Protein AF-A0A257KBX2-F1 (afdb_monomer_lite)

pLDDT: mean 89.03, std 11.94, range [41.59, 98.81]

Structure (mmCIF, N/CA/C/O backbone):
data_AF-A0A257KBX2-F1
#
_entry.id   AF-A0A257KBX2-F1
#
loop_
_atom_site.group_PDB
_atom_site.id
_atom_site.type_symbol
_atom_site.label_atom_id
_atom_site.label_alt_id
_atom_site.label_comp_id
_atom_site.label_asym_id
_atom_site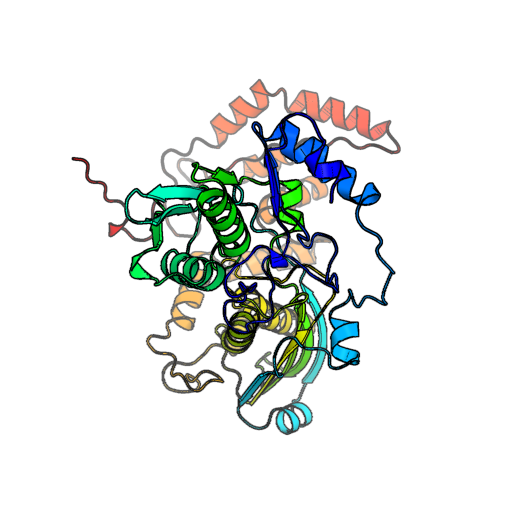.label_entity_id
_atom_site.label_seq_id
_atom_site.pdbx_PDB_ins_code
_atom_site.Cartn_x
_atom_site.Cartn_y
_atom_site.Cartn_z
_atom_site.occupancy
_atom_site.B_iso_or_equiv
_atom_site.auth_seq_id
_atom_site.auth_comp_id
_atom_site.auth_asym_id
_atom_site.auth_atom_id
_atom_site.pdbx_PDB_model_num
ATOM 1 N N . MET A 1 1 ? -17.019 -12.223 28.952 1.00 84.75 1 MET A N 1
ATOM 2 C CA . MET A 1 1 ? -17.032 -10.753 29.194 1.00 84.75 1 MET A CA 1
ATOM 3 C C . MET A 1 1 ? -17.093 -10.318 30.666 1.00 84.75 1 MET A C 1
ATOM 5 O O . MET A 1 1 ? -16.491 -9.298 30.986 1.00 84.75 1 MET A O 1
ATOM 9 N N . VAL A 1 2 ? -17.762 -11.041 31.580 1.00 89.44 2 VAL A N 1
ATOM 10 C CA . VAL A 1 2 ? -17.855 -10.669 33.018 1.00 89.44 2 VAL A CA 1
ATOM 11 C C . VAL A 1 2 ? -16.481 -10.442 33.668 1.00 89.44 2 VAL A C 1
ATOM 13 O O . VAL A 1 2 ? -16.282 -9.428 34.331 1.00 89.44 2 VAL A O 1
ATOM 16 N N . THR A 1 3 ? -15.507 -11.315 33.392 1.00 92.88 3 THR A N 1
ATOM 17 C CA . THR A 1 3 ? -14.124 -11.210 33.895 1.00 92.88 3 THR A CA 1
ATOM 18 C C . THR A 1 3 ? -13.451 -9.880 33.554 1.00 92.88 3 THR A C 1
ATOM 20 O O . THR A 1 3 ? -12.729 -9.329 34.382 1.00 92.88 3 THR A O 1
ATOM 23 N N . LEU A 1 4 ? -13.703 -9.343 32.353 1.00 95.50 4 LEU A N 1
ATOM 24 C CA . LEU A 1 4 ? -13.153 -8.056 31.922 1.00 95.50 4 LEU A CA 1
ATOM 25 C C . LEU A 1 4 ? -13.815 -6.893 32.664 1.00 95.50 4 LEU A C 1
ATOM 27 O O . LEU A 1 4 ? -13.131 -5.984 33.122 1.00 95.50 4 LEU A O 1
ATOM 31 N N . ARG A 1 5 ? -15.145 -6.940 32.814 1.00 95.25 5 ARG A N 1
ATOM 32 C CA . ARG A 1 5 ? -15.928 -5.908 33.515 1.00 95.25 5 ARG A CA 1
ATOM 33 C C . ARG A 1 5 ? -15.583 -5.819 35.002 1.00 95.25 5 ARG A C 1
ATOM 35 O O . ARG A 1 5 ? -15.706 -4.750 35.582 1.00 95.25 5 ARG A O 1
ATOM 42 N N . ALA A 1 6 ? -15.133 -6.919 35.601 1.00 95.69 6 ALA A N 1
ATOM 43 C CA . ALA A 1 6 ? -14.708 -6.963 36.997 1.00 95.69 6 ALA A CA 1
ATOM 44 C C . ALA A 1 6 ? -13.309 -6.360 37.246 1.00 95.69 6 ALA A C 1
ATOM 46 O O . ALA A 1 6 ? -12.911 -6.218 38.402 1.00 95.69 6 ALA A O 1
ATOM 47 N N . GLN A 1 7 ? -12.540 -6.021 36.201 1.00 97.81 7 GLN A N 1
ATOM 48 C CA . GLN A 1 7 ? -11.187 -5.491 36.378 1.00 97.81 7 GLN A CA 1
ATOM 49 C C . GLN A 1 7 ? -11.195 -4.071 36.975 1.00 97.81 7 GLN A C 1
ATOM 51 O O . GLN A 1 7 ? -12.009 -3.234 36.573 1.00 97.81 7 GLN A O 1
ATOM 56 N N . PRO A 1 8 ? -10.255 -3.741 37.882 1.00 96.69 8 PRO A N 1
ATOM 57 C CA . PRO A 1 8 ? -10.176 -2.413 38.481 1.00 96.69 8 PRO A CA 1
ATOM 58 C C . PRO A 1 8 ? -10.064 -1.291 37.442 1.00 96.69 8 PRO A C 1
ATOM 60 O O . PRO A 1 8 ? -9.179 -1.290 36.585 1.00 96.69 8 PRO A O 1
ATOM 63 N N . GLY A 1 9 ? -10.950 -0.300 37.552 1.00 97.12 9 GLY A N 1
ATOM 64 C CA . GLY A 1 9 ? -10.978 0.872 36.677 1.00 97.12 9 GLY A CA 1
ATOM 65 C C . GLY A 1 9 ? -11.692 0.663 35.340 1.00 97.12 9 GLY A C 1
ATOM 66 O O . GLY A 1 9 ? -11.859 1.645 34.616 1.00 97.12 9 GLY A O 1
ATOM 67 N N . VAL A 1 10 ? -12.140 -0.554 35.010 1.00 98.25 10 VAL A N 1
ATOM 68 C CA . VAL A 1 10 ? -13.002 -0.787 33.843 1.00 98.25 10 VAL A CA 1
ATOM 69 C C . VAL A 1 10 ? -14.391 -0.216 34.114 1.00 98.25 10 VAL A C 1
ATOM 71 O O . VAL A 1 10 ? -14.987 -0.445 35.161 1.00 98.25 10 VAL A O 1
ATOM 74 N N . VAL A 1 11 ? -14.887 0.566 33.159 1.00 98.19 11 VAL A N 1
ATOM 75 C CA . VAL A 1 11 ? -16.202 1.219 33.195 1.00 98.19 11 VAL A CA 1
ATOM 76 C C . VAL A 1 11 ? -17.199 0.436 32.348 1.00 98.19 11 VAL A C 1
ATOM 78 O O . VAL A 1 11 ? -18.330 0.220 32.769 1.00 98.19 11 VAL A O 1
ATOM 81 N N . ALA A 1 12 ? -16.785 0.005 31.156 1.00 97.88 12 ALA A N 1
ATOM 82 C CA . ALA A 1 12 ? -17.625 -0.758 30.245 1.00 97.88 12 ALA A CA 1
ATOM 83 C C . ALA A 1 12 ? -16.788 -1.649 29.325 1.00 97.88 12 ALA A C 1
ATOM 85 O O . ALA A 1 12 ? -15.608 -1.395 29.080 1.00 97.88 12 ALA A O 1
ATOM 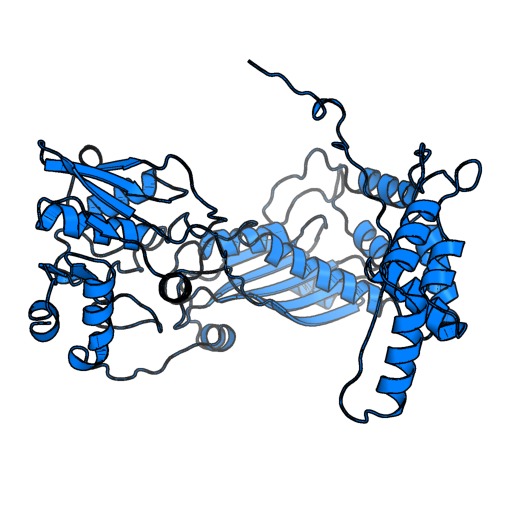86 N N . VAL A 1 13 ? -17.433 -2.688 28.801 1.00 98.12 13 VAL A N 1
ATOM 87 C CA . VAL A 1 13 ? -16.894 -3.540 27.740 1.00 98.12 13 VAL A CA 1
ATOM 88 C C . VAL A 1 13 ? -17.980 -3.676 26.690 1.00 98.12 13 VAL A C 1
ATOM 90 O O . VAL A 1 13 ? -19.063 -4.174 27.024 1.00 98.12 13 VAL A O 1
ATOM 93 N N . PHE A 1 14 ? -17.670 -3.218 25.479 1.00 98.12 14 PHE A N 1
ATOM 94 C CA . PHE A 1 14 ? -18.558 -3.234 24.323 1.00 98.12 14 PHE A CA 1
ATOM 95 C C . PHE A 1 14 ? -18.122 -4.298 23.324 1.00 98.12 14 PHE A C 1
ATOM 97 O O . PHE A 1 14 ? -16.930 -4.530 23.129 1.00 98.12 14 PHE A O 1
ATOM 104 N N . THR A 1 15 ? -19.101 -4.925 22.699 1.00 97.38 15 THR A N 1
ATOM 105 C CA . THR A 1 15 ? -18.966 -5.928 21.640 1.00 97.38 15 THR A CA 1
ATOM 106 C C . THR A 1 15 ? -19.754 -5.464 20.419 1.00 97.38 15 THR A C 1
ATOM 108 O O . THR A 1 15 ? -20.442 -4.447 20.477 1.00 97.38 15 THR A O 1
ATOM 111 N N . ALA A 1 16 ? -19.682 -6.198 19.316 1.00 97.25 16 ALA A N 1
ATOM 112 C CA . ALA A 1 16 ? -20.463 -5.912 18.117 1.00 97.25 16 ALA A CA 1
ATOM 113 C C . ALA A 1 16 ? -21.971 -5.709 18.376 1.00 97.25 16 ALA A C 1
ATOM 115 O O . ALA A 1 16 ? -22.564 -4.764 17.863 1.00 97.25 16 ALA A O 1
ATOM 116 N N . THR A 1 17 ? -22.573 -6.504 19.269 1.00 96.50 17 THR A N 1
ATOM 117 C CA . THR A 1 17 ? -24.006 -6.410 19.611 1.00 96.50 17 THR A CA 1
ATOM 118 C C . THR A 1 17 ? -24.381 -5.128 20.363 1.00 96.50 17 THR A C 1
ATOM 120 O O . THR A 1 17 ? -25.554 -4.885 20.639 1.00 96.50 17 THR A O 1
ATOM 123 N N . ASP A 1 18 ? -23.398 -4.322 20.771 1.00 97.75 18 ASP A N 1
ATOM 124 C CA . ASP A 1 18 ? -23.637 -3.034 21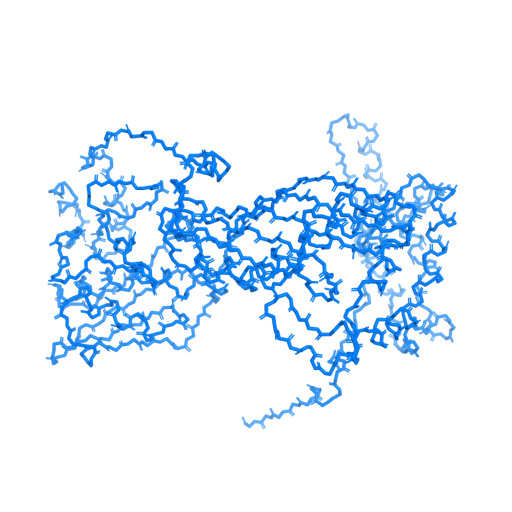.412 1.00 97.75 18 ASP A CA 1
ATOM 125 C C . ASP A 1 18 ? -23.839 -1.892 20.407 1.00 97.75 18 ASP A C 1
ATOM 127 O O . ASP A 1 18 ? -24.301 -0.821 20.807 1.00 97.75 18 ASP A O 1
ATOM 131 N N . PHE A 1 19 ? -23.552 -2.077 19.118 1.00 97.81 19 PHE A N 1
ATOM 132 C CA . PHE A 1 19 ? -23.920 -1.081 18.114 1.00 97.81 19 PHE A CA 1
ATOM 133 C C . PHE A 1 19 ? -25.443 -1.096 17.900 1.00 97.81 19 PHE A C 1
ATOM 135 O O . PHE A 1 19 ? -26.001 -2.142 17.583 1.00 97.81 19 PHE A O 1
ATOM 142 N N . PRO A 1 20 ? -26.154 0.032 18.110 1.00 97.12 20 PRO A N 1
ATOM 143 C CA . PRO A 1 20 ? -27.600 0.090 17.882 1.00 97.12 20 PRO A CA 1
ATOM 144 C C . PRO A 1 20 ? -27.971 0.155 16.391 1.00 97.12 20 PRO A C 1
ATOM 146 O O . PRO A 1 20 ? -29.130 -0.071 16.052 1.00 97.12 20 PRO A O 1
ATOM 149 N N . GLY A 1 21 ? -27.018 0.503 15.522 1.00 96.94 21 GLY A N 1
ATOM 150 C CA . GLY A 1 21 ? -27.176 0.510 14.073 1.00 96.94 21 GLY A CA 1
ATOM 151 C C . GLY A 1 21 ? -26.339 -0.576 13.394 1.00 96.94 21 GLY A C 1
ATOM 152 O O . GLY A 1 21 ? -26.320 -1.720 13.837 1.00 96.94 21 GLY A O 1
ATOM 153 N N . VAL A 1 22 ? -25.666 -0.228 12.297 1.00 95.56 22 VAL A N 1
ATOM 154 C CA . VAL A 1 22 ? -24.925 -1.193 11.464 1.00 95.56 22 VAL A CA 1
ATOM 155 C C . VAL A 1 22 ? -23.496 -1.388 11.988 1.00 95.56 22 VAL A C 1
ATOM 157 O O . VAL A 1 22 ? -22.735 -0.429 12.084 1.00 95.56 22 VAL A O 1
ATOM 160 N N . ASN A 1 23 ? -23.113 -2.631 12.297 1.00 97.44 23 ASN A N 1
ATOM 161 C CA . ASN A 1 23 ? -21.744 -3.008 12.673 1.00 97.44 23 ASN A CA 1
ATOM 162 C C . ASN A 1 23 ? -20.850 -3.187 11.427 1.00 97.44 23 ASN A C 1
ATOM 164 O O . ASN A 1 23 ? -20.385 -4.287 11.152 1.00 97.44 23 ASN A O 1
ATOM 168 N N . ASP A 1 24 ? -20.637 -2.121 10.654 1.00 97.19 24 ASP A N 1
ATOM 169 C CA . ASP A 1 24 ? -19.809 -2.142 9.439 1.00 97.19 24 ASP A CA 1
ATOM 170 C C . ASP A 1 24 ? -19.121 -0.787 9.206 1.00 97.19 24 ASP A C 1
ATOM 172 O O . ASP A 1 24 ? -19.675 0.270 9.517 1.00 97.19 24 ASP A O 1
ATOM 176 N N . CYS A 1 25 ? -17.893 -0.828 8.695 1.00 95.69 25 CYS A N 1
ATOM 177 C CA . CYS A 1 25 ? -17.093 0.329 8.314 1.00 95.69 25 CYS A CA 1
ATOM 178 C C . CYS A 1 25 ? -16.377 0.167 6.963 1.00 95.69 25 CYS A C 1
ATOM 180 O O . CYS A 1 25 ? -15.388 0.857 6.704 1.00 95.69 25 CYS A O 1
ATOM 182 N N . GLY A 1 26 ? -16.865 -0.731 6.105 1.00 95.62 26 GLY A N 1
ATOM 183 C CA . GLY A 1 26 ? -16.333 -0.948 4.768 1.00 95.62 26 GLY A CA 1
ATOM 184 C C . GLY A 1 26 ? -16.684 0.222 3.833 1.00 95.62 26 GLY A C 1
ATOM 185 O O . GLY A 1 26 ? -17.863 0.492 3.618 1.00 95.62 26 GLY A O 1
ATOM 186 N N . PRO A 1 27 ? -15.701 0.927 3.238 1.00 91.50 27 PRO A N 1
ATOM 187 C CA . PRO A 1 27 ? -15.946 2.169 2.491 1.00 91.50 27 PRO A CA 1
ATOM 188 C C . PRO A 1 27 ? -16.553 1.971 1.091 1.00 91.50 27 PRO A C 1
ATOM 190 O O . PRO A 1 27 ? -17.042 2.925 0.491 1.00 91.50 27 PRO A O 1
ATOM 193 N N . ILE A 1 28 ? -16.460 0.766 0.518 1.00 91.50 28 ILE A N 1
ATOM 194 C CA . ILE A 1 28 ? -16.936 0.465 -0.848 1.00 91.50 28 ILE A CA 1
ATOM 195 C C . ILE A 1 28 ? -17.888 -0.723 -0.822 1.00 91.50 28 ILE A C 1
ATOM 197 O O . ILE A 1 28 ? -19.013 -0.647 -1.310 1.00 91.50 28 ILE A O 1
ATOM 201 N N . VAL A 1 29 ? -17.411 -1.834 -0.268 1.00 94.56 29 VAL A N 1
ATOM 202 C CA . VAL A 1 29 ? -18.224 -3.005 0.035 1.00 94.56 29 VAL A CA 1
ATOM 203 C C . VAL A 1 29 ? -18.432 -2.989 1.541 1.00 94.56 29 VAL A C 1
ATOM 205 O O . VAL A 1 29 ? -17.471 -2.800 2.280 1.00 94.56 29 VAL A O 1
ATOM 208 N N . HIS A 1 30 ? -19.674 -3.162 1.990 1.00 93.75 30 HIS A N 1
ATOM 209 C CA . HIS A 1 30 ? -19.993 -3.297 3.413 1.00 93.75 30 HIS A CA 1
ATOM 210 C C . HIS A 1 30 ? -19.652 -4.726 3.874 1.00 93.75 30 HIS A C 1
ATOM 212 O O . HIS A 1 30 ? -20.539 -5.560 4.081 1.00 93.75 30 HIS A O 1
ATOM 218 N N . ASP A 1 31 ? -18.355 -5.047 3.868 1.00 95.75 31 ASP A N 1
ATOM 219 C CA . ASP A 1 31 ? -17.783 -6.345 4.234 1.00 95.75 31 ASP A CA 1
ATOM 220 C C . ASP A 1 31 ? -16.705 -6.249 5.330 1.00 95.75 31 ASP A C 1
ATOM 222 O O . ASP A 1 31 ? -15.908 -7.180 5.499 1.00 95.75 31 ASP A O 1
ATOM 226 N N . ASP A 1 32 ? -16.688 -5.146 6.086 1.00 95.62 32 ASP A N 1
ATOM 227 C CA . ASP A 1 32 ? -15.682 -4.860 7.110 1.00 95.62 32 ASP A CA 1
ATOM 228 C C . ASP A 1 32 ? -16.344 -4.482 8.448 1.00 95.62 32 ASP A C 1
ATOM 230 O O . ASP A 1 32 ? -16.709 -3.321 8.657 1.00 95.62 32 ASP A O 1
ATOM 234 N N . PRO A 1 33 ? -16.538 -5.443 9.369 1.00 97.31 33 PRO A N 1
ATOM 235 C CA . PRO A 1 33 ? -17.228 -5.180 10.623 1.00 97.31 33 PRO A CA 1
ATOM 236 C C . PRO A 1 33 ? -16.386 -4.318 11.572 1.00 97.31 33 PRO A C 1
ATOM 238 O O . PRO A 1 33 ? -15.194 -4.567 11.757 1.00 97.31 33 PRO A O 1
ATOM 241 N N . ILE A 1 34 ? -17.025 -3.367 12.268 1.00 98.06 34 ILE A N 1
ATOM 242 C CA . ILE A 1 34 ? -16.342 -2.492 13.243 1.00 98.06 34 ILE A CA 1
ATOM 243 C C . ILE A 1 34 ? -15.730 -3.324 14.379 1.00 98.06 34 ILE A C 1
ATOM 245 O O . ILE A 1 34 ? -14.595 -3.090 14.794 1.00 98.06 34 ILE A O 1
ATOM 249 N N . LEU A 1 35 ? -16.491 -4.288 14.901 1.00 98.06 35 LEU A N 1
ATOM 250 C CA . LEU A 1 35 ? -16.008 -5.324 15.811 1.00 98.06 35 LEU A CA 1
ATOM 251 C C . LEU A 1 35 ? -16.438 -6.689 15.273 1.00 98.06 35 LEU A C 1
ATOM 253 O O . LEU A 1 35 ? -17.593 -6.869 14.895 1.00 98.06 35 LEU A O 1
ATOM 257 N N . ALA A 1 36 ? -15.528 -7.657 15.258 1.00 96.75 36 ALA A N 1
ATOM 258 C CA . ALA A 1 36 ? -15.837 -9.014 14.832 1.00 96.75 36 ALA A CA 1
ATOM 259 C C . ALA A 1 36 ? -16.832 -9.696 15.785 1.00 96.75 36 ALA A C 1
ATOM 261 O O . ALA A 1 36 ? -16.739 -9.558 17.006 1.00 96.75 36 ALA A O 1
ATOM 262 N N . GLU A 1 37 ? -17.751 -10.459 15.196 1.00 90.00 37 GLU A N 1
ATOM 263 C CA . GLU A 1 37 ? -18.747 -11.276 15.897 1.00 90.00 37 GLU A CA 1
ATOM 264 C C . GLU A 1 37 ? -18.280 -12.733 15.959 1.00 90.00 37 GLU A C 1
ATOM 266 O O . GLU A 1 37 ? -17.529 -13.104 16.859 1.00 90.00 37 GLU A O 1
ATOM 271 N N . ASP A 1 38 ? -18.676 -13.540 14.971 1.00 91.12 38 ASP A N 1
ATOM 272 C CA . ASP A 1 38 ? -18.511 -14.996 15.020 1.00 91.12 38 ASP A CA 1
ATOM 273 C C . ASP A 1 38 ? -17.194 -15.489 14.415 1.00 91.12 38 ASP A C 1
ATOM 275 O O . ASP A 1 38 ? -16.605 -16.463 14.880 1.00 91.12 38 ASP A O 1
ATOM 279 N N . VAL A 1 39 ? -16.730 -14.846 13.338 1.00 95.31 39 VAL A N 1
ATOM 280 C CA . VAL A 1 39 ? -15.587 -15.332 12.554 1.00 95.31 39 VAL A CA 1
ATOM 281 C C . VAL A 1 39 ? -14.484 -14.292 12.522 1.00 95.31 39 VAL A C 1
ATOM 283 O O . VAL A 1 39 ? -14.615 -13.248 11.881 1.00 95.31 39 VAL A O 1
ATOM 286 N N . LEU A 1 40 ? -13.355 -14.630 13.142 1.00 95.94 40 LEU A N 1
ATOM 287 C CA . LEU A 1 40 ? -12.120 -13.865 13.014 1.00 95.94 40 LEU A CA 1
ATOM 288 C C . LEU A 1 40 ? -11.492 -14.135 11.649 1.00 95.94 40 LEU A C 1
ATOM 290 O O . LEU A 1 40 ? -11.251 -15.278 11.260 1.00 95.94 40 LEU A O 1
ATOM 294 N N . ARG A 1 41 ? -11.232 -13.064 10.907 1.00 96.75 41 ARG A N 1
ATOM 295 C CA . ARG A 1 41 ? -10.717 -13.116 9.541 1.00 96.75 41 ARG A CA 1
ATOM 296 C C . ARG A 1 41 ? -9.214 -12.914 9.466 1.00 96.75 41 ARG A C 1
ATOM 298 O O . ARG A 1 41 ? -8.624 -13.374 8.495 1.00 96.75 41 ARG A O 1
ATOM 305 N N . TYR A 1 42 ? -8.598 -12.288 10.465 1.00 96.69 42 TYR A N 1
ATOM 306 C CA . TYR A 1 42 ? -7.153 -12.085 10.522 1.00 96.69 42 TYR A CA 1
ATOM 307 C C . TYR A 1 42 ? -6.642 -11.952 11.961 1.00 96.69 42 TYR A C 1
ATOM 309 O O . TYR A 1 42 ? -7.388 -11.640 12.892 1.00 96.69 42 TYR A O 1
ATOM 317 N N . LEU A 1 43 ? -5.336 -12.162 12.142 1.00 95.00 43 LEU A N 1
ATOM 318 C CA . LEU A 1 43 ? -4.666 -11.901 13.413 1.00 95.00 43 LEU A CA 1
ATOM 319 C C . LEU A 1 43 ? -4.590 -10.391 13.663 1.00 95.00 43 LEU A C 1
ATOM 321 O O . LEU A 1 43 ? -3.849 -9.695 12.973 1.00 95.00 43 LEU A O 1
ATOM 325 N N . GLY A 1 44 ? -5.313 -9.914 14.676 1.00 93.19 44 GLY A N 1
ATOM 326 C CA . GLY A 1 44 ? -5.396 -8.488 14.996 1.00 93.19 44 GLY A CA 1
ATOM 327 C C . GLY A 1 44 ? -6.793 -7.898 14.914 1.00 93.19 44 GLY A C 1
ATOM 328 O O . GLY A 1 44 ? -6.976 -6.767 15.349 1.00 93.19 44 GLY A O 1
ATOM 329 N N . GLN A 1 45 ? -7.770 -8.645 14.389 1.00 96.88 45 GLN A N 1
ATOM 330 C CA . GLN A 1 45 ? -9.127 -8.137 14.227 1.00 96.88 45 GLN A CA 1
ATOM 331 C C . GLN A 1 45 ? -9.765 -7.787 15.579 1.00 96.88 45 GLN A C 1
ATOM 333 O O . GLN A 1 45 ? -9.850 -8.658 16.451 1.00 96.88 45 GLN A O 1
ATOM 338 N N . PRO A 1 46 ? -10.225 -6.539 15.781 1.00 96.69 46 PRO A N 1
ATOM 339 C CA . PRO A 1 46 ? -10.882 -6.154 17.025 1.00 96.69 46 PRO A CA 1
ATOM 340 C C . PRO A 1 46 ? -12.196 -6.914 17.248 1.00 96.69 46 PRO A C 1
ATOM 342 O O . PRO A 1 46 ? -13.040 -6.968 16.363 1.00 96.69 46 PRO A O 1
ATOM 345 N N . VAL A 1 47 ? -12.377 -7.484 18.445 1.00 96.62 47 VAL A N 1
ATOM 346 C CA . VAL A 1 47 ? -13.566 -8.286 18.832 1.00 96.62 47 VAL A CA 1
ATOM 347 C C . VAL A 1 47 ? -14.430 -7.558 19.864 1.00 96.62 47 VAL A C 1
ATOM 349 O O . VAL A 1 47 ? -15.655 -7.642 19.882 1.00 96.62 47 VAL A O 1
ATOM 352 N N . PHE A 1 48 ? -13.783 -6.824 20.765 1.00 96.88 48 PHE A N 1
ATOM 353 C CA . PHE A 1 48 ? -14.437 -6.044 21.806 1.00 96.88 48 PHE A CA 1
ATOM 354 C C . PHE A 1 48 ? -13.592 -4.818 22.153 1.00 96.88 48 PHE A C 1
ATOM 356 O O . PHE A 1 48 ? -12.382 -4.793 21.927 1.00 96.88 48 PHE A O 1
ATOM 363 N N . ALA A 1 49 ? -14.221 -3.819 22.763 1.00 97.50 49 ALA A N 1
ATOM 364 C CA . ALA A 1 49 ? -13.572 -2.612 23.253 1.00 97.50 49 ALA A CA 1
ATOM 365 C C . ALA A 1 49 ? -13.717 -2.496 24.774 1.00 97.50 49 ALA A C 1
ATOM 367 O O . ALA A 1 49 ? -14.826 -2.548 25.310 1.00 97.50 49 ALA A O 1
ATOM 368 N N . VAL A 1 50 ? -12.599 -2.302 25.478 1.00 97.88 50 VAL A N 1
ATOM 369 C CA . VAL A 1 50 ? -12.588 -2.054 26.927 1.00 97.88 50 VAL A CA 1
ATOM 370 C C . VAL A 1 50 ? -12.456 -0.560 27.190 1.00 97.88 50 VAL A C 1
ATOM 372 O O . VAL A 1 50 ? -11.461 0.059 26.816 1.00 97.88 50 VAL A O 1
ATOM 375 N N . ILE A 1 51 ? -13.435 0.011 27.887 1.00 98.19 51 ILE A N 1
ATOM 376 C CA . ILE A 1 51 ? -13.441 1.414 28.298 1.00 98.19 51 ILE A CA 1
ATOM 377 C C . ILE A 1 51 ? -13.154 1.486 29.792 1.00 98.19 51 ILE A C 1
ATOM 379 O O . ILE A 1 51 ? -13.840 0.855 30.595 1.00 98.19 51 ILE A O 1
ATOM 383 N N . ALA A 1 52 ? -12.143 2.262 30.175 1.00 98.12 52 ALA A N 1
ATOM 384 C CA . ALA A 1 52 ? -11.673 2.364 31.552 1.00 98.12 52 ALA A CA 1
ATOM 385 C C . ALA A 1 52 ? -11.339 3.811 31.936 1.00 98.12 52 ALA A C 1
ATOM 387 O O . ALA A 1 52 ? -11.257 4.699 31.089 1.00 98.12 52 ALA A O 1
ATOM 388 N N . THR A 1 53 ? -11.105 4.049 33.225 1.00 97.56 53 THR A N 1
ATOM 389 C CA . THR A 1 53 ? -10.720 5.366 33.766 1.00 97.56 53 THR A CA 1
ATOM 390 C C . THR A 1 53 ? -9.309 5.809 33.366 1.00 97.56 53 THR A C 1
ATOM 392 O O . THR A 1 53 ? -8.974 6.982 33.503 1.00 97.56 53 THR A O 1
ATOM 395 N N . SER A 1 54 ? -8.478 4.895 32.854 1.00 96.19 54 SER A N 1
ATOM 396 C CA . SER A 1 54 ? -7.158 5.190 32.289 1.00 96.19 54 SER A CA 1
ATOM 397 C C . SER A 1 54 ? -6.824 4.239 31.137 1.00 96.19 54 SER A C 1
ATOM 399 O O . SER A 1 54 ? -7.309 3.105 31.103 1.00 96.19 54 SER A O 1
ATOM 401 N N . ARG A 1 55 ? -5.944 4.675 30.220 1.00 94.06 55 ARG A N 1
ATOM 402 C CA . ARG A 1 55 ? -5.434 3.833 29.119 1.00 94.06 55 ARG A CA 1
ATOM 403 C C . ARG A 1 55 ? -4.805 2.543 29.648 1.00 94.06 55 ARG A C 1
ATOM 405 O O . ARG A 1 55 ? -5.086 1.473 29.124 1.00 94.06 55 ARG A O 1
ATOM 412 N N . ASP A 1 56 ? -4.018 2.625 30.717 1.00 94.81 56 ASP A N 1
ATOM 413 C CA . ASP A 1 56 ? -3.323 1.460 31.270 1.00 94.81 56 ASP A CA 1
ATOM 414 C C . ASP A 1 56 ? -4.283 0.432 31.881 1.00 94.81 56 ASP A C 1
ATOM 416 O O . ASP A 1 56 ? -4.057 -0.771 31.749 1.00 94.81 56 ASP A O 1
ATOM 420 N N . ALA A 1 57 ? -5.364 0.882 32.528 1.00 97.00 57 ALA A N 1
ATOM 421 C CA . ALA A 1 57 ? -6.402 -0.014 33.035 1.00 97.00 57 ALA A CA 1
ATOM 422 C C . ALA A 1 57 ? -7.137 -0.724 31.887 1.00 97.00 57 ALA A C 1
ATOM 424 O O . ALA A 1 57 ? -7.288 -1.944 31.934 1.00 97.00 57 ALA A O 1
ATOM 425 N N . ALA A 1 58 ? -7.511 0.011 30.830 1.00 96.31 58 ALA A N 1
ATOM 426 C CA . ALA A 1 58 ? -8.122 -0.577 29.637 1.00 96.31 58 ALA A CA 1
ATOM 427 C C . ALA A 1 58 ? -7.201 -1.627 29.000 1.00 96.31 58 ALA A C 1
ATOM 429 O O . ALA A 1 58 ? -7.644 -2.734 28.708 1.00 96.31 58 ALA A O 1
ATOM 430 N N . ARG A 1 59 ? -5.904 -1.317 28.864 1.00 94.38 59 ARG A N 1
ATOM 431 C CA . ARG A 1 59 ? -4.913 -2.208 28.245 1.00 94.38 59 ARG A CA 1
ATOM 432 C C . ARG A 1 59 ? -4.689 -3.485 29.051 1.00 94.38 59 ARG A C 1
ATOM 434 O O . ARG A 1 59 ? -4.686 -4.575 28.489 1.00 94.38 59 ARG A O 1
ATOM 441 N N . ARG A 1 60 ? -4.538 -3.369 30.377 1.00 95.00 60 ARG A N 1
ATOM 442 C CA . ARG A 1 60 ? -4.387 -4.536 31.265 1.00 95.00 60 ARG A CA 1
ATOM 443 C C . ARG A 1 60 ? -5.608 -5.447 31.218 1.00 95.00 60 ARG A C 1
ATOM 445 O O . ARG A 1 60 ? -5.443 -6.659 31.174 1.00 95.00 60 ARG A O 1
ATOM 452 N N . ALA A 1 61 ? -6.807 -4.871 31.196 1.00 96.94 61 ALA A N 1
ATOM 453 C CA . ALA A 1 61 ? -8.030 -5.645 31.061 1.00 96.94 61 ALA A CA 1
ATOM 454 C C . ALA A 1 61 ? -8.135 -6.300 29.673 1.00 96.94 61 ALA A C 1
ATOM 456 O O . ALA A 1 61 ? -8.375 -7.500 29.598 1.00 96.94 61 ALA A O 1
ATOM 457 N N . ALA A 1 62 ? -7.877 -5.569 28.583 1.00 95.06 62 ALA A N 1
ATOM 458 C CA . ALA A 1 62 ? -7.898 -6.118 27.223 1.00 95.06 62 ALA A CA 1
ATOM 459 C C . ALA A 1 62 ? -6.894 -7.271 27.023 1.00 95.06 62 ALA A C 1
ATOM 461 O O . ALA A 1 62 ? -7.208 -8.244 26.343 1.00 95.06 62 ALA A O 1
ATOM 462 N N . ALA A 1 63 ? -5.732 -7.235 27.687 1.00 93.94 63 ALA A N 1
ATOM 463 C CA . ALA A 1 63 ? -4.743 -8.319 27.653 1.00 93.94 63 ALA A CA 1
ATOM 464 C C . ALA A 1 63 ? -5.257 -9.659 28.224 1.00 93.94 63 ALA A C 1
ATOM 466 O O . ALA A 1 63 ? -4.682 -10.712 27.942 1.00 93.94 63 ALA A O 1
ATOM 467 N N . LEU A 1 64 ? -6.360 -9.651 28.982 1.00 95.88 64 LEU A N 1
ATOM 468 C CA . LEU A 1 64 ? -7.035 -10.860 29.465 1.00 95.88 64 LEU A CA 1
ATOM 469 C C . LEU A 1 64 ? -7.953 -11.498 28.406 1.00 95.88 64 LEU A C 1
ATOM 471 O O . LEU A 1 64 ? -8.676 -12.435 28.733 1.00 95.88 64 LEU A O 1
ATOM 475 N N . ALA A 1 65 ? -7.923 -11.038 27.146 1.00 92.69 65 ALA A N 1
ATOM 476 C CA . ALA A 1 65 ? -8.735 -11.571 26.045 1.00 92.69 65 ALA A CA 1
ATOM 477 C C . ALA A 1 65 ? -8.702 -13.107 25.959 1.00 92.69 65 ALA A C 1
ATOM 479 O O . ALA A 1 65 ? -9.745 -13.736 25.817 1.00 92.69 65 ALA A O 1
ATOM 480 N N . ARG A 1 66 ? -7.526 -13.725 26.147 1.00 91.69 66 ARG A N 1
ATOM 481 C CA . ARG A 1 66 ? -7.351 -15.192 26.122 1.00 91.69 66 ARG A CA 1
ATOM 482 C C . ARG A 1 66 ? -8.141 -15.948 27.197 1.00 91.69 66 ARG A C 1
ATOM 484 O O . ARG A 1 66 ? -8.297 -17.152 27.082 1.00 91.69 66 ARG A O 1
ATOM 491 N N . GLN A 1 67 ? -8.587 -15.273 28.256 1.00 94.12 67 GLN A N 1
ATOM 492 C CA . GLN A 1 67 ? -9.393 -15.877 29.324 1.00 94.12 67 GLN A CA 1
ATOM 493 C C . GLN A 1 67 ? -10.897 -15.791 29.047 1.00 94.12 67 GLN A C 1
ATOM 495 O O . GLN A 1 67 ? -11.688 -16.352 29.798 1.00 94.12 67 GLN A O 1
ATOM 500 N N . VAL A 1 68 ? -11.305 -15.014 28.040 1.00 93.38 68 VAL A N 1
ATOM 501 C CA . VAL A 1 68 ? -12.720 -14.734 27.754 1.00 93.38 68 VAL A CA 1
ATOM 502 C C . VAL A 1 68 ? -13.119 -15.016 26.311 1.00 93.38 68 VAL A C 1
ATOM 504 O O . VAL A 1 68 ? -14.300 -14.876 26.000 1.00 93.38 68 VAL A O 1
ATOM 507 N N . LEU A 1 69 ? -12.157 -15.364 25.457 1.00 93.44 69 LEU A N 1
ATOM 508 C CA . LEU A 1 69 ? -12.365 -15.785 24.081 1.00 93.44 69 LEU A CA 1
ATOM 509 C C . LEU A 1 69 ? -11.968 -17.253 23.946 1.00 93.44 69 LEU A C 1
ATOM 511 O O . LEU A 1 69 ? -10.840 -17.624 24.271 1.00 93.44 69 LEU A O 1
ATOM 515 N N . GLU A 1 70 ? -12.888 -18.047 23.420 1.00 93.69 70 GLU A N 1
ATOM 516 C CA . GLU A 1 70 ? -12.636 -19.392 22.914 1.00 93.69 70 GLU A CA 1
ATOM 517 C C . GLU A 1 70 ? -12.645 -19.290 21.388 1.00 93.69 70 GLU A C 1
ATOM 519 O O . GLU A 1 70 ? -13.575 -18.729 20.812 1.00 93.69 70 GLU A O 1
ATOM 524 N N . ILE A 1 71 ? -11.562 -19.723 20.741 1.00 93.75 71 ILE A N 1
ATOM 525 C CA . ILE A 1 71 ? -11.375 -19.577 19.295 1.00 93.75 71 ILE A CA 1
ATOM 526 C C . ILE A 1 71 ? -11.044 -20.949 18.729 1.00 93.75 71 ILE A C 1
ATOM 528 O O . ILE A 1 71 ? -9.967 -21.487 18.999 1.00 93.75 71 ILE A O 1
ATOM 532 N N . ASP A 1 72 ? -11.944 -21.470 17.904 1.00 95.62 72 ASP A N 1
ATOM 533 C CA . ASP A 1 72 ? -11.687 -22.666 17.114 1.00 95.62 72 ASP A CA 1
ATOM 534 C C . ASP A 1 72 ? -10.905 -22.285 15.848 1.00 95.62 72 ASP A C 1
ATOM 536 O O . ASP A 1 72 ? -11.365 -21.453 15.057 1.00 95.62 72 ASP A O 1
ATOM 540 N N . PRO A 1 73 ? -9.698 -22.840 15.634 1.00 95.25 73 PRO A N 1
ATOM 541 C CA . PRO A 1 73 ? -8.884 -22.478 14.485 1.00 95.25 73 PRO A CA 1
ATOM 542 C C . PRO A 1 73 ? -9.519 -22.981 13.183 1.00 95.25 73 PRO A C 1
ATOM 544 O O . PRO A 1 73 ? -9.803 -24.169 13.028 1.00 95.25 73 PRO A O 1
ATOM 547 N N . LEU A 1 74 ? -9.672 -22.076 12.214 1.00 96.19 74 LEU A N 1
ATOM 548 C CA . LEU A 1 74 ? -10.098 -22.389 10.849 1.00 96.19 74 LEU A CA 1
ATOM 549 C C . LEU A 1 74 ? -8.902 -22.347 9.880 1.00 96.19 74 LEU A C 1
ATOM 551 O O . LEU A 1 74 ? -7.934 -21.625 10.139 1.00 96.19 74 LEU A O 1
ATOM 555 N N . PRO A 1 75 ? -8.948 -23.079 8.748 1.00 95.94 75 PRO A N 1
ATOM 556 C CA . PRO A 1 75 ? -7.920 -22.977 7.716 1.00 95.94 75 PRO A CA 1
ATOM 557 C C . PRO A 1 75 ? -7.795 -21.541 7.196 1.00 95.94 75 PRO A C 1
ATOM 559 O O . PRO A 1 75 ? -8.774 -20.960 6.729 1.00 95.94 75 PRO A O 1
ATOM 562 N N . ALA A 1 76 ? -6.583 -20.989 7.255 1.00 96.75 76 ALA A N 1
ATOM 563 C CA . ALA A 1 76 ? -6.282 -19.638 6.795 1.00 96.75 76 ALA A CA 1
ATOM 564 C C . ALA A 1 76 ? -5.548 -19.653 5.445 1.00 96.75 76 ALA A C 1
ATOM 566 O O . ALA A 1 76 ? -4.692 -20.504 5.204 1.00 96.75 76 ALA A O 1
ATOM 567 N N . VAL A 1 77 ? -5.854 -18.675 4.593 1.00 98.06 77 VAL A N 1
ATOM 568 C CA . VAL A 1 77 ? -5.160 -18.390 3.332 1.00 98.06 77 VAL A CA 1
ATOM 569 C C . VAL A 1 77 ? -4.358 -17.109 3.514 1.00 98.06 77 VAL A C 1
ATOM 571 O O . VAL A 1 77 ? -4.929 -16.030 3.619 1.00 98.06 77 VAL A O 1
ATOM 574 N N . LEU A 1 78 ? -3.034 -17.220 3.611 1.00 97.44 78 LEU A N 1
ATOM 575 C CA . LEU A 1 78 ? -2.152 -16.077 3.903 1.00 97.44 78 LEU A CA 1
ATOM 576 C C . LEU A 1 78 ? -1.381 -15.581 2.675 1.00 97.44 78 LEU A C 1
ATOM 578 O O . LEU A 1 78 ? -0.944 -14.432 2.653 1.00 97.44 78 LEU A O 1
ATOM 582 N N . ASP A 1 79 ? -1.220 -16.439 1.671 1.00 97.69 79 ASP A N 1
ATOM 583 C CA . ASP A 1 79 ? -0.502 -16.140 0.435 1.00 97.69 79 ASP A CA 1
ATOM 584 C C . ASP A 1 79 ? -1.493 -15.657 -0.644 1.00 97.69 79 ASP A C 1
ATOM 586 O O . ASP A 1 79 ? -2.470 -16.363 -0.928 1.00 97.69 79 ASP A O 1
ATOM 590 N N . PRO A 1 80 ? -1.283 -14.475 -1.257 1.00 97.94 80 PRO A N 1
ATOM 591 C CA . PRO A 1 80 ? -2.131 -13.997 -2.348 1.00 97.94 80 PRO A CA 1
ATOM 592 C C . PRO A 1 80 ? -2.160 -14.930 -3.570 1.00 97.94 80 PRO A C 1
ATOM 594 O O . PRO A 1 80 ? -3.192 -14.991 -4.238 1.00 97.94 80 PRO A O 1
ATOM 597 N N . LEU A 1 81 ? -1.090 -15.680 -3.865 1.00 98.19 81 LEU A N 1
ATOM 598 C CA . LEU A 1 81 ? -1.077 -16.640 -4.977 1.00 98.19 81 LEU A CA 1
ATOM 599 C C . LEU A 1 81 ? -1.920 -17.881 -4.673 1.00 98.19 81 LEU A C 1
ATOM 601 O O . LEU A 1 81 ? -2.588 -18.394 -5.569 1.00 98.19 81 LEU A O 1
ATOM 605 N N . ASP A 1 82 ? -1.947 -18.335 -3.417 1.00 98.31 82 ASP A N 1
ATOM 606 C CA . ASP A 1 82 ? -2.841 -19.418 -2.983 1.00 98.31 82 ASP A CA 1
ATOM 607 C C . ASP A 1 82 ? -4.310 -18.970 -3.059 1.00 98.31 82 ASP A C 1
ATOM 609 O O . ASP A 1 82 ? -5.155 -19.669 -3.616 1.00 98.31 82 ASP A O 1
ATOM 613 N N . ALA A 1 83 ? -4.618 -17.752 -2.599 1.00 98.44 83 ALA A N 1
ATOM 614 C CA . ALA A 1 83 ? -5.948 -17.161 -2.765 1.00 98.44 83 ALA A CA 1
ATOM 615 C C . ALA A 1 83 ? -6.353 -17.051 -4.247 1.00 98.44 83 ALA A C 1
ATOM 617 O O . ALA A 1 83 ? -7.476 -17.410 -4.608 1.00 98.44 83 ALA A O 1
ATOM 618 N N . HIS A 1 84 ? -5.436 -16.622 -5.119 1.00 98.44 84 HIS A N 1
ATOM 619 C CA . HIS A 1 84 ? -5.663 -16.554 -6.563 1.00 98.44 84 HIS A CA 1
ATOM 620 C C . HIS A 1 84 ? -5.909 -17.935 -7.186 1.00 98.44 84 HIS A C 1
ATOM 622 O O . HIS A 1 84 ? -6.882 -18.104 -7.922 1.00 98.44 84 HIS A O 1
ATOM 628 N N . ALA A 1 85 ? -5.115 -18.949 -6.827 1.00 98.25 85 ALA A N 1
ATOM 629 C CA . ALA A 1 85 ? -5.310 -20.328 -7.282 1.00 98.25 85 ALA A CA 1
ATOM 630 C C . ALA A 1 85 ? -6.677 -20.903 -6.862 1.00 98.25 85 ALA A C 1
ATOM 632 O O . ALA A 1 85 ? -7.264 -21.710 -7.582 1.00 98.25 85 ALA A O 1
ATOM 633 N N . ARG A 1 86 ? -7.216 -20.453 -5.721 1.00 98.12 86 ARG A N 1
ATOM 634 C CA . ARG A 1 86 ? -8.562 -20.793 -5.222 1.00 98.12 86 ARG A CA 1
ATOM 635 C C . ARG A 1 86 ? -9.674 -19.889 -5.765 1.00 98.12 86 ARG A C 1
ATOM 637 O O . ARG A 1 86 ? -10.824 -20.054 -5.364 1.00 98.12 86 ARG A O 1
ATOM 644 N N . GLN A 1 87 ? -9.344 -18.922 -6.623 1.00 98.12 87 GLN A N 1
ATOM 645 C CA . GLN A 1 87 ? -10.255 -17.895 -7.141 1.00 98.12 87 GLN A CA 1
ATOM 646 C C . GLN A 1 87 ? -10.966 -17.090 -6.033 1.00 98.12 87 GLN A C 1
ATOM 648 O O . GLN A 1 87 ? -12.132 -16.715 -6.160 1.00 98.12 87 GLN A O 1
ATOM 653 N N . GLN A 1 88 ? -10.264 -16.829 -4.927 1.00 97.94 88 GLN A N 1
ATOM 654 C CA . GLN A 1 88 ? -10.773 -16.074 -3.784 1.00 97.94 88 GLN A CA 1
ATOM 655 C C . GLN A 1 88 ? -10.398 -14.597 -3.901 1.00 97.94 88 GLN A C 1
ATOM 657 O O . GLN A 1 88 ? -9.247 -14.211 -3.687 1.00 97.94 88 GLN A O 1
ATOM 662 N N . TYR A 1 89 ? -11.391 -13.760 -4.196 1.00 98.44 89 TYR A N 1
ATOM 663 C CA . TYR A 1 89 ? -11.210 -12.321 -4.383 1.00 98.44 89 TYR A CA 1
ATOM 664 C C . TYR A 1 89 ? -12.181 -11.512 -3.525 1.00 98.44 89 TYR A C 1
ATOM 666 O O . TYR A 1 89 ? -13.289 -11.967 -3.238 1.00 98.44 89 TYR A O 1
ATOM 674 N N . VAL A 1 90 ? -11.769 -10.312 -3.109 1.00 98.19 90 VAL A N 1
ATOM 675 C CA . VAL A 1 90 ? -12.640 -9.380 -2.361 1.00 98.19 90 VAL A CA 1
ATOM 676 C C . VAL A 1 90 ? -13.627 -8.647 -3.274 1.00 98.19 90 VAL A C 1
ATOM 678 O O . VAL A 1 90 ? -14.676 -8.204 -2.824 1.00 98.19 90 VAL A O 1
ATOM 681 N N . VAL A 1 91 ? -13.319 -8.568 -4.571 1.00 97.69 91 VAL A N 1
ATOM 682 C CA . VAL A 1 91 ? -14.184 -8.033 -5.632 1.00 97.69 91 VAL A CA 1
ATOM 683 C C . VAL A 1 91 ? -13.993 -8.831 -6.926 1.00 97.69 91 VAL A C 1
ATOM 685 O O . VAL A 1 91 ? -12.984 -9.532 -7.051 1.00 97.69 91 VAL A O 1
ATOM 688 N N . PRO A 1 92 ? -14.924 -8.750 -7.898 1.00 98.12 92 PRO A N 1
ATOM 689 C CA . PRO A 1 92 ? -14.754 -9.404 -9.192 1.00 98.12 92 PRO A CA 1
ATOM 690 C C . PRO A 1 92 ? -13.432 -9.020 -9.887 1.00 98.12 92 PRO A C 1
ATOM 692 O O . PRO A 1 92 ? -13.010 -7.865 -9.775 1.00 98.12 92 PRO A O 1
ATOM 695 N N . PRO A 1 93 ? -12.790 -9.954 -10.620 1.00 98.12 93 PRO A N 1
ATOM 696 C CA . PRO A 1 93 ? -11.596 -9.663 -11.408 1.00 98.12 93 PRO A CA 1
ATOM 697 C C . PRO A 1 93 ? -11.789 -8.500 -12.381 1.00 98.12 93 PRO A C 1
ATOM 699 O O . PRO A 1 93 ? -12.864 -8.319 -12.954 1.00 98.12 93 PRO A O 1
ATOM 702 N N . MET A 1 94 ? -10.719 -7.741 -12.593 1.00 97.62 94 MET A N 1
ATOM 703 C CA . MET A 1 94 ? -10.691 -6.582 -13.480 1.00 97.62 94 MET A CA 1
ATOM 704 C C . MET A 1 94 ? -9.842 -6.885 -14.709 1.00 97.62 94 MET A C 1
ATOM 706 O O . MET A 1 94 ? -8.855 -7.614 -14.622 1.00 97.62 94 MET A O 1
ATOM 710 N N . ALA A 1 95 ? -10.200 -6.299 -15.847 1.00 95.94 95 ALA A N 1
ATOM 711 C CA . ALA A 1 95 ? -9.408 -6.404 -17.062 1.00 95.94 95 ALA A CA 1
ATOM 712 C C . ALA A 1 95 ? -9.330 -5.055 -17.777 1.00 95.94 95 ALA A C 1
ATOM 714 O O . ALA A 1 95 ? -10.303 -4.301 -17.803 1.00 95.94 95 ALA A O 1
ATOM 715 N N . LEU A 1 96 ? -8.174 -4.775 -18.370 1.00 94.56 96 LEU A N 1
ATOM 716 C CA . LEU A 1 96 ? -7.957 -3.640 -19.259 1.00 94.56 96 LEU A CA 1
ATOM 717 C C . LEU A 1 96 ? -7.248 -4.150 -20.507 1.00 94.56 96 LEU A C 1
ATOM 719 O O . LEU A 1 96 ? -6.196 -4.771 -20.397 1.00 94.56 96 LEU A O 1
ATOM 723 N N . ALA A 1 97 ? -7.818 -3.907 -21.684 1.00 95.50 97 ALA A N 1
ATOM 724 C CA . ALA A 1 97 ? -7.273 -4.442 -22.921 1.00 95.50 97 ALA A CA 1
ATOM 725 C C . ALA A 1 97 ? -7.352 -3.446 -24.077 1.00 95.50 97 ALA A C 1
ATOM 727 O O . ALA A 1 97 ? -8.246 -2.602 -24.144 1.00 95.50 97 ALA A O 1
ATOM 728 N N . ARG A 1 98 ? -6.422 -3.604 -25.014 1.00 94.19 98 ARG A N 1
ATOM 729 C CA . ARG A 1 98 ? -6.366 -2.926 -26.302 1.00 94.19 98 ARG A CA 1
ATOM 730 C C . ARG A 1 98 ? -5.814 -3.888 -27.344 1.00 94.19 98 ARG A C 1
ATOM 732 O O . ARG A 1 98 ? -4.824 -4.569 -27.092 1.00 94.19 98 ARG A O 1
ATOM 739 N N . GLY A 1 99 ? -6.406 -3.857 -28.535 1.00 93.69 99 GLY A N 1
ATOM 740 C CA . GLY A 1 99 ? -5.938 -4.663 -29.656 1.00 93.69 99 GLY A CA 1
ATOM 741 C C . GLY A 1 99 ? -6.104 -6.162 -29.396 1.00 93.69 99 GLY A C 1
ATOM 742 O O . GLY A 1 99 ? -7.038 -6.582 -28.710 1.00 93.69 99 GLY A O 1
ATOM 743 N N . HIS A 1 100 ? -5.205 -6.963 -29.958 1.00 94.94 100 HIS A N 1
ATOM 744 C CA . HIS A 1 100 ? -5.219 -8.423 -29.899 1.00 94.94 100 HIS A CA 1
ATOM 745 C C . HIS A 1 100 ? -3.877 -8.956 -29.376 1.00 94.94 100 HIS A C 1
ATOM 747 O O . HIS A 1 100 ? -3.108 -9.569 -30.122 1.00 94.94 100 HIS A O 1
ATOM 753 N N . ALA A 1 101 ? -3.616 -8.736 -28.079 1.00 94.56 101 ALA A N 1
ATOM 754 C CA . ALA A 1 101 ? -2.362 -9.101 -27.410 1.00 94.56 101 ALA A CA 1
ATOM 755 C C . ALA A 1 101 ? -1.932 -10.553 -27.680 1.00 94.56 101 ALA A C 1
ATOM 757 O O . ALA A 1 101 ? -0.789 -10.771 -28.069 1.00 94.56 101 ALA A O 1
ATOM 758 N N . ASP A 1 102 ? -2.844 -11.527 -27.599 1.00 94.12 102 ASP A N 1
ATOM 759 C CA . ASP A 1 102 ? -2.545 -12.946 -27.844 1.00 94.12 102 ASP A CA 1
ATOM 760 C C . ASP A 1 102 ? -1.946 -13.203 -29.236 1.00 94.12 102 ASP A C 1
ATOM 762 O O . ASP A 1 102 ? -0.968 -13.939 -29.385 1.00 94.12 102 ASP A O 1
ATOM 766 N N . GLN A 1 103 ? -2.527 -12.591 -30.274 1.00 96.12 103 GLN A N 1
ATOM 767 C CA . GLN A 1 103 ? -2.060 -12.742 -31.656 1.00 96.12 103 GLN A CA 1
ATOM 768 C C . GLN A 1 103 ? -0.744 -11.990 -31.866 1.00 96.12 103 GLN A C 1
ATOM 770 O O . GLN A 1 103 ? 0.177 -12.502 -32.505 1.00 96.12 103 GLN A O 1
ATOM 775 N N . ALA A 1 104 ? -0.633 -10.786 -31.304 1.00 96.12 104 ALA A N 1
ATOM 776 C CA . ALA A 1 104 ? 0.570 -9.972 -31.395 1.00 96.12 104 ALA A CA 1
ATOM 777 C C . ALA A 1 104 ? 1.764 -10.623 -30.665 1.00 96.12 104 ALA A C 1
ATOM 779 O O . ALA A 1 104 ? 2.875 -10.606 -31.191 1.00 96.12 104 ALA A O 1
ATOM 780 N N . LEU A 1 105 ? 1.539 -11.295 -29.527 1.00 97.00 105 LEU A N 1
ATOM 781 C CA . LEU A 1 105 ? 2.550 -12.080 -28.806 1.00 97.00 105 LEU A CA 1
ATOM 782 C C . LEU A 1 105 ? 3.069 -13.263 -29.630 1.00 97.00 105 LEU A C 1
ATOM 784 O O . LEU A 1 105 ? 4.265 -13.547 -29.607 1.00 97.00 105 LEU A O 1
ATOM 788 N N . GLN A 1 106 ? 2.192 -13.954 -30.365 1.00 96.12 106 GLN A N 1
ATOM 789 C CA . GLN A 1 106 ? 2.585 -15.073 -31.233 1.00 96.12 106 GLN A CA 1
ATOM 790 C C . GLN A 1 106 ? 3.420 -14.616 -32.434 1.00 96.12 106 GLN A C 1
ATOM 792 O O . GLN A 1 106 ? 4.320 -15.335 -32.865 1.00 96.12 106 GLN A O 1
ATOM 797 N N . ASN A 1 107 ? 3.134 -13.422 -32.954 1.00 96.31 107 ASN A N 1
ATOM 798 C CA . ASN A 1 107 ? 3.814 -12.853 -34.117 1.00 96.31 107 ASN A CA 1
ATOM 799 C C . ASN A 1 107 ? 5.062 -12.029 -33.756 1.00 96.31 107 ASN A C 1
ATOM 801 O O . ASN A 1 107 ? 5.807 -11.622 -34.651 1.00 96.31 107 ASN A O 1
ATOM 805 N N . ALA A 1 108 ? 5.293 -11.753 -32.469 1.00 96.12 108 ALA A N 1
ATOM 806 C CA . ALA A 1 108 ? 6.413 -10.940 -32.022 1.00 96.12 108 ALA A CA 1
ATOM 807 C C . ALA A 1 108 ? 7.761 -11.631 -32.327 1.00 96.12 108 ALA A C 1
ATOM 809 O O . ALA A 1 108 ? 7.938 -12.803 -31.986 1.00 96.12 108 ALA A O 1
ATOM 810 N N . PRO A 1 109 ? 8.753 -10.920 -32.905 1.00 95.75 109 PRO A N 1
ATOM 811 C CA . PRO A 1 109 ? 10.069 -11.495 -33.214 1.00 95.75 109 PRO A CA 1
ATOM 812 C C . PRO A 1 109 ? 10.798 -12.057 -31.989 1.00 95.75 109 PRO A C 1
ATOM 814 O O . PRO A 1 109 ? 11.542 -13.035 -32.086 1.00 95.75 109 PRO A O 1
ATOM 817 N N . HIS A 1 110 ? 10.589 -11.428 -30.834 1.00 95.44 110 HIS A N 1
ATOM 818 C CA . HIS A 1 110 ? 11.097 -11.879 -29.551 1.00 95.44 110 HIS A CA 1
ATOM 819 C C . HIS A 1 110 ? 9.954 -11.903 -28.543 1.00 95.44 110 HIS A C 1
ATOM 821 O O . HIS A 1 110 ? 9.233 -10.917 -28.403 1.00 95.44 110 HIS A O 1
ATOM 827 N N . ARG A 1 111 ? 9.819 -13.022 -27.829 1.00 95.06 111 ARG A N 1
ATOM 828 C CA . ARG A 1 111 ? 8.849 -13.210 -26.749 1.00 95.06 111 ARG A CA 1
ATOM 829 C C . ARG A 1 111 ? 9.573 -13.609 -25.477 1.00 95.06 111 ARG A C 1
ATOM 831 O O . ARG A 1 111 ? 10.510 -14.412 -25.516 1.00 95.06 111 ARG A O 1
ATOM 838 N N . TRP A 1 112 ? 9.147 -13.052 -24.353 1.00 88.31 112 TRP A N 1
ATOM 839 C CA . TRP A 1 112 ? 9.755 -13.337 -23.066 1.00 88.31 112 TRP A CA 1
ATOM 840 C C . TRP A 1 112 ? 8.732 -13.279 -21.935 1.00 88.31 112 TRP A C 1
ATOM 842 O O . TRP A 1 112 ? 7.904 -12.376 -21.879 1.00 88.31 112 TRP A O 1
ATOM 852 N N . GLN A 1 113 ? 8.853 -14.232 -21.014 1.00 94.88 113 GLN A N 1
ATOM 853 C CA . GLN A 1 113 ? 7.994 -14.366 -19.847 1.00 94.88 113 GLN A CA 1
ATOM 854 C C . GLN A 1 113 ? 8.790 -14.135 -18.573 1.00 94.88 113 GLN A C 1
ATOM 856 O O . GLN A 1 113 ? 9.940 -14.560 -18.461 1.00 94.88 113 GLN A O 1
ATOM 861 N N . G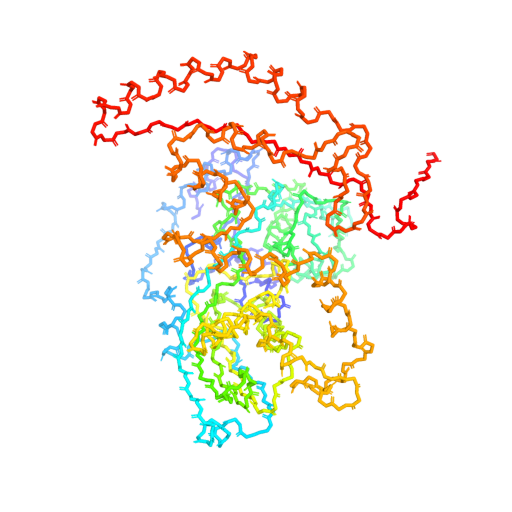LY A 1 114 ? 8.176 -13.514 -17.579 1.00 91.38 114 GLY A N 1
ATOM 862 C CA . GLY A 1 114 ? 8.823 -13.314 -16.296 1.00 91.38 114 GLY A CA 1
ATOM 863 C C . GLY A 1 114 ? 7.838 -13.123 -15.165 1.00 91.38 114 GLY A C 1
ATOM 864 O O . GLY A 1 114 ? 6.640 -12.955 -15.369 1.00 91.38 114 GLY A O 1
ATOM 865 N N . ARG A 1 115 ? 8.392 -13.156 -13.954 1.00 95.88 115 ARG A N 1
ATOM 866 C CA . ARG A 1 115 ? 7.649 -12.917 -12.725 1.00 95.88 115 ARG A CA 1
ATOM 867 C C . ARG A 1 115 ? 8.482 -12.158 -11.714 1.00 95.88 115 ARG A C 1
ATOM 869 O O . ARG A 1 115 ? 9.701 -12.343 -11.660 1.00 95.88 115 ARG A O 1
ATOM 876 N N . PHE A 1 116 ? 7.837 -11.332 -10.904 1.00 91.81 116 PHE A N 1
ATOM 877 C CA . PHE A 1 116 ? 8.470 -10.716 -9.743 1.00 91.81 116 PHE A CA 1
ATOM 878 C C . PHE A 1 116 ? 7.435 -10.341 -8.680 1.00 91.81 116 PHE A C 1
ATOM 880 O O . PHE A 1 116 ? 6.256 -10.149 -8.973 1.00 91.81 116 PHE A O 1
ATOM 887 N N . THR A 1 117 ? 7.914 -10.211 -7.447 1.00 96.06 117 THR A N 1
ATOM 888 C CA . THR A 1 117 ? 7.103 -9.888 -6.273 1.00 96.06 117 THR A CA 1
ATOM 889 C C . THR A 1 117 ? 7.460 -8.502 -5.754 1.00 96.06 117 THR A C 1
ATOM 891 O O . THR A 1 117 ? 8.638 -8.144 -5.658 1.00 96.06 117 THR A O 1
ATOM 894 N N . LEU A 1 118 ? 6.446 -7.738 -5.360 1.00 93.06 118 LEU A N 1
ATOM 895 C CA . LEU A 1 118 ? 6.573 -6.458 -4.679 1.00 93.06 118 LEU A CA 1
ATOM 896 C C . LEU A 1 118 ? 5.904 -6.532 -3.303 1.00 93.06 118 LEU A C 1
ATOM 898 O O . LEU A 1 118 ? 4.693 -6.714 -3.195 1.00 93.06 118 LEU A O 1
ATOM 902 N N . GLY A 1 119 ? 6.691 -6.342 -2.242 1.00 94.44 119 GLY A N 1
ATOM 903 C CA . GLY A 1 119 ? 6.184 -6.328 -0.869 1.00 94.44 119 GLY A CA 1
ATOM 904 C C . GLY A 1 119 ? 5.271 -5.133 -0.559 1.00 94.44 119 GLY A C 1
ATOM 905 O O . GLY A 1 119 ? 5.340 -4.083 -1.199 1.00 94.44 119 GLY A O 1
ATOM 906 N N . GLY A 1 120 ? 4.427 -5.294 0.463 1.00 93.81 120 GLY A N 1
ATOM 907 C CA . GLY A 1 120 ? 3.622 -4.206 1.022 1.00 93.81 120 GLY A CA 1
ATOM 908 C C . GLY A 1 120 ? 4.445 -3.209 1.847 1.00 93.81 120 GLY A C 1
ATOM 909 O O . GLY A 1 120 ? 5.638 -3.396 2.086 1.00 93.81 120 GLY A O 1
ATOM 910 N N . GLN A 1 121 ? 3.801 -2.136 2.310 1.00 96.56 121 GLN A N 1
ATOM 911 C CA . GLN A 1 121 ? 4.469 -1.046 3.031 1.00 96.56 121 GLN A CA 1
ATOM 912 C C . GLN A 1 121 ? 3.555 -0.406 4.077 1.00 96.56 121 GLN A C 1
ATOM 914 O O . GLN A 1 121 ? 2.461 0.039 3.740 1.00 96.56 121 GLN A O 1
ATOM 919 N N . GLU A 1 122 ? 4.044 -0.297 5.313 1.00 96.25 122 GLU A N 1
ATOM 920 C CA . GLU A 1 122 ? 3.381 0.389 6.430 1.00 96.25 122 GLU A CA 1
ATOM 921 C C . GLU A 1 122 ? 3.444 1.916 6.285 1.00 96.25 122 GLU A C 1
ATOM 923 O O . GLU A 1 122 ? 4.502 2.463 5.960 1.00 96.25 122 GLU A O 1
ATOM 928 N N . GLN A 1 123 ? 2.338 2.622 6.537 1.00 96.00 123 GLN A N 1
ATOM 929 C CA . GLN A 1 123 ? 2.263 4.084 6.405 1.00 96.00 123 GLN A CA 1
ATOM 930 C C . GLN A 1 123 ? 3.151 4.779 7.433 1.00 96.00 123 GLN A C 1
ATOM 932 O O . GLN A 1 123 ? 3.747 5.816 7.138 1.00 96.00 123 GLN A O 1
ATOM 937 N N . PHE A 1 124 ? 3.218 4.214 8.641 1.00 96.62 124 PHE A N 1
ATOM 938 C CA . PHE A 1 124 ? 4.069 4.680 9.735 1.00 96.62 124 PHE A CA 1
ATOM 939 C C . PHE A 1 124 ? 3.921 6.189 10.023 1.00 96.62 124 PHE A C 1
ATOM 941 O O . PHE A 1 124 ? 4.885 6.897 10.320 1.00 96.62 124 PHE A O 1
ATOM 948 N N . TYR A 1 125 ? 2.692 6.707 9.937 1.00 96.81 125 TYR A N 1
ATOM 949 C CA . TYR A 1 125 ? 2.364 8.057 10.398 1.00 96.81 125 TYR A CA 1
ATOM 950 C C . TYR A 1 125 ? 2.807 8.236 11.855 1.00 96.81 125 TYR A C 1
ATOM 952 O O . TYR A 1 125 ? 2.575 7.353 12.673 1.00 96.81 125 TYR A O 1
ATOM 960 N N . LEU A 1 126 ? 3.452 9.350 12.219 1.00 96.62 126 LEU A N 1
ATOM 961 C CA . LEU A 1 126 ? 4.018 9.515 13.569 1.00 96.62 126 LEU A CA 1
ATOM 962 C C . LEU A 1 126 ? 2.933 9.602 14.649 1.00 96.62 126 LEU A C 1
ATOM 964 O O . LEU A 1 126 ? 3.069 9.014 15.724 1.00 96.62 126 LEU A O 1
ATOM 968 N N . GLU A 1 127 ? 1.833 10.287 14.352 1.00 97.56 127 GLU A N 1
ATOM 969 C CA . GLU A 1 127 ? 0.613 10.212 15.150 1.00 97.56 127 GLU A CA 1
ATOM 970 C C . GLU A 1 127 ? -0.180 8.978 14.723 1.00 97.56 127 GLU A C 1
ATOM 972 O O . GLU A 1 127 ? -0.677 8.950 13.601 1.00 97.56 127 GLU A O 1
ATOM 977 N N . GLY A 1 128 ? -0.323 7.990 15.611 1.00 96.69 128 GLY A N 1
ATOM 978 C CA . GLY A 1 128 ? -1.190 6.828 15.393 1.00 96.69 128 GLY A CA 1
ATOM 979 C C . GLY A 1 128 ? -2.664 7.187 15.160 1.00 96.69 128 GLY A C 1
ATOM 980 O O . GLY A 1 128 ? -3.052 8.359 15.169 1.00 96.69 128 GLY A O 1
ATOM 981 N N . GLN A 1 129 ? -3.503 6.178 14.982 1.00 98.00 129 GLN A N 1
ATOM 982 C CA . GLN A 1 129 ? -4.949 6.347 14.979 1.00 98.00 129 GLN A CA 1
ATOM 983 C C . GLN A 1 129 ? -5.403 6.935 16.318 1.00 98.00 129 GLN A C 1
ATOM 985 O O . GLN A 1 129 ? -4.860 6.633 17.386 1.00 98.00 129 GLN A O 1
ATOM 990 N N . ILE A 1 130 ? -6.371 7.845 16.270 1.00 97.88 130 ILE A N 1
ATOM 991 C CA . ILE A 1 130 ? -6.901 8.493 17.468 1.00 97.88 130 ILE A CA 1
ATOM 992 C C . ILE A 1 130 ? -8.279 9.082 17.191 1.00 97.88 130 ILE A C 1
ATOM 994 O O . ILE A 1 130 ? -8.481 9.798 16.208 1.00 97.88 130 ILE A O 1
ATOM 998 N N . SER A 1 131 ? -9.200 8.823 18.115 1.00 98.31 131 SER A N 1
ATOM 999 C CA . SER A 1 131 ? -10.535 9.411 18.130 1.00 98.31 131 SER A CA 1
ATOM 1000 C C . SER A 1 131 ? -10.908 9.858 19.538 1.00 98.31 131 SER A C 1
ATOM 1002 O O . SER A 1 131 ? -10.622 9.180 20.525 1.00 98.31 131 SER A O 1
ATOM 1004 N N . TYR A 1 132 ? -11.535 11.023 19.644 1.00 98.62 132 TYR A N 1
ATOM 1005 C CA . TYR A 1 132 ? -12.057 11.579 20.884 1.00 98.62 132 TYR A CA 1
ATOM 1006 C C . TYR A 1 132 ? -13.486 12.058 20.653 1.00 98.62 132 TYR A C 1
ATOM 1008 O O . TYR A 1 132 ? -13.704 13.059 19.973 1.00 98.62 132 TYR A O 1
ATOM 1016 N N . ALA A 1 133 ? -14.447 11.316 21.191 1.00 98.75 133 ALA A N 1
ATOM 1017 C CA . ALA A 1 133 ? -15.869 11.570 21.023 1.00 98.75 133 ALA A CA 1
ATOM 1018 C C . ALA A 1 133 ? -16.444 12.267 22.260 1.00 98.75 133 ALA A C 1
ATOM 1020 O O . ALA A 1 133 ? -16.144 11.880 23.392 1.00 98.75 133 ALA A O 1
ATOM 1021 N N . LEU A 1 134 ? -17.267 13.289 22.036 1.00 98.62 134 LEU A N 1
ATOM 1022 C CA . LEU A 1 134 ? -17.952 14.078 23.053 1.00 98.62 134 LEU A CA 1
ATOM 1023 C C . LEU A 1 134 ? -19.461 14.066 22.772 1.00 98.62 134 LEU A C 1
ATOM 1025 O O . LEU A 1 134 ? -19.861 14.548 21.707 1.00 98.62 134 LEU A O 1
ATOM 1029 N N . PRO A 1 135 ? -20.292 13.557 23.697 1.00 98.00 135 PRO A N 1
ATOM 1030 C CA . PRO A 1 135 ? -21.738 13.717 23.600 1.00 98.00 135 PRO A CA 1
ATOM 1031 C C . PRO A 1 135 ? -22.115 15.189 23.813 1.00 98.00 135 PRO A C 1
ATOM 1033 O O . PRO A 1 135 ? -21.479 15.887 24.608 1.00 98.00 135 PRO A O 1
ATOM 1036 N N . LEU A 1 136 ? -23.121 15.657 23.079 1.00 97.25 136 LEU A N 1
ATOM 1037 C CA . LEU A 1 136 ? -23.667 17.013 23.150 1.00 97.25 136 LEU A CA 1
ATOM 1038 C C . LEU A 1 136 ? -25.035 17.005 23.852 1.00 97.25 136 LEU A C 1
ATOM 1040 O O . LEU A 1 136 ? -25.690 15.969 23.953 1.00 97.25 136 LEU A O 1
ATOM 1044 N N . GLU A 1 137 ? -25.468 18.167 24.348 1.00 93.06 137 GLU A N 1
ATOM 1045 C CA . GLU A 1 137 ? -26.709 18.308 25.133 1.00 93.06 137 GLU A CA 1
ATOM 1046 C C . GLU A 1 137 ? -27.982 17.995 24.332 1.00 93.06 137 GLU A C 1
ATOM 1048 O O . GLU A 1 137 ? -28.979 17.558 24.901 1.00 93.06 137 GLU A O 1
ATOM 1053 N N . ASP A 1 138 ? -27.946 18.179 23.011 1.00 91.81 138 ASP A N 1
ATOM 1054 C CA . ASP A 1 138 ? -29.045 17.898 22.081 1.00 91.81 138 ASP A CA 1
ATOM 1055 C C . ASP A 1 138 ? -29.127 16.418 21.661 1.00 91.81 138 ASP A C 1
ATOM 1057 O O . ASP A 1 138 ? -29.894 16.062 20.768 1.00 91.81 138 ASP A O 1
ATOM 1061 N N . GLY A 1 139 ? -28.326 15.549 22.285 1.00 89.00 139 GLY A N 1
ATOM 1062 C CA . GLY A 1 139 ? -28.183 14.148 21.890 1.00 89.00 139 GLY A CA 1
ATOM 1063 C C . GLY A 1 139 ? -27.285 13.942 20.666 1.00 89.00 139 GLY A C 1
ATOM 1064 O O . GLY A 1 139 ? -27.129 12.807 20.216 1.00 89.00 139 GLY A O 1
ATOM 1065 N N . GLY A 1 140 ? -26.681 15.011 20.136 1.00 96.31 140 GLY A N 1
ATOM 1066 C CA . GLY A 1 140 ? -25.680 14.944 19.083 1.00 96.31 140 GLY A CA 1
ATOM 1067 C C . GLY A 1 140 ? -24.302 14.503 19.580 1.00 96.31 140 GLY A C 1
ATOM 1068 O O . GLY A 1 140 ? -24.062 14.273 20.769 1.00 96.31 140 GLY A O 1
ATOM 1069 N N . LEU A 1 141 ? -23.355 14.403 18.649 1.00 98.25 141 LEU A N 1
ATOM 1070 C CA . LEU A 1 141 ? -21.995 13.954 18.922 1.00 98.25 141 LEU A CA 1
ATOM 1071 C C . LEU A 1 141 ? -20.965 14.811 18.182 1.00 98.25 141 LEU A C 1
ATOM 1073 O O . LEU A 1 141 ? -21.043 14.995 16.969 1.00 98.25 141 LEU A O 1
ATOM 1077 N N . LEU A 1 142 ? -19.943 15.280 18.898 1.00 98.62 142 LEU A N 1
ATOM 1078 C CA . LEU A 1 142 ? -18.725 15.836 18.309 1.00 98.62 142 LEU A CA 1
ATOM 1079 C C . LEU A 1 142 ? -17.601 14.805 18.416 1.00 98.62 142 LEU A C 1
ATOM 1081 O O . LEU A 1 142 ? -17.205 14.437 19.518 1.00 98.62 142 LEU A O 1
ATOM 1085 N N . VAL A 1 143 ? -17.030 14.389 17.289 1.00 98.69 143 VAL A N 1
ATOM 1086 C CA . VAL A 1 143 ? -15.880 13.479 17.260 1.00 98.69 143 VAL A CA 1
ATOM 1087 C C . VAL A 1 143 ? -14.669 14.193 16.677 1.00 98.69 143 VAL A C 1
ATOM 1089 O O . VAL A 1 143 ? -14.623 14.537 15.497 1.00 98.69 143 VAL A O 1
ATOM 1092 N N . HIS A 1 144 ? -13.649 14.391 17.505 1.00 98.56 144 HIS A N 1
ATOM 1093 C CA . HIS A 1 144 ? -12.322 14.750 17.031 1.00 98.56 144 HIS A CA 1
ATOM 1094 C C . HIS A 1 144 ? -11.603 13.487 16.574 1.00 98.56 144 HIS A C 1
ATOM 1096 O O . HIS A 1 144 ? -11.249 12.646 17.398 1.00 98.56 144 HIS A O 1
ATOM 1102 N N . CYS A 1 145 ? -11.387 13.354 15.272 1.00 96.56 145 CYS A N 1
ATOM 1103 C CA . CYS A 1 145 ? -10.786 12.169 14.669 1.00 96.56 145 CYS A CA 1
ATOM 1104 C C . CYS A 1 145 ? -9.576 12.578 13.827 1.00 96.56 145 CYS A C 1
ATOM 1106 O O . CYS A 1 145 ? -9.646 13.551 13.070 1.00 96.56 145 CYS A O 1
ATOM 1108 N N . SER A 1 146 ? -8.466 11.849 13.961 1.00 98.00 146 SER A N 1
ATOM 1109 C CA . SER A 1 146 ? -7.336 11.966 13.037 1.00 98.00 146 SER A CA 1
ATOM 1110 C C . SER A 1 146 ? -7.690 11.192 11.765 1.00 98.00 146 SER A C 1
ATOM 1112 O O . SER A 1 146 ? -7.521 9.980 11.705 1.00 98.00 146 SER A O 1
ATOM 1114 N N . THR A 1 147 ? -8.259 11.893 10.781 1.00 98.06 147 THR A N 1
ATOM 1115 C CA . THR A 1 147 ? -8.794 11.307 9.542 1.00 98.06 147 THR A CA 1
ATOM 1116 C C . THR A 1 147 ? -8.567 12.220 8.336 1.00 98.06 147 THR A C 1
ATOM 1118 O O . THR A 1 147 ? -8.589 13.450 8.459 1.00 98.06 147 THR A O 1
ATOM 1121 N N . GLN A 1 148 ? -8.363 11.612 7.166 1.00 96.44 148 GLN A N 1
ATOM 1122 C CA . GLN A 1 148 ? -8.326 12.276 5.862 1.00 96.44 148 GLN A CA 1
ATOM 1123 C C . GLN A 1 148 ? -9.725 12.476 5.272 1.00 96.44 148 GLN A C 1
ATOM 1125 O O . GLN A 1 148 ? -9.871 13.313 4.384 1.00 96.44 148 GLN A O 1
ATOM 1130 N N . HIS A 1 149 ? -10.738 11.760 5.771 1.00 95.25 149 HIS A N 1
ATOM 1131 C CA . HIS A 1 149 ? -12.082 11.782 5.203 1.00 95.25 149 HIS A CA 1
ATOM 1132 C C . HIS A 1 149 ? -13.170 12.016 6.273 1.00 95.25 149 HIS A C 1
ATOM 1134 O O . HIS A 1 149 ? -13.927 11.108 6.615 1.00 95.25 149 HIS A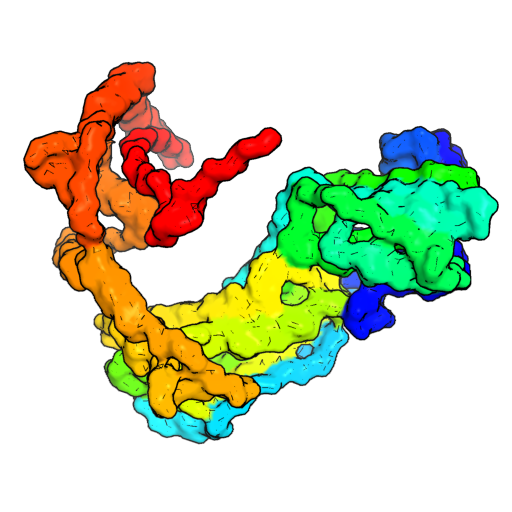 O 1
ATOM 1140 N N . PRO A 1 150 ? -13.292 13.246 6.822 1.00 97.38 150 PRO A N 1
ATOM 1141 C CA . PRO A 1 150 ? -14.275 13.549 7.867 1.00 97.38 150 PRO A CA 1
ATOM 1142 C C . PRO A 1 150 ? -15.731 13.247 7.487 1.00 97.38 150 PRO A C 1
ATOM 1144 O O . PRO A 1 150 ? -16.509 12.870 8.359 1.00 97.38 150 PRO A O 1
ATOM 1147 N N . SER A 1 151 ? -16.098 13.413 6.212 1.00 96.31 151 SER A N 1
ATOM 1148 C CA . SER A 1 151 ? -17.450 13.137 5.708 1.00 96.31 151 SER A CA 1
ATOM 1149 C C . SER A 1 151 ? -17.808 11.653 5.790 1.00 96.31 151 SER A C 1
ATOM 1151 O O . SER A 1 151 ? -18.876 11.321 6.292 1.00 96.31 151 SER A O 1
ATOM 1153 N N . GLU A 1 152 ? -16.897 10.764 5.396 1.00 95.25 152 GLU A N 1
ATOM 1154 C CA . GLU A 1 152 ? -17.087 9.317 5.541 1.00 95.25 152 GLU A CA 1
ATOM 1155 C C . GLU A 1 152 ? -17.214 8.930 7.015 1.00 95.25 152 GLU A C 1
ATOM 1157 O O . GLU A 1 152 ? -18.164 8.267 7.417 1.00 95.25 152 GLU A O 1
ATOM 1162 N N . MET A 1 153 ? -16.317 9.441 7.869 1.00 98.31 153 MET A N 1
ATOM 1163 C CA . MET A 1 153 ? -16.380 9.159 9.307 1.00 98.31 153 MET A CA 1
ATOM 1164 C C . MET A 1 153 ? -17.710 9.618 9.925 1.00 98.31 153 MET A C 1
ATOM 1166 O O . MET A 1 153 ? -18.193 8.993 10.865 1.00 98.31 153 MET A O 1
ATOM 1170 N N . GLN A 1 154 ? -18.315 10.697 9.412 1.00 98.44 154 GLN A N 1
ATOM 1171 C CA . GLN A 1 154 ? -19.627 11.167 9.859 1.00 98.44 154 GLN A CA 1
ATOM 1172 C C . GLN A 1 154 ? -20.708 10.142 9.524 1.00 98.44 154 GLN A C 1
ATOM 1174 O O . GLN A 1 154 ? -21.518 9.811 10.389 1.00 98.44 154 GLN A O 1
ATOM 1179 N N . GLN A 1 155 ? -20.714 9.651 8.284 1.00 97.50 155 GLN A N 1
ATOM 1180 C CA . GLN A 1 155 ? -21.695 8.686 7.800 1.00 97.50 155 GLN A CA 1
ATOM 1181 C C . GLN A 1 155 ? -21.564 7.351 8.530 1.00 97.50 155 GLN A C 1
ATOM 1183 O O . GLN A 1 155 ? -22.552 6.872 9.079 1.00 97.50 155 GLN A O 1
ATOM 1188 N N . VAL A 1 156 ? -20.351 6.802 8.635 1.00 97.88 156 VAL A N 1
ATOM 1189 C CA . VAL A 1 156 ? -20.124 5.515 9.308 1.00 97.88 156 VAL A CA 1
ATOM 1190 C C . VAL A 1 156 ? -20.487 5.597 10.795 1.00 97.88 156 VAL A C 1
ATOM 1192 O O . VAL A 1 156 ? -21.201 4.733 11.298 1.00 97.88 156 VAL A O 1
ATOM 1195 N N . VAL A 1 157 ? -20.103 6.669 11.503 1.00 98.69 157 VAL A N 1
ATOM 1196 C CA . VAL A 1 157 ? -20.503 6.856 12.912 1.00 98.69 157 VAL A CA 1
ATOM 1197 C C . VAL A 1 157 ? -22.021 6.996 13.050 1.00 98.69 157 VAL A C 1
ATOM 1199 O O . VAL A 1 157 ? -22.607 6.421 13.968 1.00 98.69 157 VAL A O 1
ATOM 1202 N N . ALA A 1 158 ? -22.674 7.740 12.154 1.00 98.38 158 ALA A N 1
ATOM 1203 C CA . ALA A 1 158 ? -24.126 7.887 12.168 1.00 98.38 158 ALA A CA 1
ATOM 1204 C C . ALA A 1 158 ? -24.830 6.539 11.940 1.00 98.38 158 ALA A C 1
ATOM 1206 O O . ALA A 1 158 ? -25.717 6.182 12.715 1.00 98.38 158 ALA A O 1
ATOM 1207 N N . HIS A 1 159 ? -24.388 5.750 10.955 1.00 98.06 159 HIS A N 1
ATOM 1208 C CA . HIS A 1 159 ? -24.927 4.418 10.674 1.00 98.06 159 HIS A CA 1
ATOM 1209 C C . HIS A 1 159 ? -24.703 3.442 11.830 1.00 98.06 159 HIS A C 1
ATOM 1211 O O . HIS A 1 159 ? -25.640 2.746 12.214 1.00 98.06 159 HIS A O 1
ATOM 1217 N N . ALA A 1 160 ? -23.511 3.427 12.431 1.00 98.25 160 ALA A N 1
ATOM 1218 C CA . ALA A 1 160 ? -23.188 2.558 13.562 1.00 98.25 160 ALA A CA 1
ATOM 1219 C C . ALA A 1 160 ? -24.040 2.865 14.804 1.00 98.25 160 ALA A C 1
ATOM 1221 O O . ALA A 1 160 ? -24.390 1.966 15.572 1.00 98.25 160 ALA A O 1
ATOM 1222 N N . LEU A 1 161 ? -24.401 4.137 14.999 1.00 98.12 161 LEU A N 1
ATOM 1223 C CA . LEU A 1 161 ? -25.218 4.590 16.125 1.00 98.12 161 LEU A CA 1
ATOM 1224 C C . LEU A 1 161 ? -26.720 4.694 15.821 1.00 98.12 161 LEU A C 1
ATOM 1226 O O . LEU A 1 161 ? -27.485 5.014 16.729 1.00 98.12 161 LEU A O 1
ATOM 1230 N N . GLY A 1 162 ? -27.153 4.436 14.584 1.00 97.19 162 GLY A N 1
ATOM 1231 C CA . GLY A 1 162 ? -28.547 4.637 14.176 1.00 97.19 162 GLY A CA 1
ATOM 1232 C C . GLY A 1 162 ? -29.002 6.101 14.276 1.00 97.19 162 GLY A C 1
ATOM 1233 O O . GLY A 1 162 ? -30.173 6.369 14.534 1.00 97.19 162 GLY A O 1
ATOM 1234 N N . LEU A 1 163 ? -28.074 7.050 14.121 1.00 97.00 163 LEU A N 1
ATOM 1235 C CA . LEU A 1 163 ? -28.330 8.489 14.184 1.00 97.00 163 LEU A CA 1
ATOM 1236 C C . LEU A 1 163 ? -28.496 9.080 12.783 1.00 97.00 163 LEU A C 1
ATOM 1238 O O . LEU A 1 163 ? -27.979 8.564 11.794 1.00 97.00 163 LEU A O 1
ATOM 1242 N N . ALA A 1 164 ? -29.166 10.228 12.701 1.00 96.88 164 ALA A N 1
ATOM 1243 C CA . ALA A 1 164 ? -29.133 11.035 11.491 1.00 96.88 164 ALA A CA 1
ATOM 1244 C C . ALA A 1 164 ? -27.759 11.713 11.348 1.00 96.88 164 ALA A C 1
ATOM 1246 O O . ALA A 1 164 ? -27.198 12.208 12.325 1.00 96.88 164 ALA A O 1
ATOM 1247 N N . ALA A 1 165 ? -27.233 11.800 10.122 1.00 97.00 165 ALA A N 1
ATOM 1248 C CA . ALA A 1 165 ? -25.893 12.346 9.874 1.00 97.00 165 ALA A CA 1
ATOM 1249 C C . ALA A 1 165 ? -25.696 13.774 10.421 1.00 97.00 165 ALA A C 1
ATOM 1251 O O . ALA A 1 165 ? -24.615 14.105 10.900 1.00 97.00 165 ALA A O 1
ATOM 1252 N N . HIS A 1 166 ? -26.742 14.610 10.416 1.00 96.62 166 HIS A N 1
ATOM 1253 C CA . HIS A 1 166 ? -26.679 15.976 10.951 1.00 96.62 166 HIS A CA 1
ATOM 1254 C C . HIS A 1 166 ? -26.454 16.033 12.474 1.00 96.62 166 HIS A C 1
ATOM 1256 O O . HIS A 1 166 ? -25.989 17.052 12.975 1.00 96.62 166 HIS A O 1
ATOM 1262 N N . SER A 1 167 ? -26.756 14.953 13.201 1.00 97.69 167 SER A N 1
ATOM 1263 C CA . SER A 1 167 ? -26.523 14.832 14.645 1.00 97.69 167 SER A CA 1
ATOM 1264 C C . SER A 1 167 ? -25.074 14.459 14.978 1.00 97.69 167 SER A C 1
ATOM 1266 O O . SER A 1 167 ? -24.687 14.475 16.143 1.00 97.69 167 SER A O 1
ATOM 1268 N N . VAL A 1 168 ? -24.252 14.125 13.978 1.00 98.56 168 VAL A N 1
ATOM 1269 C CA . VAL A 1 168 ? -22.841 13.761 14.149 1.00 98.56 168 VAL A CA 1
ATOM 1270 C C . VAL A 1 168 ? -21.969 14.811 13.474 1.00 98.56 168 VAL A C 1
ATOM 1272 O O . VAL A 1 168 ? -22.147 15.125 12.302 1.00 98.56 168 VAL A O 1
ATOM 1275 N N . ARG A 1 169 ? -20.976 15.341 14.187 1.00 98.50 169 ARG A N 1
ATOM 1276 C CA . ARG A 1 169 ? -19.980 16.268 13.640 1.00 98.50 169 ARG A CA 1
ATOM 1277 C C . ARG A 1 169 ? -18.580 15.700 13.810 1.00 98.50 169 ARG A C 1
ATOM 1279 O O . ARG A 1 169 ? -18.132 15.495 14.936 1.00 98.50 169 ARG A O 1
ATOM 1286 N N . ILE A 1 170 ? -17.859 15.531 12.705 1.00 98.56 170 ILE A N 1
ATOM 1287 C CA . ILE A 1 170 ? -16.447 15.132 12.713 1.00 98.56 170 ILE A CA 1
ATOM 1288 C C . ILE A 1 170 ? -15.559 16.368 12.568 1.00 98.56 170 ILE A C 1
ATOM 1290 O O . ILE A 1 170 ? -15.793 17.213 11.706 1.00 98.56 170 ILE A O 1
ATOM 1294 N N . ALA A 1 171 ? -14.526 16.482 13.401 1.00 98.00 171 ALA A N 1
ATOM 1295 C CA . ALA A 1 171 ? -13.590 17.602 13.381 1.00 98.00 171 ALA A CA 1
ATOM 1296 C C . ALA A 1 171 ? -12.130 17.122 13.345 1.00 98.00 171 ALA A C 1
ATOM 1298 O O . ALA A 1 171 ? -11.604 16.626 14.341 1.00 98.00 171 ALA A O 1
ATOM 1299 N N . CYS A 1 172 ? -11.447 17.357 12.223 1.00 96.62 172 CYS A N 1
ATOM 1300 C CA . CYS A 1 172 ? -10.011 17.124 12.059 1.00 96.62 172 CYS A CA 1
ATOM 1301 C C . CYS A 1 172 ? -9.294 18.470 11.861 1.00 96.62 172 CYS A C 1
ATOM 1303 O O . CYS A 1 172 ? -9.444 19.111 10.826 1.00 96.62 172 CYS A O 1
ATOM 1305 N N . ARG A 1 173 ? -8.532 18.936 12.865 1.00 93.25 173 ARG A N 1
ATOM 1306 C CA . ARG A 1 173 ? -7.767 20.200 12.761 1.00 93.25 173 ARG A CA 1
ATOM 1307 C C . ARG A 1 173 ? -6.447 20.015 12.011 1.00 93.25 173 ARG A C 1
ATOM 1309 O O . ARG A 1 173 ? -6.040 20.885 11.251 1.00 93.25 173 ARG A O 1
ATOM 1316 N N . ARG A 1 174 ? -5.733 18.934 12.325 1.00 95.12 174 ARG A N 1
ATOM 1317 C CA . ARG A 1 174 ? -4.463 18.516 11.720 1.00 95.12 174 ARG A CA 1
ATOM 1318 C C . ARG A 1 174 ? -4.238 17.036 12.021 1.00 95.12 174 ARG A C 1
ATOM 1320 O O . ARG A 1 174 ? -4.788 16.541 13.001 1.00 95.12 174 ARG A O 1
ATOM 1327 N N . MET A 1 175 ? -3.367 16.395 11.250 1.00 96.94 175 MET A N 1
ATOM 1328 C CA . MET A 1 175 ? -2.899 15.027 11.491 1.00 96.94 175 MET A CA 1
ATOM 1329 C C . MET A 1 175 ? -1.373 15.001 11.566 1.00 96.94 175 MET A C 1
ATOM 1331 O O . MET A 1 175 ? -0.703 15.696 10.801 1.00 96.94 175 MET A O 1
ATOM 1335 N N . GLY A 1 176 ? -0.812 14.162 12.434 1.00 96.94 176 GLY A N 1
ATOM 1336 C CA . GLY A 1 176 ? 0.625 13.861 12.473 1.00 96.94 176 GLY A CA 1
ATOM 1337 C C . GLY A 1 176 ? 1.035 12.807 11.439 1.00 96.94 176 GLY A C 1
ATOM 1338 O O . GLY A 1 176 ? 1.704 11.833 11.782 1.00 96.94 176 GLY A O 1
ATOM 1339 N N . GLY A 1 177 ? 0.608 12.996 10.188 1.00 95.88 177 GLY A N 1
ATOM 1340 C CA . GLY A 1 177 ? 0.739 12.029 9.094 1.00 95.88 177 GLY A CA 1
ATOM 1341 C C . GLY A 1 177 ? -0.517 11.171 8.891 1.00 95.88 177 GLY A C 1
ATOM 1342 O O . GLY A 1 177 ? -1.265 10.910 9.833 1.00 95.88 177 GLY A O 1
ATOM 1343 N N . GLY A 1 178 ? -0.731 10.735 7.646 1.00 95.12 178 GLY A N 1
ATOM 1344 C CA . GLY A 1 178 ? -1.839 9.854 7.248 1.00 95.12 178 GLY A CA 1
ATOM 1345 C C . GLY A 1 178 ? -1.457 8.976 6.057 1.00 95.12 178 GLY A C 1
ATOM 1346 O O . GLY A 1 178 ? -1.481 7.756 6.154 1.00 95.12 178 GLY A O 1
ATOM 1347 N N . PHE A 1 179 ? -0.983 9.595 4.969 1.00 96.25 179 PHE A N 1
ATOM 1348 C CA . PHE A 1 179 ? -0.411 8.909 3.798 1.00 96.25 179 PHE A CA 1
ATOM 1349 C C . PHE A 1 179 ? -1.343 7.895 3.108 1.00 96.25 179 PHE A C 1
ATOM 1351 O O . PHE A 1 179 ? -0.845 7.036 2.389 1.00 96.25 179 PHE A O 1
ATOM 1358 N N . GLY A 1 180 ? -2.661 8.018 3.287 1.00 93.69 180 GLY A N 1
ATOM 1359 C CA . GLY A 1 180 ? -3.693 7.086 2.815 1.00 93.69 180 GLY A CA 1
ATOM 1360 C C . GLY A 1 180 ? -4.262 6.213 3.940 1.00 93.69 180 GLY A C 1
ATOM 1361 O O . GLY A 1 180 ? -5.462 5.987 3.997 1.00 93.69 180 GLY A O 1
ATOM 1362 N N . GLY A 1 181 ? -3.453 5.842 4.936 1.00 96.38 181 GLY A N 1
ATOM 1363 C CA . GLY A 1 181 ? -3.878 4.962 6.037 1.00 96.38 181 GLY A CA 1
ATOM 1364 C C . GLY A 1 181 ? -4.889 5.574 7.012 1.00 96.38 181 GLY A C 1
ATOM 1365 O O . GLY A 1 181 ? -5.270 4.936 7.984 1.00 96.38 181 GLY A O 1
ATOM 1366 N N . LYS A 1 182 ? -5.324 6.818 6.789 1.00 97.88 182 LYS A N 1
ATOM 1367 C CA . LYS A 1 182 ? -6.398 7.476 7.551 1.00 97.88 182 LYS A CA 1
ATOM 1368 C C . LYS A 1 182 ? -7.556 7.922 6.656 1.00 97.88 182 LYS A C 1
ATOM 1370 O O . LYS A 1 182 ? -8.310 8.813 7.035 1.00 97.88 182 LYS A O 1
ATOM 1375 N N . GLU A 1 183 ? -7.653 7.362 5.452 1.00 95.25 183 GLU A N 1
ATOM 1376 C CA . GLU A 1 183 ? -8.746 7.614 4.510 1.00 95.25 183 GLU A CA 1
ATOM 1377 C C . GLU A 1 183 ? -10.012 6.846 4.910 1.00 95.25 183 GLU A C 1
ATOM 1379 O O . GLU A 1 183 ? -11.045 7.473 5.117 1.00 95.25 183 GLU A O 1
ATOM 1384 N N . SER A 1 184 ? -9.902 5.533 5.132 1.00 95.56 184 SER A N 1
ATOM 1385 C CA . SER A 1 184 ? -10.992 4.666 5.614 1.00 95.56 184 SER A CA 1
ATOM 1386 C C . SER A 1 184 ? -10.718 4.082 7.006 1.00 95.56 184 SER A C 1
ATOM 1388 O O . SER A 1 184 ? -11.577 4.111 7.883 1.00 95.56 184 SER A O 1
ATOM 1390 N N . GLN A 1 185 ? -9.485 3.634 7.259 1.00 96.88 185 GLN A N 1
ATOM 1391 C CA . GLN A 1 185 ? -9.102 2.845 8.443 1.00 96.88 185 GLN A CA 1
ATOM 1392 C C . GLN A 1 185 ? -9.263 3.565 9.801 1.00 96.88 185 GLN A C 1
ATOM 1394 O O . GLN A 1 185 ? -9.187 2.941 10.860 1.00 96.88 185 GLN A O 1
ATOM 1399 N N . SER A 1 186 ? -9.522 4.878 9.808 1.00 97.69 186 SER A N 1
ATOM 1400 C CA . SER A 1 186 ? -9.894 5.623 11.020 1.00 97.69 186 SER A CA 1
ATOM 1401 C C . SER A 1 186 ? -11.302 5.284 11.542 1.00 97.69 186 SER A C 1
ATOM 1403 O O . SER A 1 186 ? -11.610 5.589 12.699 1.00 97.69 186 SER A O 1
ATOM 1405 N N . ALA A 1 187 ? -12.149 4.658 10.716 1.00 98.06 187 ALA A N 1
ATOM 1406 C CA . ALA A 1 187 ? -13.568 4.438 10.987 1.00 98.06 187 ALA A CA 1
ATOM 1407 C C . ALA A 1 187 ? -13.822 3.590 12.234 1.00 98.06 187 ALA A C 1
ATOM 1409 O O . ALA A 1 187 ? -14.611 3.996 13.090 1.00 98.06 187 ALA A O 1
ATOM 1410 N N . LEU A 1 188 ? -13.096 2.480 12.395 1.00 97.81 188 LEU A N 1
ATOM 1411 C CA . LEU A 1 188 ? -13.215 1.606 13.564 1.00 97.81 188 LEU A CA 1
ATOM 1412 C C . LEU A 1 188 ? -13.024 2.392 14.865 1.00 97.81 188 LEU A C 1
ATOM 1414 O O . LEU A 1 188 ? -13.848 2.340 15.781 1.00 97.81 188 LEU A O 1
ATOM 1418 N N . PHE A 1 189 ? -11.956 3.189 14.932 1.00 98.38 189 PHE A N 1
ATOM 1419 C CA . PHE A 1 189 ? -11.628 3.969 16.121 1.00 98.38 189 PHE A CA 1
ATOM 1420 C C . PHE A 1 189 ? -12.653 5.073 16.387 1.00 98.38 189 PHE A C 1
ATOM 1422 O O . PHE A 1 189 ? -12.973 5.346 17.547 1.00 98.38 189 PHE A O 1
ATOM 1429 N N . ALA A 1 190 ? -13.161 5.712 15.329 1.00 98.62 190 ALA A N 1
ATOM 1430 C CA . ALA A 1 190 ? -14.205 6.724 15.434 1.00 98.62 190 ALA A CA 1
ATOM 1431 C C . ALA A 1 190 ? -15.510 6.119 15.969 1.00 98.62 190 ALA A C 1
ATOM 1433 O O . ALA A 1 190 ? -16.073 6.648 16.928 1.00 98.62 190 ALA A O 1
ATOM 1434 N N . CYS A 1 191 ? -15.940 4.980 15.424 1.00 98.69 191 CYS A N 1
ATOM 1435 C CA . CYS A 1 191 ? -17.181 4.308 15.801 1.00 98.69 191 CYS A CA 1
ATOM 1436 C C . CYS A 1 191 ? -17.144 3.763 17.226 1.00 98.69 191 CYS A C 1
ATOM 1438 O O . CYS A 1 191 ? -18.084 3.978 17.986 1.00 98.69 191 CYS A O 1
ATOM 1440 N N . VAL A 1 192 ? -16.046 3.122 17.634 1.00 98.62 192 VAL A N 1
ATOM 1441 C CA . VAL A 1 192 ? -15.904 2.608 19.005 1.00 98.62 192 VAL A CA 1
ATOM 1442 C C . VAL A 1 192 ? -15.883 3.751 20.026 1.00 98.62 192 VAL A C 1
ATOM 1444 O O . VAL A 1 192 ? -16.554 3.669 21.058 1.00 98.62 192 VAL A O 1
ATOM 1447 N N . ALA A 1 193 ? -15.152 4.839 19.748 1.00 98.69 193 ALA A N 1
ATOM 1448 C CA . ALA A 1 193 ? -15.146 6.009 20.626 1.00 98.69 193 ALA A CA 1
ATOM 1449 C C . ALA A 1 193 ? -16.539 6.653 20.712 1.00 98.69 193 ALA A C 1
ATOM 1451 O O . ALA A 1 193 ? -16.984 7.001 21.806 1.00 98.69 193 ALA A O 1
ATOM 1452 N N . ALA A 1 194 ? -17.232 6.769 19.576 1.00 98.69 194 ALA A N 1
ATOM 1453 C CA . ALA A 1 194 ? -18.582 7.308 19.481 1.00 98.69 194 ALA A CA 1
ATOM 1454 C C . ALA A 1 194 ? -19.606 6.460 20.251 1.00 98.69 194 ALA A C 1
ATOM 1456 O O . ALA A 1 194 ? -20.339 6.999 21.077 1.00 98.69 194 ALA A O 1
ATOM 1457 N N . LEU A 1 195 ? -19.602 5.137 20.063 1.00 98.69 195 LEU A N 1
ATOM 1458 C CA . LEU A 1 195 ? -20.451 4.200 20.804 1.00 98.69 195 LEU A CA 1
ATOM 1459 C C . LEU A 1 195 ? -20.255 4.350 22.309 1.00 98.69 195 LEU A C 1
ATOM 1461 O O . LEU A 1 195 ? -21.222 4.507 23.055 1.00 98.69 195 LEU A O 1
ATOM 1465 N N . ALA A 1 196 ? -19.000 4.336 22.754 1.00 98.56 196 ALA A N 1
ATOM 1466 C CA . ALA A 1 196 ? -18.681 4.454 24.164 1.00 98.56 196 ALA A CA 1
ATOM 1467 C C . ALA A 1 196 ? -19.125 5.803 24.745 1.00 98.56 196 ALA A C 1
ATOM 1469 O O . ALA A 1 196 ? -19.705 5.835 25.831 1.00 98.56 196 ALA A O 1
ATOM 1470 N N . ALA A 1 197 ? -18.894 6.902 24.024 1.00 98.56 197 ALA A N 1
ATOM 1471 C CA . ALA A 1 197 ? -19.296 8.234 24.456 1.00 98.56 197 ALA A CA 1
ATOM 1472 C C . ALA A 1 197 ? -20.820 8.368 24.583 1.00 98.56 197 ALA A C 1
ATOM 1474 O O . ALA A 1 197 ? -21.310 8.876 25.594 1.00 98.56 197 ALA A O 1
ATOM 1475 N N . THR A 1 198 ? -21.564 7.837 23.612 1.00 97.56 198 THR A N 1
ATOM 1476 C CA . THR A 1 198 ? -23.031 7.832 23.605 1.00 97.56 198 THR A CA 1
ATOM 1477 C C . THR A 1 198 ? -23.602 6.954 24.717 1.00 97.56 198 THR A C 1
ATOM 1479 O O . THR A 1 198 ? -24.475 7.392 25.463 1.00 97.56 198 THR A O 1
ATOM 1482 N N . ARG A 1 199 ? -23.097 5.728 24.897 1.00 97.56 199 ARG A N 1
ATOM 1483 C CA . ARG A 1 199 ? -23.598 4.800 25.929 1.00 97.56 199 ARG A CA 1
ATOM 1484 C C . ARG A 1 199 ? -23.288 5.267 27.350 1.00 97.56 199 ARG A C 1
ATOM 1486 O O . ARG A 1 199 ? -24.066 4.997 28.258 1.00 97.56 199 ARG A O 1
ATOM 1493 N N . LEU A 1 200 ? -22.153 5.937 27.550 1.00 97.50 200 LEU A N 1
ATOM 1494 C CA . LEU A 1 200 ? -21.705 6.380 28.872 1.00 97.50 200 LEU A CA 1
ATOM 1495 C C . LEU A 1 200 ? -22.084 7.826 29.196 1.00 97.50 200 LEU A C 1
ATOM 1497 O O . LEU A 1 200 ? -21.883 8.234 30.338 1.00 97.50 200 LEU A O 1
ATOM 1501 N N . GLN A 1 201 ? -22.578 8.592 28.216 1.00 97.12 201 GLN A N 1
ATOM 1502 C CA . GLN A 1 201 ? -22.844 10.031 28.335 1.00 97.12 201 GLN A CA 1
ATOM 1503 C C . GLN A 1 201 ? -21.630 10.800 28.883 1.00 97.12 201 GLN A C 1
ATOM 1505 O O . GLN A 1 201 ? -21.733 11.684 29.732 1.00 97.12 201 GLN A O 1
ATOM 1510 N N . ARG A 1 202 ? -20.435 10.413 28.424 1.00 97.56 202 ARG A N 1
ATOM 1511 C CA . ARG A 1 202 ? -19.147 10.963 28.865 1.00 97.56 202 ARG A CA 1
ATOM 1512 C C . ARG A 1 202 ? -18.193 11.070 27.681 1.00 97.56 202 ARG A C 1
ATOM 1514 O O . ARG A 1 202 ? -18.238 10.208 26.810 1.00 97.56 202 ARG A O 1
ATOM 1521 N N . PRO A 1 203 ? -17.281 12.054 27.656 1.00 98.38 203 PRO A N 1
ATOM 1522 C CA . PRO A 1 203 ? -16.238 12.081 26.641 1.00 98.38 203 PRO A CA 1
ATOM 1523 C C . PRO A 1 203 ? -15.349 10.832 26.704 1.00 98.38 203 PRO A C 1
ATOM 1525 O O . PRO A 1 203 ? -14.877 10.457 27.781 1.00 98.38 203 PRO A O 1
ATOM 1528 N N . VAL A 1 204 ? -15.089 10.206 25.553 1.00 98.69 204 VAL A N 1
ATOM 1529 C CA . VAL A 1 204 ? -14.261 8.994 25.445 1.00 98.69 204 VAL A CA 1
ATOM 1530 C C . VAL A 1 204 ? -13.165 9.195 24.412 1.00 98.69 204 VAL A C 1
ATOM 1532 O O . VAL A 1 204 ? -13.418 9.573 23.270 1.00 98.69 204 VAL A O 1
ATOM 1535 N N . LYS A 1 205 ? -11.925 8.918 24.824 1.00 98.31 205 LYS A N 1
ATOM 1536 C CA . LYS A 1 205 ? -10.735 8.961 23.974 1.00 98.31 205 LYS A CA 1
ATOM 1537 C C . LYS A 1 205 ? -10.228 7.550 23.711 1.00 98.31 205 LYS A C 1
ATOM 1539 O O . LYS A 1 205 ? -9.888 6.844 24.657 1.00 98.31 205 LYS A O 1
ATOM 1544 N N . LEU A 1 206 ? -10.090 7.195 22.440 1.00 97.69 206 LEU A N 1
ATOM 1545 C CA . LEU A 1 206 ? -9.466 5.964 21.979 1.00 97.69 206 LEU A CA 1
ATOM 1546 C C . LEU A 1 206 ? -8.191 6.302 21.206 1.00 97.69 206 LEU A C 1
ATOM 1548 O O . LEU A 1 206 ? -8.215 7.055 20.234 1.00 97.69 206 LEU A O 1
ATOM 1552 N N . ARG A 1 207 ? -7.069 5.762 21.675 1.00 95.38 207 ARG A N 1
ATOM 1553 C CA . ARG A 1 207 ? -5.754 5.892 21.048 1.00 95.38 207 ARG A CA 1
ATOM 1554 C C . ARG A 1 207 ? -5.026 4.553 21.205 1.00 95.38 207 ARG A C 1
ATOM 1556 O O . ARG A 1 207 ? -4.552 4.308 22.319 1.00 95.38 207 ARG A O 1
ATOM 1563 N N . PRO A 1 208 ? -4.968 3.706 20.164 1.00 93.44 208 PRO A N 1
ATOM 1564 C CA . PRO A 1 208 ? -4.141 2.505 20.178 1.00 93.44 208 PRO A CA 1
ATOM 1565 C C . PRO A 1 208 ? -2.656 2.830 20.354 1.00 93.44 208 PRO A C 1
ATOM 1567 O O . PRO A 1 208 ? -2.189 3.949 20.099 1.00 93.44 208 PRO A O 1
ATOM 1570 N N . ASP A 1 209 ? -1.922 1.813 20.788 1.00 93.38 209 ASP A N 1
ATOM 1571 C CA . ASP A 1 209 ? -0.466 1.818 20.759 1.00 93.38 209 ASP A CA 1
ATOM 1572 C C . ASP A 1 209 ? 0.025 1.505 19.349 1.00 93.38 209 ASP A C 1
ATOM 1574 O O . ASP A 1 209 ? -0.747 1.108 18.483 1.00 93.38 209 ASP A O 1
ATOM 1578 N N . ARG A 1 210 ? 1.310 1.744 19.077 1.00 95.00 210 ARG A N 1
ATOM 1579 C CA . ARG A 1 210 ? 1.843 1.587 17.717 1.00 95.00 210 ARG A CA 1
ATOM 1580 C C . ARG A 1 210 ? 1.735 0.145 17.214 1.00 95.00 210 ARG A C 1
ATOM 1582 O O . ARG A 1 210 ? 1.485 -0.059 16.034 1.00 95.00 210 ARG A O 1
ATOM 1589 N N . ASP A 1 211 ? 1.966 -0.816 18.096 1.00 94.06 211 ASP A N 1
ATOM 1590 C CA . ASP A 1 211 ? 1.815 -2.244 17.830 1.00 94.06 211 ASP A CA 1
ATOM 1591 C C . ASP A 1 211 ? 0.364 -2.606 17.505 1.00 94.06 211 ASP A C 1
ATOM 1593 O O . ASP A 1 211 ? 0.134 -3.240 16.480 1.00 94.06 211 ASP A O 1
ATOM 1597 N N . ASP A 1 212 ? -0.604 -2.142 18.300 1.00 94.56 212 ASP A N 1
ATOM 1598 C CA . ASP A 1 212 ? -2.033 -2.357 18.021 1.00 94.56 212 ASP A CA 1
ATOM 1599 C C . ASP A 1 212 ? -2.466 -1.684 16.709 1.00 94.56 212 ASP A C 1
ATOM 1601 O O . ASP A 1 212 ? -3.169 -2.286 15.907 1.00 94.56 212 ASP A O 1
ATOM 1605 N N . ASP A 1 213 ? -2.019 -0.450 16.462 1.00 96.56 213 ASP A N 1
ATOM 1606 C CA . ASP A 1 213 ? -2.289 0.310 15.236 1.00 96.56 213 ASP A CA 1
ATOM 1607 C C . ASP A 1 213 ? -1.833 -0.483 13.999 1.00 96.56 213 ASP A C 1
ATOM 1609 O O . ASP A 1 213 ? -2.656 -0.847 13.165 1.00 96.56 213 ASP A O 1
ATOM 1613 N N . MET A 1 214 ? -0.557 -0.888 13.964 1.00 96.19 214 MET A N 1
ATOM 1614 C CA . MET A 1 214 ? 0.024 -1.676 12.865 1.00 96.19 214 MET A CA 1
ATOM 1615 C C . MET A 1 214 ? -0.568 -3.088 12.731 1.00 96.19 214 MET A C 1
ATOM 1617 O O . MET A 1 214 ? -0.453 -3.710 11.674 1.00 96.19 214 MET A O 1
ATOM 1621 N N . LEU A 1 215 ? -1.143 -3.635 13.804 1.00 95.31 215 LEU A N 1
ATOM 1622 C CA . LEU A 1 215 ? -1.768 -4.955 13.791 1.00 95.31 215 LEU A CA 1
ATOM 1623 C C . LEU A 1 215 ? -3.226 -4.898 13.313 1.00 95.31 215 LEU A C 1
ATOM 1625 O O . LEU A 1 215 ? -3.700 -5.863 12.711 1.00 95.31 215 LEU A O 1
ATOM 1629 N N . ILE A 1 216 ? -3.929 -3.796 13.584 1.00 97.00 216 ILE A N 1
ATOM 1630 C CA . ILE A 1 216 ? -5.341 -3.604 13.242 1.00 97.00 216 ILE A CA 1
ATOM 1631 C C . ILE A 1 216 ? -5.487 -3.056 11.824 1.00 97.00 216 ILE A C 1
ATOM 1633 O O . ILE A 1 216 ? -6.302 -3.590 11.072 1.00 97.00 216 ILE A O 1
ATOM 1637 N N . THR A 1 217 ? -4.734 -2.010 11.468 1.00 97.31 217 THR A N 1
ATOM 1638 C CA . THR A 1 217 ? -4.956 -1.253 10.230 1.00 97.31 217 THR A CA 1
ATOM 1639 C C . THR A 1 217 ? -4.221 -1.820 9.025 1.00 97.31 217 THR A C 1
ATOM 1641 O O . THR A 1 217 ? -3.121 -2.363 9.126 1.00 97.31 217 THR A O 1
ATOM 1644 N N . GLY A 1 218 ? -4.827 -1.617 7.860 1.00 93.75 218 GLY A N 1
ATOM 1645 C CA . GLY A 1 218 ? -4.261 -1.914 6.555 1.00 93.75 218 GLY A CA 1
ATOM 1646 C C . GLY A 1 218 ? -3.031 -1.117 6.164 1.00 93.75 218 GLY A C 1
ATOM 1647 O O . GLY A 1 218 ? -2.868 0.050 6.519 1.00 93.75 218 GLY A O 1
ATOM 1648 N N . ARG A 1 219 ? -2.234 -1.717 5.282 1.00 94.56 219 ARG A N 1
ATOM 1649 C CA . ARG A 1 219 ? -1.027 -1.122 4.699 1.00 94.56 219 ARG A CA 1
ATOM 1650 C C . ARG A 1 219 ? -1.123 -1.064 3.172 1.00 94.56 219 ARG A C 1
ATOM 1652 O O . ARG A 1 219 ? -2.155 -1.409 2.599 1.00 94.56 219 ARG A O 1
ATOM 1659 N N . ARG A 1 220 ? -0.053 -0.641 2.488 1.00 98.06 220 ARG A N 1
ATOM 1660 C CA . ARG A 1 220 ? 0.031 -0.732 1.018 1.00 98.06 220 ARG A CA 1
ATOM 1661 C C . ARG A 1 220 ? -0.066 -2.192 0.572 1.00 98.06 220 ARG A C 1
ATOM 1663 O O . ARG A 1 220 ? 0.698 -3.026 1.061 1.00 98.06 220 ARG A O 1
ATOM 1670 N N . HIS A 1 221 ? -0.887 -2.448 -0.443 1.00 98.50 221 HIS A N 1
ATOM 1671 C CA . HIS A 1 221 ? -0.960 -3.725 -1.152 1.00 98.50 221 HIS A CA 1
ATOM 1672 C C . HIS A 1 221 ? 0.399 -4.155 -1.711 1.00 98.50 221 HIS A C 1
ATOM 1674 O O . HIS A 1 221 ? 1.005 -3.432 -2.513 1.00 98.50 221 HIS A O 1
ATOM 1680 N N . GLY A 1 222 ? 0.837 -5.352 -1.319 1.00 97.62 222 GLY A N 1
ATOM 1681 C CA . GLY A 1 222 ? 1.847 -6.100 -2.064 1.00 97.62 222 GLY A CA 1
ATOM 1682 C C . GLY A 1 222 ? 1.246 -6.659 -3.354 1.00 97.62 222 GLY A C 1
ATOM 1683 O O . GLY A 1 222 ? 0.042 -6.921 -3.403 1.00 97.62 222 GLY A O 1
ATOM 1684 N N . PHE A 1 223 ? 2.071 -6.800 -4.385 1.00 98.31 223 PHE A N 1
ATOM 1685 C CA . PHE A 1 223 ? 1.669 -7.279 -5.704 1.00 98.31 223 PHE A CA 1
ATOM 1686 C C . PHE A 1 223 ? 2.568 -8.424 -6.159 1.00 98.31 223 PHE A C 1
ATOM 1688 O O . PHE A 1 223 ? 3.790 -8.356 -6.033 1.00 98.31 223 PHE A O 1
ATOM 1695 N N . GLU A 1 224 ? 1.945 -9.426 -6.755 1.00 98.56 224 GLU A N 1
ATOM 1696 C CA . GLU A 1 224 ? 2.596 -10.454 -7.552 1.00 98.56 224 GLU A CA 1
ATOM 1697 C C . GLU A 1 224 ? 2.328 -10.152 -9.022 1.00 98.56 224 GLU A C 1
ATOM 1699 O O . GLU A 1 224 ? 1.188 -9.867 -9.407 1.00 98.56 224 GLU A O 1
ATOM 1704 N N . PHE A 1 225 ? 3.384 -10.192 -9.828 1.00 97.88 225 PHE A N 1
ATOM 1705 C CA . PHE A 1 225 ? 3.307 -9.946 -11.258 1.00 97.88 225 PHE A CA 1
ATOM 1706 C C . PHE A 1 225 ? 3.787 -11.168 -12.020 1.00 97.88 225 PHE A C 1
ATOM 1708 O O . PHE A 1 225 ? 4.924 -11.601 -11.824 1.00 97.88 225 PHE A O 1
ATOM 1715 N N . ASP A 1 226 ? 2.954 -11.632 -12.943 1.00 97.81 226 ASP A N 1
ATOM 1716 C CA . ASP A 1 226 ? 3.324 -12.549 -14.016 1.00 97.81 226 ASP A CA 1
ATOM 1717 C C . ASP A 1 226 ? 3.085 -11.829 -15.342 1.00 97.81 226 ASP A C 1
ATOM 1719 O O . ASP A 1 226 ? 2.072 -11.148 -15.514 1.00 97.81 226 ASP A O 1
ATOM 1723 N N . TRP A 1 227 ? 4.026 -11.927 -16.274 1.00 97.00 227 TRP A N 1
ATOM 1724 C CA . TRP A 1 227 ? 3.942 -11.192 -17.531 1.00 97.00 227 TRP A CA 1
ATOM 1725 C C . TRP A 1 227 ? 4.529 -11.965 -18.706 1.00 97.00 227 TRP A C 1
ATOM 1727 O O . TRP A 1 227 ? 5.461 -12.758 -18.554 1.00 97.00 227 TRP A O 1
ATOM 1737 N N . ASP A 1 228 ? 4.001 -11.666 -19.887 1.00 98.12 228 ASP A N 1
ATOM 1738 C CA . ASP A 1 228 ? 4.438 -12.149 -21.189 1.00 98.12 228 ASP A CA 1
ATOM 1739 C C . ASP A 1 228 ? 4.517 -10.969 -22.160 1.00 98.12 228 ASP A C 1
ATOM 1741 O O . ASP A 1 228 ? 3.570 -10.196 -22.311 1.00 98.12 228 ASP A O 1
ATOM 1745 N N . ILE A 1 229 ? 5.682 -10.774 -22.767 1.00 97.19 229 ILE A N 1
ATOM 1746 C CA . ILE A 1 229 ? 5.998 -9.571 -23.531 1.00 97.19 229 ILE A CA 1
ATOM 1747 C C . ILE A 1 229 ? 6.576 -9.954 -24.884 1.00 97.19 229 ILE A C 1
ATOM 1749 O O . ILE A 1 229 ? 7.556 -10.697 -24.973 1.00 97.19 229 ILE A O 1
ATOM 1753 N N . GLY A 1 230 ? 5.997 -9.377 -25.933 1.00 97.62 230 GLY A N 1
ATOM 1754 C CA . GLY A 1 230 ? 6.474 -9.436 -27.305 1.00 97.62 230 GLY A CA 1
ATOM 1755 C C . GLY A 1 230 ? 7.156 -8.127 -27.687 1.00 97.62 230 GLY A C 1
ATOM 1756 O O . GLY A 1 230 ? 6.584 -7.055 -27.490 1.00 97.62 230 GLY A O 1
ATOM 1757 N N . HIS A 1 231 ? 8.365 -8.188 -28.242 1.00 96.81 231 HIS A N 1
ATOM 1758 C CA . HIS A 1 231 ? 9.113 -6.997 -28.648 1.00 96.81 231 HIS A CA 1
ATOM 1759 C C . HIS A 1 231 ? 9.935 -7.203 -29.930 1.00 96.81 231 HIS A C 1
ATOM 1761 O O . HIS A 1 231 ? 10.244 -8.328 -30.329 1.00 96.81 231 HIS A O 1
ATOM 1767 N N . ASP A 1 232 ? 10.311 -6.097 -30.576 1.00 96.38 232 ASP A N 1
ATOM 1768 C CA . ASP A 1 232 ? 11.220 -6.100 -31.727 1.00 96.38 232 ASP A CA 1
ATOM 1769 C C . ASP A 1 232 ? 12.708 -6.075 -31.311 1.00 96.38 232 ASP A C 1
ATOM 1771 O O . ASP A 1 232 ? 13.064 -5.994 -30.130 1.00 96.38 232 ASP A O 1
ATOM 1775 N N . ALA A 1 233 ? 13.610 -6.145 -32.294 1.00 94.19 233 ALA A N 1
ATOM 1776 C CA . ALA A 1 233 ? 15.059 -6.104 -32.069 1.00 94.19 233 ALA A CA 1
ATOM 1777 C C . ALA A 1 233 ? 15.567 -4.730 -31.574 1.00 94.19 233 ALA A C 1
ATOM 1779 O O . ALA A 1 233 ? 16.714 -4.601 -31.134 1.00 94.19 233 ALA A O 1
ATOM 1780 N N . GLN A 1 234 ? 14.741 -3.683 -31.663 1.00 90.44 234 GLN A N 1
ATOM 1781 C CA . GLN A 1 234 ? 15.054 -2.340 -31.187 1.00 90.44 234 GLN A CA 1
ATOM 1782 C C . GLN A 1 234 ? 14.634 -2.130 -29.725 1.00 90.44 234 GLN A C 1
ATOM 1784 O O . GLN A 1 234 ? 15.145 -1.197 -29.097 1.00 90.44 234 GLN A O 1
ATOM 1789 N N . GLY A 1 235 ? 13.802 -3.022 -29.181 1.00 90.25 235 GLY A N 1
ATOM 1790 C CA . GLY A 1 235 ? 13.262 -2.969 -27.826 1.00 90.25 235 GLY A CA 1
ATOM 1791 C C . GLY A 1 235 ? 11.886 -2.311 -27.741 1.00 90.25 235 GLY A C 1
ATOM 1792 O O . GLY A 1 235 ? 11.475 -1.943 -26.643 1.00 90.25 235 GLY A O 1
ATOM 1793 N N . ARG A 1 236 ? 11.179 -2.141 -28.867 1.00 96.19 236 ARG A N 1
ATOM 1794 C CA . ARG A 1 236 ? 9.789 -1.667 -28.867 1.00 96.19 236 ARG A CA 1
ATOM 1795 C C . ARG A 1 236 ? 8.863 -2.803 -28.479 1.00 96.19 236 ARG A C 1
ATOM 1797 O O . ARG A 1 236 ? 8.951 -3.889 -29.054 1.00 96.19 236 ARG A O 1
ATOM 1804 N N . ILE A 1 237 ? 7.985 -2.546 -27.523 1.00 96.06 237 ILE A N 1
ATOM 1805 C CA . ILE A 1 237 ? 6.951 -3.471 -27.091 1.00 96.06 237 ILE A CA 1
ATOM 1806 C C . ILE A 1 237 ? 5.867 -3.499 -28.164 1.00 96.06 237 ILE A C 1
ATOM 1808 O O . ILE A 1 237 ? 5.296 -2.474 -28.528 1.00 96.06 237 ILE A O 1
ATOM 1812 N N . LEU A 1 238 ? 5.617 -4.691 -28.688 1.00 97.44 238 LEU A N 1
ATOM 1813 C CA . LEU A 1 238 ? 4.581 -4.956 -29.681 1.00 97.44 238 LEU A CA 1
ATOM 1814 C C . LEU A 1 238 ? 3.349 -5.583 -29.037 1.00 97.44 238 LEU A C 1
ATOM 1816 O O . LEU A 1 238 ? 2.247 -5.405 -29.535 1.00 97.44 238 LEU A O 1
ATOM 1820 N N . ALA A 1 239 ? 3.537 -6.325 -27.947 1.00 97.88 239 ALA A N 1
ATOM 1821 C CA . ALA A 1 239 ? 2.447 -6.957 -27.230 1.00 97.88 239 ALA A CA 1
ATOM 1822 C C . ALA A 1 239 ? 2.794 -7.134 -25.752 1.00 97.88 239 ALA A C 1
ATOM 1824 O O . ALA A 1 239 ? 3.946 -7.438 -25.424 1.00 97.88 239 ALA A O 1
ATOM 1825 N N . ALA A 1 240 ? 1.806 -6.981 -24.875 1.00 97.06 240 ALA A N 1
ATOM 1826 C CA . ALA A 1 240 ? 1.960 -7.235 -23.449 1.00 97.06 240 ALA A CA 1
ATOM 1827 C C . ALA A 1 240 ? 0.738 -7.939 -22.861 1.00 97.06 240 ALA A C 1
ATOM 1829 O O . ALA A 1 240 ? -0.373 -7.427 -22.950 1.00 97.06 240 ALA A O 1
ATOM 1830 N N . GLU A 1 241 ? 0.950 -9.071 -22.202 1.00 98.50 241 GLU A N 1
ATOM 1831 C CA . GLU A 1 241 ? -0.039 -9.709 -21.339 1.00 98.50 241 GLU A CA 1
ATOM 1832 C C . GLU A 1 241 ? 0.495 -9.713 -19.906 1.00 98.50 241 GLU A C 1
ATOM 1834 O O . GLU A 1 241 ? 1.608 -10.180 -19.657 1.00 98.50 241 GLU A O 1
ATOM 1839 N N . VAL A 1 242 ? -0.257 -9.149 -18.959 1.00 98.00 242 VAL A N 1
ATOM 1840 C CA . VAL A 1 242 ? 0.188 -9.028 -17.563 1.00 98.00 242 VAL A CA 1
ATOM 1841 C C . VAL A 1 242 ? -0.923 -9.401 -16.602 1.00 98.00 242 VAL A C 1
ATOM 1843 O O . VAL A 1 242 ? -2.019 -8.845 -16.642 1.00 98.00 242 VAL A O 1
ATOM 1846 N N . THR A 1 243 ? -0.598 -10.291 -15.673 1.00 98.69 243 THR A N 1
ATOM 1847 C CA . THR A 1 243 ? -1.418 -10.614 -14.512 1.00 98.69 243 THR A CA 1
ATOM 1848 C C . THR A 1 243 ? -0.862 -9.914 -13.275 1.00 98.69 243 THR A C 1
ATOM 1850 O O . THR A 1 243 ? 0.321 -10.021 -12.958 1.00 98.69 243 THR A O 1
ATOM 1853 N N . MET A 1 244 ? -1.734 -9.192 -12.574 1.00 98.62 244 MET A N 1
ATOM 1854 C CA . MET A 1 244 ? -1.452 -8.473 -11.336 1.00 98.62 244 MET A CA 1
ATOM 1855 C C . MET A 1 244 ? -2.324 -9.038 -10.220 1.00 98.62 244 MET A C 1
ATOM 1857 O O . MET A 1 244 ? -3.542 -8.847 -10.217 1.00 98.62 244 MET A O 1
ATOM 1861 N N . VAL A 1 245 ? -1.711 -9.700 -9.244 1.00 98.81 245 VAL A N 1
ATOM 1862 C CA . VAL A 1 245 ? -2.415 -10.200 -8.059 1.00 98.81 245 VAL A CA 1
ATOM 1863 C C . VAL A 1 245 ? -2.006 -9.356 -6.861 1.00 98.81 245 VAL A C 1
ATOM 1865 O O . VAL A 1 245 ? -0.875 -9.431 -6.391 1.00 98.81 245 VAL A O 1
ATOM 1868 N N . SER A 1 246 ? -2.921 -8.536 -6.350 1.00 98.56 246 SER A N 1
ATOM 1869 C CA . SER A 1 246 ? -2.679 -7.748 -5.141 1.00 98.56 246 SER A CA 1
ATOM 1870 C C . SER A 1 246 ? -3.144 -8.506 -3.903 1.00 98.56 246 SER A C 1
ATOM 1872 O O . SER A 1 246 ? -4.274 -8.999 -3.894 1.00 98.56 246 SER A O 1
ATOM 1874 N N . ASN A 1 247 ? -2.353 -8.513 -2.830 1.00 98.44 247 ASN A N 1
ATOM 1875 C CA . ASN A 1 247 ? -2.843 -8.948 -1.522 1.00 98.44 247 ASN A CA 1
ATOM 1876 C C . ASN A 1 247 ? -3.795 -7.881 -0.956 1.00 98.44 247 ASN A C 1
ATOM 1878 O O . ASN A 1 247 ? -3.334 -6.818 -0.531 1.00 98.44 247 ASN A O 1
ATOM 1882 N N . ALA A 1 248 ? -5.103 -8.143 -0.982 1.00 98.31 248 ALA A N 1
ATOM 1883 C CA . ALA A 1 248 ? -6.126 -7.210 -0.507 1.00 98.31 248 ALA A CA 1
ATOM 1884 C C . ALA A 1 248 ? -6.387 -7.322 1.000 1.00 98.31 248 ALA A C 1
ATOM 1886 O O . ALA A 1 248 ? -6.818 -6.354 1.614 1.00 98.31 248 ALA A O 1
ATOM 1887 N N . GLY A 1 249 ? -6.083 -8.466 1.613 1.00 98.19 249 GLY A N 1
ATOM 1888 C CA . GLY A 1 249 ? -6.554 -8.782 2.958 1.00 98.19 249 GLY A CA 1
ATOM 1889 C C . GLY A 1 249 ? -7.968 -9.354 2.942 1.00 98.19 249 GLY A C 1
ATOM 1890 O O . GLY A 1 249 ? -8.410 -9.926 1.942 1.00 98.19 249 GLY A O 1
ATOM 1891 N N . PHE A 1 250 ? -8.664 -9.261 4.073 1.00 97.88 250 PHE A N 1
ATOM 1892 C CA . PHE A 1 250 ? -9.914 -9.999 4.261 1.00 97.88 250 PHE A CA 1
ATOM 1893 C C . PHE A 1 250 ? -11.178 -9.309 3.712 1.00 97.88 250 PHE A C 1
ATOM 1895 O O . PHE A 1 250 ? -12.146 -10.017 3.399 1.00 97.88 250 PHE A O 1
ATOM 1902 N N . SER A 1 251 ? -11.177 -7.976 3.608 1.00 97.88 251 SER A N 1
ATOM 1903 C CA . SER A 1 251 ? -12.289 -7.132 3.134 1.00 97.88 251 SER A CA 1
ATOM 1904 C C . SER A 1 251 ? -11.863 -6.301 1.918 1.00 97.88 251 SER A C 1
ATOM 1906 O O . SER A 1 251 ? -10.681 -6.274 1.560 1.00 97.88 251 SER A O 1
ATOM 1908 N N . ALA A 1 252 ? -12.810 -5.653 1.238 1.00 97.62 252 ALA A N 1
ATOM 1909 C CA . ALA A 1 252 ? -12.500 -4.903 0.023 1.00 97.62 252 ALA A CA 1
ATOM 1910 C C . ALA A 1 252 ? -11.710 -3.614 0.294 1.00 97.62 252 ALA A C 1
ATOM 1912 O O . ALA A 1 252 ? -10.762 -3.323 -0.443 1.00 97.62 252 ALA A O 1
ATOM 1913 N N . ASP A 1 253 ? -12.105 -2.846 1.316 1.00 97.62 253 ASP A N 1
ATOM 1914 C CA . ASP A 1 253 ? -11.624 -1.480 1.575 1.00 97.62 253 ASP A CA 1
ATOM 1915 C C . ASP A 1 253 ? -11.471 -0.686 0.256 1.00 97.62 253 ASP A C 1
ATOM 1917 O O . ASP A 1 253 ? -12.394 -0.634 -0.559 1.00 97.62 253 ASP A O 1
ATOM 1921 N N . LEU A 1 254 ? -10.299 -0.106 0.004 1.00 97.38 254 LEU A N 1
ATOM 1922 C CA . LEU A 1 254 ? -9.959 0.638 -1.203 1.00 97.38 254 LEU A CA 1
ATOM 1923 C C . LEU A 1 254 ? -9.166 -0.213 -2.211 1.00 97.38 254 LEU A C 1
ATOM 1925 O O . LEU A 1 254 ? -8.600 0.324 -3.164 1.00 97.38 254 LEU A O 1
ATOM 1929 N N . SER A 1 255 ? -9.145 -1.541 -2.055 1.00 98.44 255 SER A N 1
ATOM 1930 C CA . SER A 1 255 ? -8.493 -2.463 -2.998 1.00 98.44 255 SER A CA 1
ATOM 1931 C C . SER A 1 255 ? -8.995 -2.318 -4.441 1.00 98.44 255 SER A C 1
ATOM 1933 O O . SER A 1 255 ? -8.153 -2.294 -5.343 1.00 98.44 255 SER A O 1
ATOM 1935 N N . PRO A 1 256 ? -10.313 -2.162 -4.707 1.00 97.56 256 PRO A N 1
ATOM 1936 C CA . PRO A 1 256 ? -10.805 -2.038 -6.077 1.00 97.56 256 PRO A CA 1
ATOM 1937 C C . PRO A 1 256 ? -10.229 -0.822 -6.824 1.00 97.56 256 PRO A C 1
ATOM 1939 O O . PRO A 1 256 ? -9.610 -1.013 -7.871 1.00 97.56 256 PRO A O 1
ATOM 1942 N N . PRO A 1 257 ? -10.331 0.424 -6.316 1.00 95.88 257 PRO A N 1
ATOM 1943 C CA . PRO A 1 257 ? -9.765 1.568 -7.022 1.00 95.88 257 PRO A CA 1
ATOM 1944 C C . PRO A 1 257 ? -8.223 1.582 -7.002 1.00 95.88 257 PRO A C 1
ATOM 1946 O O . PRO A 1 257 ? -7.626 2.187 -7.895 1.00 95.88 257 PRO A O 1
ATOM 1949 N N . VAL A 1 258 ? -7.558 0.900 -6.054 1.00 97.50 258 VAL A N 1
ATOM 1950 C CA . VAL A 1 258 ? -6.099 0.664 -6.101 1.00 97.50 258 VAL A CA 1
ATOM 1951 C C . VAL A 1 258 ? -5.727 -0.220 -7.294 1.00 97.50 258 VAL A C 1
ATOM 1953 O O . VAL A 1 258 ? -4.803 0.123 -8.033 1.00 97.50 258 VAL A O 1
ATOM 1956 N N . MET A 1 259 ? -6.447 -1.325 -7.518 1.00 98.19 259 MET A N 1
ATOM 1957 C CA . MET A 1 259 ? -6.210 -2.210 -8.663 1.00 98.19 259 MET A CA 1
ATOM 1958 C C . MET A 1 259 ? -6.509 -1.502 -9.985 1.00 98.19 259 MET A C 1
ATOM 1960 O O . MET A 1 259 ? -5.663 -1.507 -10.877 1.00 98.19 259 MET A O 1
ATOM 1964 N N . THR A 1 260 ? -7.644 -0.803 -10.095 1.00 94.69 260 THR A N 1
ATOM 1965 C CA . THR A 1 260 ? -7.961 -0.000 -11.287 1.00 94.69 260 THR A CA 1
ATOM 1966 C C . THR A 1 260 ? -6.854 1.005 -11.588 1.00 94.69 260 THR A C 1
ATOM 1968 O O . THR A 1 260 ? -6.419 1.129 -12.731 1.00 94.69 260 THR A O 1
ATOM 1971 N N . ARG A 1 261 ? -6.340 1.706 -10.567 1.00 90.44 261 ARG A N 1
ATOM 1972 C CA . ARG A 1 261 ? -5.241 2.653 -10.767 1.00 90.44 261 ARG A CA 1
ATOM 1973 C C . ARG A 1 261 ? -3.949 1.948 -11.187 1.00 90.44 261 ARG A C 1
ATOM 1975 O O . ARG A 1 261 ? -3.266 2.482 -12.051 1.00 90.44 261 ARG A O 1
ATOM 1982 N N . ALA A 1 262 ? -3.623 0.781 -10.632 1.00 93.00 262 ALA A N 1
ATOM 1983 C CA . ALA A 1 262 ? -2.461 0.001 -11.062 1.00 93.00 262 ALA A CA 1
ATOM 1984 C C . ALA A 1 262 ? -2.558 -0.399 -12.545 1.00 93.00 262 ALA A C 1
ATOM 1986 O O . ALA A 1 262 ? -1.608 -0.173 -13.290 1.00 93.00 262 ALA A O 1
ATOM 1987 N N . LEU A 1 263 ? -3.721 -0.891 -12.991 1.00 93.25 263 LEU A N 1
ATOM 1988 C CA . LEU A 1 263 ? -3.973 -1.236 -14.395 1.00 93.25 263 LEU A CA 1
ATOM 1989 C C . LEU A 1 263 ? -3.828 -0.012 -15.313 1.00 93.25 263 LEU A C 1
ATOM 1991 O O . LEU A 1 263 ? -3.128 -0.076 -16.319 1.00 93.25 263 LEU A O 1
ATOM 1995 N N . CYS A 1 264 ? -4.420 1.126 -14.938 1.00 90.00 264 CYS A N 1
ATOM 1996 C CA . CYS A 1 264 ? -4.356 2.358 -15.733 1.00 90.00 264 CYS A CA 1
ATOM 1997 C C . CYS A 1 264 ? -3.002 3.085 -15.689 1.00 90.00 264 CYS A C 1
ATOM 1999 O O . CYS A 1 264 ? -2.872 4.102 -16.352 1.00 90.00 264 CYS A O 1
ATOM 2001 N N . HIS A 1 265 ? -2.045 2.653 -14.862 1.00 89.25 265 HIS A N 1
ATOM 2002 C CA . HIS A 1 265 ? -0.697 3.245 -14.795 1.00 89.25 265 HIS A CA 1
ATOM 2003 C C . HIS A 1 265 ? 0.387 2.239 -15.198 1.00 89.25 265 HIS A C 1
ATOM 2005 O O . HIS A 1 265 ? 1.576 2.527 -15.056 1.00 89.25 265 HIS A O 1
ATOM 2011 N N . PHE A 1 266 ? -0.007 1.051 -15.665 1.00 92.75 266 PHE A N 1
ATOM 2012 C CA . PHE A 1 266 ? 0.926 0.057 -16.177 1.00 92.75 266 PHE A CA 1
ATOM 2013 C C . PHE A 1 266 ? 1.638 0.537 -17.435 1.00 92.75 266 PHE A C 1
ATOM 2015 O O . PHE A 1 266 ? 2.804 0.248 -17.621 1.00 92.75 266 PHE A O 1
ATOM 2022 N N . ASP A 1 267 ? 0.963 1.283 -18.295 1.00 86.19 267 ASP A N 1
ATOM 2023 C CA . ASP A 1 267 ? 1.564 1.907 -19.470 1.00 86.19 267 ASP A CA 1
ATOM 2024 C C . ASP A 1 267 ? 2.610 2.973 -19.105 1.00 86.19 267 ASP A C 1
ATOM 2026 O O . ASP A 1 267 ? 3.566 3.172 -19.848 1.00 86.19 267 ASP A O 1
ATOM 2030 N N . ASN A 1 268 ? 2.491 3.617 -17.940 1.00 91.69 268 ASN A N 1
ATOM 2031 C CA . ASN A 1 268 ? 3.363 4.699 -17.484 1.00 91.69 268 ASN A CA 1
ATOM 2032 C C . ASN A 1 268 ? 3.486 5.812 -18.547 1.00 91.69 268 ASN A C 1
ATOM 2034 O O . ASN A 1 268 ? 2.553 6.584 -18.743 1.00 91.69 268 ASN A O 1
ATOM 2038 N N . ALA A 1 269 ? 4.624 5.898 -19.240 1.00 88.62 269 ALA A N 1
ATOM 2039 C CA . ALA A 1 269 ? 4.868 6.865 -20.311 1.00 88.62 269 ALA A CA 1
ATOM 2040 C C . ALA A 1 269 ? 4.937 6.207 -21.699 1.00 88.62 269 ALA A C 1
ATOM 2042 O O . ALA A 1 269 ? 5.352 6.849 -22.665 1.00 88.62 269 ALA A O 1
ATOM 2043 N N . TYR A 1 270 ? 4.588 4.925 -21.788 1.00 92.12 270 TYR A N 1
ATOM 2044 C CA . TYR A 1 270 ? 4.887 4.071 -22.920 1.00 92.12 270 TYR A CA 1
ATOM 2045 C C . TYR A 1 270 ? 3.631 3.739 -23.724 1.00 92.12 270 TYR A C 1
ATOM 2047 O O . TYR A 1 270 ? 2.640 3.250 -23.185 1.00 92.12 270 TYR A O 1
ATOM 2055 N N . TRP A 1 271 ? 3.689 3.949 -25.035 1.00 94.31 271 TRP A N 1
ATOM 2056 C CA . TRP A 1 271 ? 2.694 3.452 -25.964 1.00 94.31 271 TRP A CA 1
ATOM 2057 C C . TRP A 1 271 ? 2.791 1.930 -26.082 1.00 94.31 271 TRP A C 1
ATOM 2059 O O . TRP A 1 271 ? 3.792 1.380 -26.542 1.00 94.31 271 TRP A O 1
ATOM 2069 N N . LEU A 1 272 ? 1.705 1.257 -25.705 1.00 94.62 272 LEU A N 1
ATOM 2070 C CA . LEU A 1 272 ? 1.533 -0.183 -25.858 1.00 94.62 272 LEU A CA 1
ATOM 2071 C C . LEU A 1 272 ? 0.473 -0.434 -26.948 1.00 94.62 272 LEU A C 1
ATOM 2073 O O . LEU A 1 272 ? -0.698 -0.089 -26.734 1.00 94.62 272 LEU A O 1
ATOM 2077 N N . PRO A 1 273 ? 0.856 -0.967 -28.126 1.00 93.81 273 PRO A N 1
ATOM 2078 C CA . PRO A 1 273 ? -0.069 -1.130 -29.247 1.00 93.81 273 PRO A CA 1
ATOM 2079 C C . PRO A 1 273 ? -1.109 -2.226 -28.989 1.00 93.81 273 PRO A C 1
ATOM 2081 O O . PRO A 1 273 ? -2.300 -1.964 -29.143 1.00 93.81 273 PRO A O 1
ATOM 2084 N N . ASP A 1 274 ? -0.677 -3.398 -28.520 1.00 97.44 274 ASP A N 1
ATOM 2085 C CA . ASP A 1 274 ? -1.544 -4.511 -28.137 1.00 97.44 274 ASP A CA 1
ATOM 2086 C C . ASP A 1 274 ? -1.259 -4.897 -26.681 1.00 97.44 274 ASP A C 1
ATOM 2088 O O . ASP A 1 274 ? -0.130 -5.227 -26.316 1.00 97.44 274 ASP A O 1
ATOM 2092 N N . VAL A 1 275 ? -2.265 -4.825 -25.812 1.00 96.94 275 VAL A N 1
ATOM 2093 C CA . VAL A 1 275 ? -2.083 -5.083 -24.379 1.00 96.94 275 VAL A CA 1
ATOM 2094 C C . VAL A 1 275 ? -3.312 -5.740 -23.761 1.00 96.94 275 VAL A C 1
ATOM 2096 O O . VAL A 1 275 ? -4.440 -5.363 -24.068 1.00 96.94 275 VAL A O 1
ATOM 2099 N N . ALA A 1 276 ? -3.092 -6.707 -22.874 1.00 98.25 276 ALA A N 1
ATOM 2100 C CA . ALA A 1 276 ? -4.099 -7.354 -22.043 1.00 98.25 276 ALA A CA 1
ATOM 2101 C C . ALA A 1 276 ? -3.610 -7.387 -20.587 1.00 98.25 276 ALA A C 1
ATOM 2103 O O . ALA A 1 276 ? -2.602 -8.006 -20.260 1.00 98.25 276 ALA A O 1
ATOM 2104 N N . LEU A 1 277 ? -4.302 -6.676 -19.702 1.00 98.06 277 LEU A N 1
ATOM 2105 C CA . LEU A 1 277 ? -3.983 -6.601 -18.280 1.00 98.06 277 LEU A CA 1
ATOM 2106 C C . LEU A 1 277 ? -5.107 -7.239 -17.474 1.00 98.06 277 LEU A C 1
ATOM 2108 O O . LEU A 1 277 ? -6.278 -6.913 -17.676 1.00 98.06 277 LEU A O 1
ATOM 2112 N N . HIS A 1 278 ? -4.741 -8.084 -16.518 1.00 98.56 278 HIS A N 1
ATOM 2113 C CA . HIS A 1 278 ? -5.659 -8.804 -15.644 1.00 98.56 278 HIS A CA 1
ATOM 2114 C C . HIS A 1 278 ? -5.341 -8.481 -14.185 1.00 98.56 278 HIS A C 1
ATOM 2116 O O . HIS A 1 278 ? -4.235 -8.734 -13.713 1.00 98.56 278 HIS A O 1
ATOM 2122 N N . GLY A 1 279 ? -6.303 -7.906 -13.469 1.00 98.56 279 GLY A N 1
ATOM 2123 C CA . GLY A 1 279 ? -6.160 -7.479 -12.081 1.00 98.56 279 GLY A CA 1
ATOM 2124 C C . GLY A 1 279 ? -7.008 -8.314 -11.127 1.00 98.56 279 GLY A C 1
ATOM 2125 O O . GLY A 1 279 ? -8.219 -8.442 -11.313 1.00 98.56 279 GLY A O 1
ATOM 2126 N N . TYR A 1 280 ? -6.385 -8.832 -10.068 1.00 98.81 280 TYR A N 1
ATOM 2127 C CA . TYR A 1 280 ? -7.027 -9.676 -9.061 1.00 98.81 280 TYR A CA 1
ATOM 2128 C C . TYR A 1 280 ? -6.752 -9.162 -7.644 1.00 98.81 280 TYR A C 1
ATOM 2130 O O . TYR A 1 280 ? -5.605 -9.094 -7.200 1.00 98.81 280 TYR A O 1
ATOM 2138 N N . CYS A 1 281 ? -7.809 -8.835 -6.899 1.00 98.69 281 CYS A N 1
ATOM 2139 C CA . CYS A 1 281 ? -7.712 -8.456 -5.489 1.00 98.69 281 CYS A CA 1
ATOM 2140 C C . CYS A 1 281 ? -7.860 -9.701 -4.605 1.00 98.69 281 CYS A C 1
ATOM 2142 O O . CYS A 1 281 ? -8.968 -10.036 -4.186 1.00 98.69 281 CYS A O 1
ATOM 2144 N N . ALA A 1 282 ? -6.754 -10.411 -4.370 1.00 98.75 282 ALA A N 1
ATOM 2145 C CA . ALA A 1 282 ? -6.723 -11.671 -3.632 1.00 98.75 282 ALA A CA 1
ATOM 2146 C C . ALA A 1 282 ? -7.191 -11.496 -2.181 1.00 98.75 282 ALA A C 1
ATOM 2148 O O . ALA A 1 282 ? -6.627 -10.692 -1.433 1.00 98.75 282 ALA A O 1
ATOM 2149 N N . LYS A 1 283 ? -8.208 -12.276 -1.794 1.00 98.62 283 LYS A N 1
ATOM 2150 C CA . LYS A 1 283 ? -8.757 -12.301 -0.437 1.00 98.62 283 LYS A CA 1
ATOM 2151 C C . LYS A 1 283 ? -7.920 -13.222 0.440 1.00 98.62 283 LYS A C 1
ATOM 2153 O O . LYS A 1 283 ? -7.874 -14.427 0.209 1.00 98.62 283 LYS A O 1
ATOM 2158 N N . THR A 1 284 ? -7.290 -12.660 1.460 1.00 98.44 284 THR A N 1
ATOM 2159 C CA . THR A 1 284 ? -6.404 -13.377 2.386 1.00 98.44 284 THR A CA 1
ATOM 2160 C C . THR A 1 284 ? -6.826 -13.131 3.834 1.00 98.44 284 THR A C 1
ATOM 2162 O O . THR A 1 284 ? -7.562 -12.198 4.148 1.00 98.44 284 THR A O 1
ATOM 2165 N N . ASN A 1 285 ? -6.354 -13.965 4.754 1.00 98.12 285 ASN A N 1
ATOM 2166 C CA . ASN A 1 285 ? -6.589 -13.843 6.190 1.00 98.12 285 ASN A CA 1
ATOM 2167 C C . ASN A 1 285 ? -5.579 -12.894 6.867 1.00 98.12 285 ASN A C 1
ATOM 2169 O O . ASN A 1 285 ? -5.008 -13.207 7.915 1.00 98.12 285 ASN A O 1
ATOM 2173 N N . THR A 1 286 ? -5.348 -11.729 6.255 1.00 97.38 286 THR A N 1
ATOM 2174 C CA . THR A 1 286 ? -4.532 -10.623 6.789 1.00 97.38 286 THR A CA 1
ATOM 2175 C C . THR A 1 286 ? -5.375 -9.359 6.969 1.00 97.38 286 THR A C 1
ATOM 2177 O O . THR A 1 286 ? -6.528 -9.325 6.536 1.00 97.38 286 THR A O 1
ATOM 2180 N N . GLN A 1 287 ? -4.807 -8.313 7.589 1.00 96.62 287 GLN A N 1
ATOM 2181 C CA . GLN A 1 287 ? -5.447 -6.990 7.660 1.00 96.62 287 GLN A CA 1
ATOM 2182 C C . GLN A 1 287 ? -5.910 -6.560 6.266 1.00 96.62 287 GLN A C 1
ATOM 2184 O O . GLN A 1 287 ? -5.201 -6.816 5.287 1.00 96.62 287 GLN A O 1
ATOM 2189 N N . SER A 1 288 ? -7.066 -5.904 6.186 1.00 97.69 288 SER A N 1
ATOM 2190 C CA . SER A 1 288 ? -7.537 -5.309 4.937 1.00 97.69 288 SER A CA 1
ATOM 2191 C C . SER A 1 288 ? -6.602 -4.186 4.522 1.00 97.69 288 SER A C 1
ATOM 2193 O O . SER A 1 288 ? -6.452 -3.219 5.259 1.00 97.69 288 SER A O 1
ATOM 2195 N N . ASN A 1 289 ? -5.919 -4.333 3.391 1.00 98.19 289 ASN A N 1
ATOM 2196 C CA . ASN A 1 289 ? -5.002 -3.322 2.883 1.00 98.19 289 ASN A CA 1
ATOM 2197 C C . ASN A 1 289 ? -5.771 -2.130 2.316 1.00 98.19 289 ASN A C 1
ATOM 2199 O O . ASN A 1 289 ? -6.877 -2.255 1.802 1.00 98.19 289 ASN A O 1
ATOM 2203 N N . THR A 1 290 ? -5.145 -0.960 2.369 1.00 97.94 290 THR A N 1
ATOM 2204 C CA . THR A 1 290 ? -5.822 0.312 2.108 1.00 97.94 290 THR A CA 1
ATOM 2205 C C . THR A 1 290 ? -4.977 1.241 1.240 1.00 97.94 290 THR A C 1
ATOM 2207 O O . THR A 1 290 ? -3.909 0.888 0.729 1.00 97.94 290 THR A O 1
ATOM 2210 N N . ALA A 1 291 ? -5.449 2.472 1.089 1.00 93.56 291 ALA A N 1
ATOM 2211 C CA . ALA A 1 291 ? -4.727 3.557 0.469 1.00 93.56 291 ALA A CA 1
ATOM 2212 C C . ALA A 1 291 ? -3.318 3.744 1.059 1.00 93.56 291 ALA A C 1
ATOM 2214 O O . ALA A 1 291 ? -3.094 3.869 2.268 1.00 93.56 291 ALA A O 1
ATOM 2215 N N . PHE A 1 292 ? -2.355 3.890 0.156 1.00 96.25 292 PHE A N 1
ATOM 2216 C CA . PHE A 1 292 ? -1.051 4.475 0.438 1.00 96.25 292 PHE A CA 1
ATOM 2217 C C . PHE A 1 292 ? -0.745 5.476 -0.674 1.00 96.25 292 PHE A C 1
ATOM 2219 O O . PHE A 1 292 ? -1.071 5.209 -1.828 1.00 96.25 292 PHE A O 1
ATOM 2226 N N . ARG A 1 293 ? -0.083 6.601 -0.373 1.00 88.44 293 ARG A N 1
ATOM 2227 C CA . ARG A 1 293 ? 0.467 7.558 -1.360 1.00 88.44 293 ARG A CA 1
ATOM 2228 C C . ARG A 1 293 ? 0.891 6.892 -2.687 1.00 88.44 293 ARG A C 1
ATOM 2230 O O . ARG A 1 293 ? 1.803 6.063 -2.720 1.00 88.44 293 ARG A O 1
ATOM 2237 N N . GLY A 1 294 ? 0.219 7.279 -3.772 1.00 80.00 294 GLY A N 1
ATOM 2238 C CA . GLY A 1 294 ? 0.367 6.721 -5.124 1.00 80.00 294 GLY A CA 1
ATOM 2239 C C . GLY A 1 294 ? -0.761 5.761 -5.530 1.00 80.00 294 GLY A C 1
ATOM 2240 O O . GLY A 1 294 ? -1.147 5.744 -6.692 1.00 80.00 294 GLY A O 1
ATOM 2241 N N . PHE A 1 295 ? -1.345 5.045 -4.566 1.00 87.69 295 PHE A N 1
ATOM 2242 C CA . PHE A 1 295 ? -2.637 4.366 -4.686 1.00 87.69 295 PHE A CA 1
ATOM 2243 C C . PHE A 1 295 ? -2.692 3.303 -5.804 1.00 87.69 295 PHE A C 1
ATOM 2245 O O . PHE A 1 295 ? -3.584 3.313 -6.631 1.00 87.69 295 PHE A O 1
ATOM 2252 N N . GLY A 1 296 ? -1.705 2.408 -5.894 1.00 84.31 296 GLY A N 1
ATOM 2253 C CA . GLY A 1 296 ? -1.624 1.403 -6.971 1.00 84.31 296 GLY A CA 1
ATOM 2254 C C . GLY A 1 296 ? -0.826 1.867 -8.190 1.00 84.31 296 GLY A C 1
ATOM 2255 O O . GLY A 1 296 ? -0.149 1.059 -8.817 1.00 84.31 296 GLY A O 1
ATOM 2256 N N . GLY A 1 297 ? -0.795 3.177 -8.462 1.00 78.88 297 GLY A N 1
ATOM 2257 C CA . GLY A 1 297 ? -0.014 3.756 -9.561 1.00 78.88 297 GLY A CA 1
ATOM 2258 C C . GLY A 1 297 ? 1.477 3.380 -9.531 1.00 78.88 297 GLY A C 1
ATOM 2259 O O . GLY A 1 297 ? 1.987 2.905 -10.541 1.00 78.88 297 GLY A O 1
ATOM 2260 N N . PRO A 1 298 ? 2.183 3.501 -8.384 1.00 85.31 298 PRO A N 1
ATOM 2261 C CA . PRO A 1 298 ? 3.574 3.068 -8.275 1.00 85.31 298 PRO A CA 1
ATOM 2262 C C . PRO A 1 298 ? 3.776 1.579 -8.560 1.00 85.31 298 PRO A C 1
ATOM 2264 O O . PRO A 1 298 ? 4.794 1.216 -9.135 1.00 85.31 298 PRO A O 1
ATOM 2267 N N . GLN A 1 299 ? 2.829 0.725 -8.156 1.00 90.44 299 GLN A N 1
ATOM 2268 C CA . GLN A 1 299 ? 2.908 -0.714 -8.401 1.00 90.44 299 GLN A CA 1
ATOM 2269 C C . GLN A 1 299 ? 2.751 -1.030 -9.895 1.00 90.44 299 GLN A C 1
ATOM 2271 O O . GLN A 1 299 ? 3.575 -1.760 -10.440 1.00 90.44 299 GLN A O 1
ATOM 2276 N N . GLY A 1 300 ? 1.761 -0.425 -10.563 1.00 84.50 300 GLY A N 1
ATOM 2277 C CA . GLY A 1 300 ? 1.565 -0.555 -12.012 1.00 84.50 300 GLY A CA 1
ATOM 2278 C C . GLY A 1 300 ? 2.764 -0.046 -12.815 1.00 84.50 300 GLY A C 1
ATOM 2279 O O . GLY A 1 300 ? 3.329 -0.785 -13.619 1.00 84.50 300 GLY A O 1
ATOM 2280 N N . ALA A 1 301 ? 3.220 1.177 -12.530 1.00 83.81 301 ALA A N 1
ATOM 2281 C CA . ALA A 1 301 ? 4.347 1.786 -13.234 1.00 83.81 301 ALA A CA 1
ATOM 2282 C C . ALA A 1 301 ? 5.666 1.027 -13.006 1.00 83.81 301 ALA A C 1
ATOM 2284 O O . ALA A 1 301 ? 6.468 0.885 -13.925 1.00 83.81 301 ALA A O 1
ATOM 2285 N N . LEU A 1 302 ? 5.899 0.490 -11.801 1.00 88.00 302 LEU A N 1
ATOM 2286 C CA . LEU A 1 302 ? 7.084 -0.328 -11.539 1.00 88.00 302 LEU A CA 1
ATOM 2287 C C . LEU A 1 302 ? 7.114 -1.581 -12.422 1.00 88.00 302 LEU A C 1
ATOM 2289 O O . LEU A 1 302 ? 8.191 -1.976 -12.864 1.00 88.00 302 LEU A O 1
ATOM 2293 N N . ALA A 1 303 ? 5.961 -2.200 -12.689 1.00 88.50 303 ALA A N 1
ATOM 2294 C CA . ALA A 1 303 ? 5.906 -3.422 -13.480 1.00 88.50 303 ALA A CA 1
ATOM 2295 C C . ALA A 1 303 ? 6.430 -3.218 -14.904 1.00 88.50 303 ALA A C 1
ATOM 2297 O O . ALA A 1 303 ? 7.314 -3.964 -15.331 1.00 88.50 303 ALA A O 1
ATOM 2298 N N . ILE A 1 304 ? 5.981 -2.175 -15.607 1.00 91.38 304 ILE A N 1
ATOM 2299 C CA . ILE A 1 304 ? 6.500 -1.886 -16.950 1.00 91.38 304 ILE A CA 1
ATOM 2300 C C . ILE A 1 304 ? 7.964 -1.443 -16.930 1.00 91.38 304 ILE A C 1
ATOM 2302 O O . ILE A 1 304 ? 8.720 -1.791 -17.834 1.00 91.38 304 ILE A O 1
ATOM 2306 N N . GLU A 1 305 ? 8.410 -0.744 -15.882 1.00 92.81 305 GLU A N 1
ATOM 2307 C CA . GLU A 1 305 ? 9.818 -0.366 -15.730 1.00 92.81 305 GLU A CA 1
ATOM 2308 C C . GLU A 1 305 ? 10.721 -1.594 -15.589 1.00 92.81 305 GLU A C 1
ATOM 2310 O O . GLU A 1 305 ? 11.754 -1.677 -16.253 1.00 92.81 305 GLU A O 1
ATOM 2315 N N . VAL A 1 306 ? 10.320 -2.573 -14.771 1.00 86.25 306 VAL A N 1
ATOM 2316 C CA . VAL A 1 306 ? 11.035 -3.850 -14.620 1.00 86.25 306 VAL A CA 1
ATOM 2317 C C . VAL A 1 306 ? 11.063 -4.616 -15.943 1.00 86.25 306 VAL A C 1
ATOM 2319 O O . VAL A 1 306 ? 12.098 -5.188 -16.301 1.00 86.25 306 VAL A O 1
ATOM 2322 N N . ILE A 1 307 ? 9.956 -4.606 -16.689 1.00 88.50 307 ILE A N 1
ATOM 2323 C CA . ILE A 1 307 ? 9.845 -5.249 -18.002 1.00 88.50 307 ILE A CA 1
ATOM 2324 C C . ILE A 1 307 ? 10.793 -4.598 -19.017 1.00 88.50 307 ILE A C 1
ATOM 2326 O O . ILE A 1 307 ? 11.639 -5.289 -19.587 1.00 88.50 307 ILE A O 1
ATOM 2330 N N . LEU A 1 308 ? 10.713 -3.280 -19.218 1.00 82.81 308 LEU A N 1
ATOM 2331 C CA . LEU A 1 308 ? 11.545 -2.556 -20.187 1.00 82.81 308 LEU A CA 1
ATOM 2332 C C . LEU A 1 308 ? 13.034 -2.661 -19.857 1.00 82.81 308 LEU A C 1
ATOM 2334 O O . LEU A 1 308 ? 13.865 -2.854 -20.744 1.00 82.81 308 LEU A O 1
ATOM 2338 N N . ASP A 1 309 ? 13.379 -2.588 -18.575 1.00 84.00 309 ASP A N 1
ATOM 2339 C CA . ASP A 1 309 ? 14.749 -2.757 -18.105 1.00 84.00 309 ASP A CA 1
ATOM 2340 C C . ASP A 1 309 ? 15.260 -4.196 -18.337 1.00 84.00 309 ASP A C 1
ATOM 2342 O O . ASP A 1 309 ? 16.411 -4.407 -18.727 1.00 84.00 309 ASP A O 1
ATOM 2346 N N . SER A 1 310 ? 14.390 -5.202 -18.199 1.00 84.25 310 SER A N 1
ATOM 2347 C CA . SER A 1 310 ? 14.702 -6.599 -18.535 1.00 84.25 310 SER A CA 1
ATOM 2348 C C . SER A 1 310 ? 14.897 -6.815 -20.041 1.00 84.25 310 SER A C 1
ATOM 2350 O O . SER A 1 310 ? 15.842 -7.504 -20.437 1.00 84.25 310 SER A O 1
ATOM 2352 N N . VAL A 1 311 ? 14.056 -6.201 -20.881 1.00 84.69 311 VAL A N 1
ATOM 2353 C CA . VAL A 1 311 ? 14.194 -6.214 -22.350 1.00 84.69 311 VAL A CA 1
ATOM 2354 C C . VAL A 1 311 ? 15.514 -5.564 -22.765 1.00 84.69 311 VAL A C 1
ATOM 2356 O O . VAL A 1 311 ? 16.281 -6.151 -23.532 1.00 84.69 311 VAL A O 1
ATOM 2359 N N . ALA A 1 312 ? 15.841 -4.398 -22.202 1.00 80.31 312 ALA A N 1
ATOM 2360 C CA . ALA A 1 312 ? 17.083 -3.690 -22.497 1.00 80.31 312 ALA A CA 1
ATOM 2361 C C . ALA A 1 312 ? 18.329 -4.530 -22.186 1.00 80.31 312 ALA A C 1
ATOM 2363 O O . ALA A 1 312 ? 19.204 -4.664 -23.045 1.00 80.31 312 ALA A O 1
ATOM 2364 N N . ARG A 1 313 ? 18.388 -5.165 -21.004 1.00 80.94 313 ARG A N 1
ATOM 2365 C CA . ARG A 1 313 ? 19.506 -6.051 -20.630 1.00 80.94 313 ARG A CA 1
ATOM 2366 C C . ARG A 1 313 ? 19.674 -7.219 -21.597 1.00 80.94 313 ARG A C 1
ATOM 2368 O O . ARG A 1 313 ? 20.800 -7.532 -21.971 1.00 80.94 313 ARG A O 1
ATOM 2375 N N . ARG A 1 314 ? 18.574 -7.849 -22.017 1.00 83.31 314 ARG A N 1
ATOM 2376 C CA . ARG A 1 314 ? 18.602 -9.002 -22.934 1.00 83.31 314 ARG A CA 1
ATOM 2377 C C . ARG A 1 314 ? 19.075 -8.634 -24.328 1.00 83.31 314 ARG A C 1
ATOM 2379 O O . ARG A 1 314 ? 19.841 -9.380 -24.926 1.00 83.31 314 ARG A O 1
ATOM 2386 N N . LEU A 1 315 ? 18.659 -7.471 -24.817 1.00 84.12 315 LEU A N 1
ATOM 2387 C CA . LEU A 1 315 ? 19.127 -6.937 -26.092 1.00 84.12 315 LEU A CA 1
ATOM 2388 C C . LEU A 1 315 ? 20.558 -6.377 -26.012 1.00 84.12 315 LEU A C 1
ATOM 2390 O O . LEU A 1 315 ? 21.100 -5.965 -27.036 1.00 84.12 315 LEU A O 1
ATOM 2394 N N . GLY A 1 316 ? 21.163 -6.297 -24.818 1.00 81.12 316 GLY A N 1
ATOM 2395 C CA . GLY A 1 316 ? 22.432 -5.594 -24.608 1.00 81.12 316 GLY A CA 1
ATOM 2396 C C . GLY A 1 316 ? 22.338 -4.098 -24.934 1.00 81.12 316 GLY A C 1
ATOM 2397 O O . GLY A 1 316 ? 23.333 -3.469 -25.295 1.00 81.12 316 GLY A O 1
ATOM 2398 N N . ARG A 1 317 ? 21.130 -3.528 -24.858 1.00 82.12 317 ARG A N 1
ATOM 2399 C CA . ARG A 1 317 ? 20.822 -2.147 -25.234 1.00 82.12 317 ARG A CA 1
ATOM 2400 C C . ARG A 1 317 ? 20.767 -1.232 -24.023 1.00 82.12 317 ARG A C 1
ATOM 2402 O O . ARG A 1 317 ? 20.674 -1.653 -22.874 1.00 82.12 317 ARG A O 1
ATOM 2409 N N . ASP A 1 318 ? 20.839 0.061 -24.307 1.00 80.94 318 ASP A N 1
ATOM 2410 C CA . ASP A 1 318 ? 20.571 1.073 -23.298 1.00 80.94 318 ASP A CA 1
ATOM 2411 C C . ASP A 1 318 ? 19.120 1.015 -22.838 1.00 80.94 318 ASP A C 1
ATOM 2413 O O . ASP A 1 318 ? 18.210 1.088 -23.663 1.00 80.94 318 ASP A O 1
ATOM 2417 N N . ALA A 1 319 ? 18.906 0.987 -21.530 1.00 77.69 319 ALA A N 1
ATOM 2418 C CA . ALA A 1 319 ? 17.572 1.082 -20.977 1.00 77.69 319 ALA A CA 1
ATOM 2419 C C . ALA A 1 319 ? 16.932 2.456 -21.259 1.00 77.69 319 ALA A C 1
ATOM 2421 O O . ALA A 1 319 ? 15.711 2.529 -21.365 1.00 77.69 319 ALA A O 1
ATOM 2422 N N . LEU A 1 320 ? 17.709 3.538 -21.428 1.00 81.88 320 LEU A N 1
ATOM 2423 C CA . LEU A 1 320 ? 17.157 4.831 -21.855 1.00 81.88 320 LEU A CA 1
ATOM 2424 C C . LEU A 1 320 ? 16.643 4.775 -23.301 1.00 81.88 320 LEU A C 1
ATOM 2426 O O . LEU A 1 320 ? 15.528 5.210 -23.568 1.00 81.88 320 LEU A O 1
ATOM 2430 N N . VAL A 1 321 ? 17.420 4.186 -24.215 1.00 83.62 321 VAL A N 1
ATOM 2431 C CA . VAL A 1 321 ? 17.038 4.064 -25.634 1.00 83.62 321 VAL A CA 1
ATOM 2432 C C . VAL A 1 321 ? 15.805 3.179 -25.798 1.00 83.62 321 VAL A C 1
ATOM 2434 O O . VAL A 1 321 ? 14.925 3.509 -26.586 1.00 83.62 321 VAL A O 1
ATOM 2437 N N . VAL A 1 322 ? 15.709 2.076 -25.046 1.00 82.44 322 VAL A N 1
ATOM 2438 C CA . VAL A 1 322 ? 14.516 1.212 -25.064 1.00 82.44 322 VAL A CA 1
ATOM 2439 C C . VAL A 1 322 ? 13.294 1.975 -24.544 1.00 82.44 322 VAL A C 1
ATOM 2441 O O . VAL A 1 322 ? 12.249 1.921 -25.180 1.00 82.44 322 VAL A O 1
ATOM 2444 N N . ARG A 1 323 ? 13.410 2.749 -23.457 1.00 86.50 323 ARG A N 1
ATOM 2445 C CA . ARG A 1 323 ? 12.303 3.594 -22.967 1.00 86.50 323 ARG A CA 1
ATOM 2446 C C . ARG A 1 323 ? 11.840 4.609 -24.011 1.00 86.50 323 ARG A C 1
ATOM 2448 O O . ARG A 1 323 ? 10.655 4.659 -24.312 1.00 86.50 323 ARG A O 1
ATOM 2455 N N . GLN A 1 324 ? 12.775 5.352 -24.605 1.00 87.25 324 GLN A N 1
ATOM 2456 C CA . GLN A 1 324 ? 12.478 6.345 -25.645 1.00 87.25 324 GLN A CA 1
ATOM 2457 C C . GLN A 1 324 ? 11.804 5.729 -26.871 1.00 87.25 324 GLN A C 1
ATOM 2459 O O . GLN A 1 324 ? 10.902 6.321 -27.446 1.00 87.25 324 GLN A O 1
ATOM 2464 N N . ALA A 1 325 ? 12.198 4.511 -27.248 1.00 91.62 325 ALA A N 1
ATOM 2465 C CA . ALA A 1 325 ? 11.589 3.804 -28.369 1.00 91.62 325 ALA A CA 1
ATOM 2466 C C . ALA A 1 325 ? 10.113 3.433 -28.137 1.00 91.62 325 ALA A C 1
ATOM 2468 O O . ALA A 1 325 ? 9.444 3.049 -29.094 1.00 91.62 325 ALA A O 1
ATOM 2469 N N . ASN A 1 326 ? 9.635 3.519 -26.894 1.00 93.56 326 ASN A N 1
ATOM 2470 C CA . ASN A 1 326 ? 8.279 3.169 -26.501 1.00 93.56 326 ASN A CA 1
ATOM 2471 C C . ASN A 1 326 ? 7.453 4.366 -26.034 1.00 93.56 326 ASN A C 1
ATOM 2473 O O . ASN A 1 326 ? 6.323 4.141 -25.637 1.00 93.56 326 ASN A O 1
ATOM 2477 N N . PHE A 1 327 ? 7.958 5.603 -26.012 1.00 91.81 327 PHE A N 1
ATOM 2478 C CA . PHE A 1 327 ? 7.161 6.722 -25.505 1.00 91.81 327 PHE A CA 1
ATOM 2479 C C . PHE A 1 327 ? 5.869 6.940 -26.297 1.00 91.81 327 PHE A C 1
ATOM 2481 O O . PHE A 1 327 ? 5.798 6.668 -27.496 1.00 91.81 327 PHE A O 1
ATOM 2488 N N . TYR A 1 328 ? 4.848 7.454 -25.610 1.00 90.75 328 TYR A N 1
ATOM 2489 C CA . TYR A 1 328 ? 3.682 8.022 -26.278 1.00 90.75 328 TYR A CA 1
ATOM 2490 C C . TYR A 1 328 ? 4.110 9.074 -27.306 1.00 90.75 328 TYR A C 1
ATOM 2492 O O . TYR A 1 328 ? 5.013 9.872 -27.045 1.00 90.75 328 TYR A O 1
ATOM 2500 N N . GLY A 1 329 ? 3.430 9.106 -28.450 1.00 89.75 329 GLY A N 1
ATOM 2501 C CA . GLY A 1 329 ? 3.598 10.163 -29.440 1.00 89.75 329 GLY A CA 1
ATOM 2502 C C . GLY A 1 329 ? 2.788 11.419 -29.103 1.00 89.75 329 GLY A C 1
ATOM 2503 O O . GLY A 1 329 ? 2.125 11.507 -28.067 1.00 89.75 329 GLY A O 1
ATOM 2504 N N . VAL A 1 330 ? 2.867 12.419 -29.985 1.00 90.44 330 VAL A N 1
ATOM 2505 C CA . VAL A 1 330 ? 2.137 13.696 -29.848 1.00 90.44 330 VAL A CA 1
ATOM 2506 C C . VAL A 1 330 ? 0.863 13.689 -30.694 1.00 90.44 330 VAL A C 1
ATOM 2508 O O . VAL A 1 330 ? -0.214 13.995 -30.190 1.00 90.44 330 VAL A O 1
ATOM 2511 N N . THR A 1 331 ? 0.977 13.328 -31.976 1.00 89.81 331 THR A N 1
ATOM 2512 C CA . THR A 1 331 ? -0.146 13.290 -32.933 1.00 89.81 331 THR A CA 1
ATOM 2513 C C . THR A 1 331 ? -0.738 11.897 -33.090 1.00 89.81 331 THR A C 1
ATOM 2515 O O . THR A 1 331 ? -1.954 11.747 -33.127 1.00 89.81 331 THR A O 1
ATOM 2518 N N . ASP A 1 332 ? 0.132 10.893 -33.150 1.00 91.69 332 ASP A N 1
ATOM 2519 C CA . ASP A 1 332 ? -0.198 9.482 -33.311 1.00 91.69 332 ASP A CA 1
ATOM 2520 C C . ASP A 1 332 ? 0.332 8.708 -32.105 1.00 91.69 332 ASP A C 1
ATOM 2522 O O . ASP A 1 332 ? 1.236 9.183 -31.418 1.00 91.69 332 ASP A O 1
ATOM 2526 N N . GLN A 1 333 ? -0.197 7.505 -31.854 1.00 92.06 333 GLN A N 1
ATOM 2527 C CA . GLN A 1 333 ? 0.249 6.660 -30.735 1.00 92.06 333 GLN A CA 1
ATOM 2528 C C . GLN A 1 333 ? 0.183 7.400 -29.386 1.00 92.06 333 GLN A C 1
ATOM 2530 O O . GLN A 1 333 ? 1.115 7.357 -28.590 1.00 92.06 333 GLN A O 1
ATOM 2535 N N . ASN A 1 334 ? -0.916 8.120 -29.149 1.00 92.50 334 ASN A N 1
ATOM 2536 C CA . ASN A 1 334 ? -1.090 9.071 -28.046 1.00 92.50 334 ASN A CA 1
ATOM 2537 C C . ASN A 1 334 ? -2.380 8.829 -27.243 1.00 92.50 334 ASN A C 1
ATOM 2539 O O . ASN A 1 334 ? -2.867 9.723 -26.570 1.00 92.50 334 ASN A O 1
ATOM 2543 N N . VAL A 1 335 ? -2.967 7.639 -27.321 1.00 92.31 335 VAL A N 1
ATOM 2544 C CA . VAL A 1 335 ? -4.157 7.256 -26.543 1.00 92.31 335 VAL A CA 1
ATOM 2545 C C . VAL A 1 335 ? -3.754 6.187 -25.533 1.00 92.31 335 VAL A C 1
ATOM 2547 O O . VAL A 1 335 ? -3.066 5.239 -25.901 1.00 92.31 335 VAL A O 1
ATOM 2550 N N . THR A 1 336 ? -4.211 6.258 -24.290 1.00 90.56 336 THR A N 1
ATOM 2551 C CA . THR A 1 336 ? -3.936 5.245 -23.257 1.00 90.56 336 THR A CA 1
ATOM 2552 C C . THR A 1 336 ? -4.780 3.982 -23.441 1.00 90.56 336 THR A C 1
ATOM 2554 O O . THR A 1 336 ? -5.845 4.050 -24.067 1.00 90.56 336 THR A O 1
ATOM 2557 N N . PRO A 1 337 ? -4.391 2.811 -22.897 1.00 89.88 337 PRO A N 1
ATOM 2558 C CA . PRO A 1 337 ? -5.178 1.580 -23.016 1.00 89.88 337 PRO A CA 1
ATOM 2559 C C . PRO A 1 337 ? -6.640 1.715 -22.565 1.00 89.88 337 PRO A C 1
ATOM 2561 O O . PRO A 1 337 ? -7.498 1.000 -23.068 1.00 89.88 337 PRO A O 1
ATOM 2564 N N . TYR A 1 338 ? -6.942 2.669 -21.680 1.00 88.31 338 TYR A N 1
ATOM 2565 C CA . TYR A 1 338 ? -8.293 2.978 -21.200 1.00 88.31 338 TYR A CA 1
ATOM 2566 C C . TYR A 1 338 ? -9.006 4.102 -21.987 1.00 88.31 338 TYR A C 1
ATOM 2568 O O . TYR A 1 338 ? -10.058 4.581 -21.569 1.00 88.31 338 TYR A O 1
ATOM 2576 N N . GLY A 1 339 ? -8.463 4.511 -23.137 1.00 89.81 339 GLY A N 1
ATOM 2577 C CA . GLY A 1 339 ? -9.133 5.368 -24.122 1.00 89.81 339 GLY A CA 1
ATOM 2578 C C . GLY A 1 339 ? -8.950 6.875 -23.933 1.00 89.81 339 GLY A C 1
ATOM 2579 O O . GLY A 1 339 ? -9.607 7.646 -24.628 1.00 89.81 339 GLY A O 1
ATOM 2580 N N . GLN A 1 340 ? -8.077 7.316 -23.026 1.00 88.88 340 GLN A N 1
ATOM 2581 C CA . GLN A 1 340 ? -7.804 8.740 -22.827 1.00 88.88 340 GLN A CA 1
ATOM 2582 C C . GLN A 1 340 ? -6.698 9.211 -23.776 1.00 88.88 340 GLN A C 1
ATOM 2584 O O . GLN A 1 340 ? -5.630 8.608 -23.822 1.00 88.88 340 GLN A O 1
ATOM 2589 N N . THR A 1 341 ? -6.913 10.307 -24.501 1.00 92.88 341 THR A N 1
ATOM 2590 C CA . THR A 1 341 ? -5.839 10.962 -25.261 1.00 92.88 341 THR A CA 1
ATOM 2591 C C . THR A 1 341 ? -4.847 11.630 -24.307 1.00 92.88 341 THR A C 1
ATOM 2593 O O . THR A 1 341 ? -5.240 12.354 -23.392 1.00 92.88 341 THR A O 1
ATOM 2596 N N . VAL A 1 342 ? -3.558 11.382 -24.517 1.00 87.12 342 VAL A N 1
ATOM 2597 C CA . VAL A 1 342 ? -2.442 12.043 -23.844 1.00 87.12 342 VAL A CA 1
ATOM 2598 C C . VAL A 1 342 ? -2.223 13.393 -24.521 1.00 87.12 342 VAL A C 1
ATOM 2600 O O . VAL A 1 342 ? -1.705 13.478 -25.634 1.00 87.12 342 VAL A O 1
ATOM 2603 N N . GLU A 1 343 ? -2.646 14.451 -23.843 1.00 87.75 343 GLU A N 1
ATOM 2604 C CA . GLU A 1 343 ? -2.470 15.836 -24.279 1.00 87.75 343 GLU A CA 1
ATOM 2605 C C . GLU A 1 343 ? -1.166 16.420 -23.715 1.00 87.75 343 GLU A C 1
ATOM 2607 O O . GLU A 1 343 ? -0.634 15.928 -22.719 1.00 87.75 343 GLU A O 1
ATOM 2612 N N . ASP A 1 344 ? -0.632 17.458 -24.369 1.00 88.31 344 ASP A N 1
ATOM 2613 C CA . ASP A 1 344 ? 0.582 18.177 -23.947 1.00 88.31 344 ASP A CA 1
ATOM 2614 C C . ASP A 1 344 ? 1.793 17.269 -23.651 1.00 88.31 344 ASP A C 1
ATOM 2616 O O . ASP A 1 344 ? 2.607 17.527 -22.757 1.00 88.31 344 ASP A O 1
ATOM 2620 N N . ASN A 1 345 ? 1.932 16.185 -24.419 1.00 85.19 345 ASN A N 1
ATOM 2621 C CA . ASN A 1 345 ? 3.006 15.223 -24.228 1.00 85.19 345 ASN A CA 1
ATOM 2622 C C . ASN A 1 345 ? 4.375 15.819 -24.602 1.00 85.19 345 ASN A C 1
ATOM 2624 O O . ASN A 1 345 ? 4.723 15.958 -25.775 1.00 85.19 345 ASN A O 1
ATOM 2628 N N . ILE A 1 346 ? 5.174 16.130 -23.582 1.00 89.50 346 ILE A N 1
ATOM 2629 C CA . ILE A 1 346 ? 6.538 16.659 -23.717 1.00 89.50 346 ILE A CA 1
ATOM 2630 C C . ILE A 1 346 ? 7.614 15.650 -23.298 1.00 89.50 346 ILE A C 1
ATOM 2632 O O . ILE A 1 346 ? 8.750 16.052 -23.047 1.00 89.50 346 ILE A O 1
ATOM 2636 N N . ILE A 1 347 ? 7.289 14.356 -23.182 1.00 86.06 347 ILE A N 1
ATOM 2637 C CA . ILE A 1 347 ? 8.216 13.366 -22.616 1.00 86.06 347 ILE A CA 1
ATOM 2638 C C . ILE A 1 347 ? 9.516 13.256 -23.422 1.00 86.06 347 ILE A C 1
ATOM 2640 O O . ILE A 1 347 ? 10.596 13.320 -22.837 1.00 86.06 347 ILE A O 1
ATOM 2644 N N . ASP A 1 348 ? 9.433 13.195 -24.752 1.00 86.12 348 ASP A N 1
ATOM 2645 C CA . ASP A 1 348 ? 10.597 13.150 -25.640 1.00 86.12 348 ASP A CA 1
ATOM 2646 C C . ASP A 1 348 ? 11.517 14.371 -25.487 1.00 86.12 348 ASP A C 1
ATOM 2648 O O . ASP A 1 348 ? 12.690 14.190 -25.136 1.00 86.12 348 ASP A O 1
ATOM 2652 N N . PRO A 1 349 ? 11.041 15.620 -25.689 1.00 88.12 349 PRO A N 1
ATOM 2653 C CA . PRO A 1 349 ? 11.900 16.792 -25.546 1.00 88.12 349 PRO A CA 1
ATOM 2654 C C . PRO A 1 349 ? 12.408 16.973 -24.110 1.00 88.12 349 PRO A C 1
ATOM 2656 O O . PRO A 1 349 ? 13.553 17.390 -23.925 1.00 88.12 349 PRO A O 1
ATOM 2659 N N . LEU A 1 350 ? 11.614 16.617 -23.094 1.00 85.06 350 LEU A N 1
ATOM 2660 C CA . LEU A 1 350 ? 12.029 16.682 -21.694 1.00 85.06 350 LEU A CA 1
ATOM 2661 C C . LEU A 1 350 ? 13.160 15.691 -21.400 1.00 85.06 350 LEU A C 1
ATOM 2663 O O . LEU A 1 350 ? 14.188 16.077 -20.844 1.00 85.06 350 LEU A O 1
ATOM 2667 N N . VAL A 1 351 ? 13.006 14.425 -21.788 1.00 80.44 351 VAL A N 1
ATOM 2668 C CA . VAL A 1 351 ? 14.023 13.388 -21.574 1.00 80.44 351 VAL A CA 1
ATOM 2669 C C . VAL A 1 351 ? 15.283 13.695 -22.379 1.00 80.44 351 VAL A C 1
ATOM 2671 O O . VAL A 1 351 ? 16.380 13.561 -21.841 1.00 80.44 351 VAL A O 1
ATOM 2674 N N . ALA A 1 352 ? 15.158 14.183 -23.617 1.00 80.62 352 ALA A N 1
ATOM 2675 C CA . ALA A 1 352 ? 16.299 14.623 -24.419 1.00 80.62 352 ALA A CA 1
ATOM 2676 C C . ALA A 1 352 ? 17.056 15.785 -23.752 1.00 80.62 352 ALA A C 1
ATOM 2678 O O . ALA A 1 352 ? 18.284 15.744 -23.633 1.00 80.62 352 ALA A O 1
ATOM 2679 N N . GLN A 1 353 ? 16.335 16.793 -23.251 1.00 85.88 353 GLN A N 1
ATOM 2680 C CA . GLN A 1 353 ? 16.931 17.916 -22.528 1.00 85.88 353 GLN A CA 1
ATOM 2681 C C . GLN A 1 353 ? 17.617 17.455 -21.237 1.00 85.88 353 GLN A C 1
ATOM 2683 O O . GLN A 1 353 ? 18.729 17.896 -20.946 1.00 85.88 353 GLN A O 1
ATOM 2688 N N . LEU A 1 354 ? 16.987 16.564 -20.467 1.00 75.75 354 LEU A N 1
ATOM 2689 C CA . LEU A 1 354 ? 17.563 16.011 -19.241 1.00 75.75 354 LEU A CA 1
ATOM 2690 C C . LEU A 1 354 ? 18.811 15.175 -19.536 1.00 75.75 354 LEU A C 1
ATOM 2692 O O . LEU A 1 354 ? 19.822 15.341 -18.852 1.00 75.75 354 LEU A O 1
ATOM 2696 N N . ALA A 1 355 ? 18.775 14.330 -20.569 1.00 72.88 355 ALA A N 1
ATOM 2697 C CA . ALA A 1 355 ? 19.906 13.514 -20.997 1.00 72.88 355 ALA A CA 1
ATOM 2698 C C . ALA A 1 355 ? 21.099 14.381 -21.423 1.00 72.88 355 ALA A C 1
ATOM 2700 O O . ALA A 1 355 ? 22.225 14.113 -21.007 1.00 72.88 355 ALA A O 1
ATOM 2701 N N . LEU A 1 356 ? 20.852 15.461 -22.171 1.00 81.50 356 LEU A N 1
ATOM 2702 C CA . LEU A 1 356 ? 21.882 16.432 -22.544 1.00 81.50 356 LEU A CA 1
ATOM 2703 C C . LEU A 1 356 ? 22.430 17.167 -21.314 1.00 81.50 356 LEU A C 1
ATOM 2705 O O . LEU A 1 356 ? 23.636 17.201 -21.090 1.00 81.50 356 LEU A O 1
ATOM 2709 N N . ARG A 1 357 ? 21.543 17.726 -20.483 1.00 84.88 357 ARG A N 1
ATOM 2710 C CA . ARG A 1 357 ? 21.906 18.550 -19.320 1.00 84.88 357 ARG A CA 1
ATOM 2711 C C . ARG A 1 357 ? 22.648 17.763 -18.239 1.00 84.88 357 ARG A C 1
ATOM 2713 O O . ARG A 1 357 ? 23.384 18.351 -17.452 1.00 84.88 357 ARG A O 1
ATOM 2720 N N . CYS A 1 358 ? 22.441 16.450 -18.159 1.00 72.00 358 CYS A N 1
ATOM 2721 C CA . CYS A 1 358 ? 23.185 15.595 -17.239 1.00 72.00 358 CYS A CA 1
ATOM 2722 C C . CYS A 1 358 ? 24.415 14.928 -17.870 1.00 72.00 358 CYS A C 1
ATOM 2724 O O . CYS A 1 358 ? 25.119 14.231 -17.143 1.00 72.00 358 CYS A O 1
ATOM 2726 N N . ASP A 1 359 ? 24.703 15.159 -19.156 1.00 82.50 359 ASP A N 1
ATOM 2727 C CA . ASP A 1 359 ? 25.711 14.426 -19.935 1.00 82.50 359 ASP A CA 1
ATOM 2728 C C . ASP A 1 359 ? 25.549 12.902 -19.798 1.00 82.50 359 ASP A C 1
ATOM 2730 O O . ASP A 1 359 ? 26.450 12.162 -19.401 1.00 82.50 359 ASP A O 1
ATOM 2734 N N . TYR A 1 360 ? 24.336 12.418 -20.063 1.00 70.19 360 TYR A N 1
ATOM 2735 C CA . TYR A 1 360 ? 24.006 11.004 -19.931 1.00 70.19 360 TYR A CA 1
ATOM 2736 C C . TYR A 1 360 ? 24.920 10.123 -20.795 1.00 70.19 360 TYR A C 1
ATOM 2738 O O . TYR A 1 360 ? 25.438 9.112 -20.319 1.00 70.19 360 TYR A O 1
ATOM 2746 N N . ALA A 1 361 ? 25.147 10.525 -22.050 1.00 75.81 361 ALA A N 1
ATOM 2747 C CA . ALA A 1 361 ? 25.965 9.778 -22.999 1.00 75.81 361 ALA A CA 1
ATOM 2748 C C . ALA A 1 361 ? 27.437 9.716 -22.565 1.00 75.81 361 ALA A C 1
ATOM 2750 O O . ALA A 1 361 ? 28.009 8.624 -22.546 1.00 75.81 361 ALA A O 1
ATOM 2751 N N . GLY A 1 362 ? 28.029 10.847 -22.159 1.00 72.06 362 GLY A N 1
ATOM 2752 C CA . GLY A 1 362 ? 29.402 10.891 -21.661 1.00 72.06 362 GLY A CA 1
ATOM 2753 C C . GLY A 1 362 ? 29.572 10.066 -20.389 1.00 72.06 362 GLY A C 1
ATOM 2754 O O . GLY A 1 362 ? 30.483 9.239 -20.306 1.00 72.06 362 GLY A O 1
ATOM 2755 N N . ARG A 1 363 ? 28.635 10.178 -19.436 1.00 71.38 363 ARG A N 1
ATOM 2756 C CA . ARG A 1 363 ? 28.627 9.338 -18.228 1.00 71.38 363 ARG A CA 1
ATOM 2757 C C . ARG A 1 363 ? 28.543 7.864 -18.575 1.00 71.38 363 ARG A C 1
ATOM 2759 O O . ARG A 1 363 ? 29.351 7.088 -18.085 1.00 71.38 363 ARG A O 1
ATOM 2766 N N . ARG A 1 364 ? 27.603 7.458 -19.428 1.00 66.31 364 ARG A N 1
ATOM 2767 C CA . ARG A 1 364 ? 27.429 6.052 -19.807 1.00 66.31 364 ARG A CA 1
ATOM 2768 C C . ARG A 1 364 ? 28.655 5.490 -20.526 1.00 66.31 364 ARG A C 1
ATOM 2770 O O . ARG A 1 364 ? 29.065 4.378 -20.206 1.00 66.31 364 ARG A O 1
ATOM 2777 N N . ALA A 1 365 ? 29.269 6.251 -21.429 1.00 73.19 365 ALA A N 1
ATOM 2778 C CA . ALA A 1 365 ? 30.512 5.854 -22.084 1.00 73.19 365 ALA A CA 1
ATOM 2779 C C . ALA A 1 365 ? 31.658 5.697 -21.072 1.00 73.19 365 ALA A C 1
ATOM 2781 O O . ALA A 1 365 ? 32.364 4.692 -21.104 1.00 73.19 365 ALA A O 1
ATOM 2782 N N . ALA A 1 366 ? 31.794 6.628 -20.122 1.00 67.81 366 ALA A N 1
ATOM 2783 C CA . ALA A 1 366 ? 32.773 6.524 -19.040 1.00 67.81 366 ALA A CA 1
ATOM 2784 C C . ALA A 1 366 ? 32.530 5.284 -18.164 1.00 67.81 366 ALA A C 1
ATOM 2786 O O . ALA A 1 366 ? 33.476 4.597 -17.790 1.00 67.81 366 ALA A O 1
ATOM 2787 N N . ILE A 1 367 ? 31.266 4.953 -17.893 1.00 63.31 367 ILE A N 1
ATOM 2788 C CA . ILE A 1 367 ? 30.859 3.763 -17.136 1.00 63.31 367 ILE A CA 1
ATOM 2789 C C . ILE A 1 367 ? 31.190 2.489 -17.892 1.00 63.31 367 ILE A C 1
ATOM 2791 O O . ILE A 1 367 ? 31.711 1.555 -17.305 1.00 63.31 367 ILE A O 1
ATOM 2795 N N . GLN A 1 368 ? 30.898 2.432 -19.188 1.00 64.06 368 GLN A N 1
ATOM 2796 C CA . GLN A 1 368 ? 31.208 1.271 -20.015 1.00 64.06 368 GLN A CA 1
ATOM 2797 C C . GLN A 1 368 ? 32.713 1.085 -20.179 1.00 64.06 368 GLN A C 1
ATOM 2799 O O . GLN A 1 368 ? 33.184 -0.036 -20.040 1.00 64.06 368 GLN A O 1
ATOM 2804 N N . ALA A 1 369 ? 33.468 2.161 -20.411 1.00 67.81 369 ALA A N 1
ATOM 2805 C CA . ALA A 1 369 ? 34.927 2.120 -20.455 1.00 67.81 369 ALA A CA 1
ATOM 2806 C C . ALA A 1 369 ? 35.507 1.652 -19.113 1.00 67.81 369 ALA A C 1
ATOM 2808 O O . ALA A 1 369 ? 36.372 0.780 -19.085 1.00 67.81 369 ALA A O 1
ATOM 2809 N N . HIS A 1 370 ? 34.972 2.167 -18.003 1.00 57.94 370 HIS A N 1
ATOM 2810 C CA . HIS A 1 370 ? 35.333 1.724 -16.665 1.00 57.94 370 HIS A CA 1
ATOM 2811 C C . HIS A 1 370 ? 34.994 0.243 -16.458 1.00 57.94 370 HIS A C 1
ATOM 2813 O O . HIS A 1 370 ? 35.903 -0.524 -16.187 1.00 57.94 370 HIS A O 1
ATOM 2819 N N . ASN A 1 371 ? 33.749 -0.189 -16.676 1.00 58.88 371 ASN A N 1
ATOM 2820 C CA . ASN A 1 371 ? 33.282 -1.572 -16.503 1.00 58.88 371 ASN A CA 1
ATOM 2821 C C . ASN A 1 371 ? 33.955 -2.570 -17.461 1.00 58.88 371 ASN A C 1
ATOM 2823 O O . ASN A 1 371 ? 34.114 -3.737 -17.131 1.00 58.88 371 ASN A O 1
ATOM 2827 N N . ALA A 1 372 ? 34.374 -2.137 -18.651 1.00 60.09 372 ALA A N 1
ATOM 2828 C CA . ALA A 1 372 ? 35.175 -2.965 -19.553 1.00 60.09 372 ALA A CA 1
ATOM 2829 C C . ALA A 1 372 ? 36.569 -3.262 -18.970 1.00 60.09 372 ALA A C 1
ATOM 2831 O O . ALA A 1 372 ? 37.200 -4.247 -19.344 1.00 60.09 372 ALA A O 1
ATOM 2832 N N . SER A 1 373 ? 37.030 -2.424 -18.039 1.00 53.78 373 SER A N 1
ATOM 2833 C CA . SER A 1 373 ? 38.288 -2.564 -17.298 1.00 53.78 373 SER A CA 1
ATOM 2834 C C . SER A 1 373 ? 38.107 -2.880 -15.801 1.00 53.78 373 SER A C 1
ATOM 2836 O O . SER A 1 373 ? 39.104 -3.067 -15.108 1.00 53.78 373 SER A O 1
ATOM 2838 N N . SER A 1 374 ? 36.866 -2.946 -15.297 1.00 43.91 374 SER A N 1
ATOM 2839 C CA . SER A 1 374 ? 36.516 -2.980 -13.867 1.00 43.91 374 SER A CA 1
ATOM 2840 C C . SER A 1 374 ? 35.385 -3.986 -13.587 1.00 43.91 374 SER A C 1
ATOM 2842 O O . SER A 1 374 ? 34.392 -3.984 -14.313 1.00 43.91 374 SER A O 1
ATOM 2844 N N . PRO A 1 375 ? 35.459 -4.837 -12.546 1.00 42.53 375 PRO A N 1
ATOM 2845 C CA . PRO A 1 375 ? 34.495 -5.926 -12.379 1.00 42.53 375 PRO A CA 1
ATOM 2846 C C . PRO A 1 375 ? 33.037 -5.588 -11.954 1.00 42.53 375 PRO A C 1
ATOM 2848 O O . PRO A 1 375 ? 32.253 -6.535 -11.960 1.00 42.53 375 PRO A O 1
ATOM 2851 N N . VAL A 1 376 ? 32.606 -4.364 -11.553 1.00 42.22 376 VAL A N 1
ATOM 2852 C CA . VAL A 1 376 ? 31.235 -4.139 -10.958 1.00 42.22 376 VAL A CA 1
ATOM 2853 C C . VAL A 1 376 ? 30.656 -2.663 -11.039 1.00 42.22 376 VAL A C 1
ATOM 2855 O O . VAL A 1 376 ? 31.452 -1.740 -10.910 1.00 42.22 376 VAL A O 1
ATOM 2858 N N . PRO A 1 377 ? 29.307 -2.382 -11.174 1.00 46.28 377 PRO A N 1
ATOM 2859 C CA . PRO A 1 377 ? 28.646 -1.024 -11.301 1.00 46.28 377 PRO A CA 1
ATOM 2860 C C . PRO A 1 377 ? 27.710 -0.514 -10.113 1.00 46.28 377 PRO A C 1
ATOM 2862 O O . PRO A 1 377 ? 27.633 -1.190 -9.097 1.00 46.28 377 PRO A O 1
ATOM 2865 N N . GLN A 1 378 ? 26.823 0.531 -10.236 1.00 45.12 378 GLN A N 1
ATOM 2866 C CA . GLN A 1 378 ? 26.754 1.923 -9.628 1.00 45.12 378 GLN A CA 1
ATOM 2867 C C . GLN A 1 378 ? 25.340 2.402 -9.029 1.00 45.12 378 GLN A C 1
ATOM 2869 O O . GLN A 1 378 ? 24.340 1.925 -9.543 1.00 45.12 378 GLN A O 1
ATOM 2874 N N . GLY A 1 379 ? 25.172 3.410 -8.100 1.00 41.59 379 GLY A N 1
ATOM 2875 C CA . GLY A 1 379 ? 24.062 4.483 -8.014 1.00 41.59 379 GLY A CA 1
ATOM 2876 C C . GLY A 1 379 ? 23.937 5.522 -6.799 1.00 41.59 379 GLY A C 1
ATOM 2877 O O . GLY A 1 379 ? 23.486 5.092 -5.757 1.00 41.59 379 GLY A O 1
ATOM 2878 N N . ALA A 1 380 ? 24.358 6.833 -6.820 1.00 44.88 380 ALA A N 1
ATOM 2879 C CA . ALA A 1 380 ? 24.706 7.831 -5.709 1.00 44.88 380 ALA A CA 1
ATOM 2880 C C . ALA A 1 380 ? 25.501 7.366 -4.449 1.00 44.88 380 ALA A C 1
ATOM 2882 O O . ALA A 1 380 ? 26.590 7.870 -4.173 1.00 44.88 380 ALA A O 1
ATOM 2883 N N . LEU A 1 381 ? 25.064 6.263 -3.847 1.00 47.59 381 LEU A N 1
ATOM 2884 C CA . LEU A 1 381 ? 26.005 5.196 -3.518 1.00 47.59 381 LEU A CA 1
ATOM 2885 C C . LEU A 1 381 ? 26.859 4.827 -4.753 1.00 47.59 381 LEU A C 1
ATOM 2887 O O . LEU A 1 381 ? 27.874 4.224 -4.582 1.00 47.59 381 LEU A O 1
ATOM 2891 N N . ALA A 1 382 ? 26.518 5.208 -5.989 1.00 44.62 382 ALA A N 1
ATOM 2892 C CA . ALA A 1 382 ? 27.281 5.107 -7.250 1.00 44.62 382 ALA A CA 1
ATOM 2893 C C . ALA A 1 382 ? 28.535 5.849 -7.077 1.00 44.62 382 ALA A C 1
ATOM 2895 O O . ALA A 1 382 ? 29.566 5.245 -7.212 1.00 44.62 382 ALA A O 1
ATOM 2896 N N . VAL A 1 383 ? 28.435 7.168 -6.929 1.00 58.44 383 VAL A N 1
ATOM 2897 C CA . VAL A 1 383 ? 29.632 7.964 -7.047 1.00 58.44 383 VAL A CA 1
ATOM 2898 C C . VAL A 1 383 ? 30.496 7.644 -5.845 1.00 58.44 383 VAL A C 1
ATOM 2900 O O . VAL A 1 383 ? 31.679 7.438 -6.011 1.00 58.44 383 VAL A O 1
ATOM 2903 N N . GLU A 1 384 ? 29.889 7.413 -4.683 1.00 63.53 384 GLU A N 1
ATOM 2904 C CA . GLU A 1 384 ? 30.602 6.959 -3.498 1.00 63.53 384 GLU A CA 1
ATOM 2905 C C . GLU A 1 384 ? 31.184 5.543 -3.642 1.00 63.53 384 GLU A C 1
ATOM 2907 O O . GLU A 1 384 ? 32.360 5.366 -3.366 1.00 63.53 384 GLU A O 1
ATOM 2912 N N . MET A 1 385 ? 30.444 4.554 -4.150 1.00 57.00 385 MET A N 1
ATOM 2913 C CA . MET A 1 385 ? 30.926 3.185 -4.395 1.00 57.00 385 MET A CA 1
ATOM 2914 C C . MET A 1 385 ? 31.918 3.139 -5.546 1.00 57.00 385 MET A C 1
ATOM 2916 O O . MET A 1 385 ? 32.805 2.316 -5.475 1.00 57.00 385 MET A O 1
ATOM 2920 N N . VAL A 1 386 ? 31.787 3.983 -6.570 1.00 61.53 386 VAL A N 1
ATOM 2921 C CA . VAL A 1 386 ? 32.687 4.134 -7.727 1.00 61.53 386 VAL A CA 1
ATOM 2922 C C . VAL A 1 386 ? 33.966 4.804 -7.266 1.00 61.53 386 VAL A C 1
ATOM 2924 O O . VAL A 1 386 ? 35.035 4.331 -7.605 1.00 61.53 386 VAL A O 1
ATOM 2927 N N . LEU A 1 387 ? 33.896 5.856 -6.448 1.00 70.06 387 LEU A N 1
ATOM 2928 C CA . LEU A 1 387 ? 35.078 6.457 -5.831 1.00 70.06 387 LEU A CA 1
ATOM 2929 C C . LEU A 1 387 ? 35.730 5.475 -4.846 1.00 70.06 387 LEU A C 1
ATOM 2931 O O . LEU A 1 387 ? 36.953 5.367 -4.835 1.00 70.06 387 LEU A O 1
ATOM 2935 N N . ASP A 1 388 ? 34.948 4.702 -4.085 1.00 63.31 388 ASP A N 1
ATOM 2936 C CA . ASP A 1 388 ? 35.448 3.607 -3.244 1.00 63.31 388 ASP A CA 1
ATOM 2937 C C . ASP A 1 388 ? 35.997 2.436 -4.081 1.00 63.31 388 ASP A C 1
ATOM 2939 O O . ASP A 1 388 ? 36.910 1.751 -3.630 1.00 63.31 388 ASP A O 1
ATOM 2943 N N . ASP A 1 389 ? 35.468 2.180 -5.280 1.00 67.12 389 ASP A N 1
ATOM 2944 C CA . ASP A 1 389 ? 35.901 1.121 -6.202 1.00 67.12 389 ASP A CA 1
ATOM 2945 C C . ASP A 1 389 ? 37.188 1.504 -6.922 1.00 67.12 389 ASP A C 1
ATOM 2947 O O . ASP A 1 389 ? 38.126 0.715 -6.956 1.00 67.12 389 ASP A O 1
ATOM 2951 N N . ILE A 1 390 ? 37.290 2.752 -7.380 1.00 68.19 390 ILE A N 1
ATOM 2952 C CA . ILE A 1 390 ? 38.526 3.367 -7.866 1.00 68.19 390 ILE A CA 1
ATOM 2953 C C . ILE A 1 390 ? 39.580 3.304 -6.763 1.00 68.19 390 ILE A C 1
ATOM 2955 O O . ILE A 1 390 ? 40.696 2.858 -7.005 1.00 68.19 390 ILE A O 1
ATOM 2959 N N . ALA A 1 391 ? 39.232 3.682 -5.532 1.00 72.06 391 ALA A N 1
ATOM 2960 C CA . ALA A 1 391 ? 40.151 3.615 -4.404 1.00 72.06 391 ALA A CA 1
ATOM 2961 C C . ALA A 1 391 ? 40.608 2.180 -4.101 1.00 72.06 391 ALA A C 1
ATOM 2963 O O . ALA A 1 391 ? 41.804 1.947 -3.941 1.00 72.06 391 ALA A O 1
ATOM 2964 N N . ARG A 1 392 ? 39.687 1.205 -4.092 1.00 70.62 392 ARG A N 1
ATOM 2965 C CA . ARG A 1 392 ? 40.008 -0.225 -3.933 1.00 70.62 392 ARG A CA 1
ATOM 2966 C C . ARG A 1 392 ? 40.903 -0.737 -5.064 1.00 70.62 392 ARG A C 1
ATOM 2968 O O . ARG A 1 392 ? 41.885 -1.415 -4.783 1.00 70.62 392 ARG A O 1
ATOM 2975 N N . THR A 1 393 ? 40.604 -0.368 -6.307 1.00 75.31 393 THR A N 1
ATOM 2976 C CA . THR A 1 393 ? 41.356 -0.766 -7.507 1.00 75.31 393 THR A CA 1
ATOM 2977 C C . THR A 1 393 ? 42.764 -0.170 -7.521 1.00 75.31 393 THR A C 1
ATOM 2979 O O . THR A 1 393 ? 43.721 -0.856 -7.863 1.00 75.31 393 THR A O 1
ATOM 2982 N N . LEU A 1 394 ? 42.912 1.090 -7.105 1.00 75.94 394 LEU A N 1
ATOM 2983 C CA . LEU A 1 394 ? 44.199 1.791 -7.045 1.00 75.94 394 LEU A CA 1
ATOM 2984 C C . LEU A 1 394 ? 44.987 1.523 -5.750 1.00 75.94 394 LEU A C 1
ATOM 2986 O O . LEU A 1 394 ? 46.109 2.008 -5.614 1.00 75.94 394 LEU A O 1
ATOM 2990 N N . GLY A 1 395 ? 44.414 0.802 -4.779 1.00 78.62 395 GLY A N 1
ATOM 2991 C CA . GLY A 1 395 ? 45.010 0.619 -3.450 1.00 78.62 395 GLY A CA 1
ATOM 2992 C C . GLY A 1 395 ? 45.146 1.924 -2.652 1.00 78.62 395 GLY A C 1
ATOM 2993 O O . GLY A 1 395 ? 46.029 2.045 -1.805 1.00 78.62 395 GLY A O 1
ATOM 2994 N N . GLN A 1 396 ? 44.301 2.916 -2.938 1.00 81.69 396 GLN A N 1
ATOM 2995 C CA . GLN A 1 396 ? 44.337 4.250 -2.341 1.00 81.69 396 GLN A CA 1
ATOM 2996 C C . GLN A 1 396 ? 43.247 4.438 -1.280 1.00 81.69 396 GLN A C 1
ATOM 2998 O O . GLN A 1 396 ? 42.262 3.703 -1.217 1.00 81.69 396 GLN A O 1
ATOM 3003 N N . ASP A 1 397 ? 43.410 5.456 -0.433 1.00 76.75 397 ASP A N 1
ATOM 3004 C CA . ASP A 1 397 ? 42.358 5.882 0.489 1.00 76.75 397 ASP A CA 1
ATOM 3005 C C . ASP A 1 397 ? 41.189 6.493 -0.299 1.00 76.75 397 ASP A C 1
ATOM 3007 O O . ASP A 1 397 ? 41.397 7.449 -1.056 1.00 76.75 397 ASP A O 1
ATOM 3011 N N . PRO A 1 398 ? 39.951 6.014 -0.101 1.00 74.69 398 PRO A N 1
ATOM 3012 C CA . PRO A 1 398 ? 38.799 6.593 -0.768 1.00 74.69 398 PRO A CA 1
ATOM 3013 C C . PRO A 1 398 ? 38.583 8.092 -0.520 1.00 74.69 398 PRO A C 1
ATOM 3015 O O . PRO A 1 398 ? 37.998 8.775 -1.365 1.00 74.69 398 PRO A O 1
ATOM 3018 N N . LEU A 1 399 ? 39.072 8.643 0.596 1.00 79.44 399 LEU A N 1
ATOM 3019 C CA . LEU A 1 399 ? 39.044 10.089 0.832 1.00 79.44 399 LEU A CA 1
ATOM 3020 C C . LEU A 1 399 ? 39.995 10.855 -0.104 1.00 79.44 399 LEU A C 1
ATOM 3022 O O . LEU A 1 399 ? 39.673 11.962 -0.539 1.00 79.44 399 LEU A O 1
ATOM 3026 N N . ALA A 1 400 ? 41.147 10.275 -0.448 1.00 82.25 400 ALA A N 1
ATOM 3027 C CA . ALA A 1 400 ? 42.096 10.881 -1.381 1.00 82.25 400 ALA A CA 1
ATOM 3028 C C . ALA A 1 400 ? 41.511 10.951 -2.800 1.00 82.25 400 ALA A C 1
ATOM 3030 O O . ALA A 1 400 ? 41.602 11.987 -3.458 1.00 82.25 400 ALA A O 1
ATOM 3031 N N . VAL A 1 401 ? 40.822 9.888 -3.226 1.00 79.88 401 VAL A N 1
ATOM 3032 C CA . VAL A 1 401 ? 40.134 9.840 -4.525 1.00 79.88 401 VAL A CA 1
ATOM 3033 C C . VAL A 1 401 ? 39.002 10.872 -4.586 1.00 79.88 401 VAL A C 1
ATOM 3035 O O . VAL A 1 401 ? 38.873 11.581 -5.581 1.00 79.88 401 VAL A O 1
ATOM 3038 N N . ARG A 1 402 ? 38.226 11.040 -3.507 1.00 81.31 402 ARG A N 1
ATOM 3039 C CA . ARG A 1 402 ? 37.193 12.089 -3.412 1.00 81.31 402 ARG A CA 1
ATOM 3040 C C . ARG A 1 402 ? 37.782 13.491 -3.583 1.00 81.31 402 ARG A C 1
ATOM 3042 O O . ARG A 1 402 ? 37.280 14.259 -4.396 1.00 81.31 402 ARG A O 1
ATOM 3049 N N . ARG A 1 403 ? 38.875 13.802 -2.877 1.00 83.19 403 ARG A N 1
ATOM 3050 C CA . ARG A 1 403 ? 39.553 15.112 -2.940 1.00 83.19 403 ARG A CA 1
ATOM 3051 C C . ARG A 1 403 ? 40.028 15.472 -4.339 1.00 83.19 403 ARG A C 1
ATOM 3053 O O . ARG A 1 403 ? 39.894 16.622 -4.743 1.00 83.19 403 ARG A O 1
ATOM 3060 N N . ALA A 1 404 ? 40.542 14.491 -5.075 1.00 86.12 404 ALA A N 1
ATOM 3061 C CA . ALA A 1 404 ? 40.985 14.689 -6.450 1.00 86.12 404 ALA A CA 1
ATOM 3062 C C . ALA A 1 404 ? 39.839 15.072 -7.407 1.00 86.12 404 ALA A C 1
ATOM 3064 O O . ALA A 1 404 ? 40.103 15.605 -8.479 1.00 86.12 404 ALA A O 1
ATOM 3065 N N . ASN A 1 405 ? 38.584 14.818 -7.023 1.00 86.06 405 ASN A N 1
ATOM 3066 C CA . ASN A 1 405 ? 37.398 15.004 -7.860 1.00 86.06 405 ASN A CA 1
ATOM 3067 C C . ASN A 1 405 ? 36.446 16.097 -7.337 1.00 86.06 405 ASN A C 1
ATOM 3069 O O . ASN A 1 405 ? 35.304 16.193 -7.789 1.00 86.06 405 ASN A O 1
ATOM 3073 N N . PHE A 1 406 ? 36.873 16.919 -6.373 1.00 87.88 406 PHE A N 1
ATOM 3074 C CA . PHE A 1 406 ? 36.079 18.070 -5.943 1.00 87.88 406 PHE A CA 1
ATOM 3075 C C . PHE A 1 406 ? 35.983 19.115 -7.050 1.00 87.88 406 PHE A C 1
ATOM 3077 O O . PHE A 1 406 ? 36.921 19.315 -7.820 1.00 87.88 406 PHE A O 1
ATOM 3084 N N . TYR A 1 407 ? 34.857 19.834 -7.084 1.00 87.62 407 TYR A N 1
ATOM 3085 C CA . TYR A 1 407 ? 34.811 21.089 -7.825 1.00 87.62 407 TYR A CA 1
ATOM 3086 C C . TYR A 1 407 ? 35.929 22.003 -7.312 1.00 87.62 407 TYR A C 1
ATOM 3088 O O . TYR A 1 407 ? 36.201 22.040 -6.107 1.00 87.62 407 TYR A O 1
ATOM 3096 N N . GLY A 1 408 ? 36.575 22.733 -8.216 1.00 88.69 408 GLY A N 1
ATOM 3097 C CA . GLY A 1 408 ? 37.526 23.771 -7.835 1.00 88.69 408 GLY A CA 1
ATOM 3098 C C . GLY A 1 408 ? 36.825 25.072 -7.446 1.00 88.69 408 GLY A C 1
ATOM 3099 O O . GLY A 1 408 ? 35.596 25.149 -7.389 1.00 88.69 408 GLY A O 1
ATOM 3100 N N . THR A 1 409 ? 37.619 26.104 -7.164 1.00 88.19 409 THR A N 1
ATOM 3101 C CA . THR A 1 409 ? 37.133 27.461 -6.860 1.00 88.19 409 THR A CA 1
ATOM 3102 C C . THR A 1 409 ? 37.235 28.391 -8.070 1.00 88.19 409 THR A C 1
ATOM 3104 O O . THR A 1 409 ? 36.318 29.165 -8.321 1.00 88.19 409 THR A O 1
ATOM 3107 N N . SER A 1 410 ? 38.311 28.286 -8.857 1.00 84.06 410 SER A N 1
ATOM 3108 C CA . SER A 1 410 ? 38.568 29.122 -10.044 1.00 84.06 410 SER A CA 1
ATOM 3109 C C . SER A 1 410 ? 38.491 28.368 -11.374 1.00 84.06 410 SER A C 1
ATOM 3111 O O . SER A 1 410 ? 38.148 28.947 -12.400 1.00 84.06 410 SER A O 1
ATOM 3113 N N . THR A 1 411 ? 38.809 27.076 -11.367 1.00 85.31 411 THR A N 1
ATOM 3114 C CA . THR A 1 411 ? 38.739 26.177 -12.526 1.00 85.31 411 THR A CA 1
ATOM 3115 C C . THR A 1 411 ? 38.026 24.898 -12.110 1.00 85.31 411 THR A C 1
ATOM 3117 O O . THR A 1 411 ? 37.944 24.602 -10.919 1.00 85.31 411 THR A O 1
ATOM 3120 N N . HIS A 1 412 ? 37.479 24.143 -13.066 1.00 86.12 412 HIS A N 1
ATOM 3121 C CA . HIS A 1 412 ? 36.756 22.898 -12.768 1.00 86.12 412 HIS A CA 1
ATOM 3122 C C . HIS A 1 412 ? 35.599 23.101 -11.763 1.00 86.12 412 HIS A C 1
ATOM 3124 O O . HIS A 1 412 ? 35.349 22.270 -10.895 1.00 86.12 412 HIS A O 1
ATOM 3130 N N . ASN A 1 413 ? 34.920 24.249 -11.846 1.00 91.25 413 ASN A N 1
ATOM 3131 C CA . ASN A 1 413 ? 33.885 24.696 -10.909 1.00 91.25 413 ASN A CA 1
ATOM 3132 C C . ASN A 1 413 ? 32.494 24.785 -11.553 1.00 91.25 413 ASN A C 1
ATOM 3134 O O . ASN A 1 413 ? 31.556 25.240 -10.916 1.00 91.25 413 ASN A O 1
ATOM 3138 N N . VAL A 1 414 ? 32.330 24.350 -12.802 1.00 84.25 414 VAL A N 1
ATOM 3139 C CA . VAL A 1 414 ? 31.033 24.364 -13.486 1.00 84.25 414 VAL A CA 1
ATOM 3140 C C . VAL A 1 414 ? 30.380 22.996 -13.345 1.00 84.25 414 VAL A C 1
ATOM 3142 O O . VAL A 1 414 ? 30.976 21.961 -13.638 1.00 84.25 414 VAL A O 1
ATOM 3145 N N . THR A 1 415 ? 29.146 22.979 -12.857 1.00 81.00 415 THR A N 1
ATOM 3146 C CA . THR A 1 415 ? 28.351 21.753 -12.752 1.00 81.00 415 THR A CA 1
ATOM 3147 C C . THR A 1 415 ? 27.991 21.204 -14.138 1.00 81.00 415 THR A C 1
ATOM 3149 O O . THR A 1 415 ? 27.927 21.971 -15.097 1.00 81.00 415 THR A O 1
ATOM 3152 N N . PRO A 1 416 ? 27.650 19.906 -14.260 1.00 77.12 416 PRO A N 1
ATOM 3153 C CA . PRO A 1 416 ? 27.179 19.320 -15.518 1.00 77.12 416 PRO A CA 1
ATOM 3154 C C . PRO A 1 416 ? 26.004 20.072 -16.158 1.00 77.12 416 PRO A C 1
ATOM 3156 O O . PRO A 1 416 ? 25.850 20.056 -17.369 1.00 77.12 416 PRO A O 1
ATOM 3159 N N . TYR A 1 417 ? 25.206 20.773 -15.349 1.00 71.69 417 TYR A N 1
ATOM 3160 C CA . TYR A 1 417 ? 24.060 21.558 -15.795 1.00 71.69 417 TYR A CA 1
ATOM 3161 C C . TYR A 1 417 ? 24.368 23.052 -16.001 1.00 71.69 417 TYR A C 1
ATOM 3163 O O . TYR A 1 417 ? 23.443 23.867 -16.015 1.00 71.69 417 TYR A O 1
ATOM 3171 N N . GLY A 1 418 ? 25.648 23.409 -16.146 1.00 77.56 418 GLY A N 1
ATOM 3172 C CA . GLY A 1 418 ? 26.114 24.735 -16.561 1.00 77.56 418 GLY A CA 1
ATOM 3173 C C . GLY A 1 418 ? 26.151 25.796 -15.461 1.00 77.56 418 GLY A C 1
ATOM 3174 O O . GLY A 1 418 ? 26.617 26.903 -15.704 1.00 77.56 418 GLY A O 1
ATOM 3175 N N . GLN A 1 419 ? 25.694 25.483 -14.246 1.00 80.44 419 GLN A N 1
ATOM 3176 C CA . GLN A 1 419 ? 25.790 26.413 -13.121 1.00 80.44 419 GLN A CA 1
ATOM 3177 C C . GLN A 1 419 ? 27.225 26.435 -12.593 1.00 80.44 419 GLN A C 1
ATOM 3179 O O . GLN A 1 419 ? 27.769 25.373 -12.277 1.00 80.44 419 GLN A O 1
ATOM 3184 N N . VAL A 1 420 ? 27.812 27.622 -12.460 1.00 90.56 420 VAL A N 1
ATOM 3185 C CA . VAL A 1 420 ? 29.081 27.819 -11.753 1.00 90.56 420 VAL A CA 1
ATOM 3186 C C . VAL A 1 420 ? 28.846 27.591 -10.257 1.00 90.56 420 VAL A C 1
ATOM 3188 O O . VAL A 1 420 ? 27.907 28.131 -9.675 1.00 90.56 420 VAL A O 1
ATOM 3191 N N . VAL A 1 421 ? 29.664 26.745 -9.636 1.00 86.62 421 VAL A N 1
ATOM 3192 C CA . VAL A 1 421 ? 29.699 26.557 -8.185 1.00 86.62 421 VAL A CA 1
ATOM 3193 C C . VAL A 1 421 ? 30.533 27.689 -7.596 1.00 86.62 421 VAL A C 1
ATOM 3195 O O . VAL A 1 421 ? 31.761 27.619 -7.544 1.00 86.62 421 VAL A O 1
ATOM 3198 N N . GLU A 1 422 ? 29.842 28.744 -7.191 1.00 87.94 422 GLU A N 1
ATOM 3199 C CA . GLU A 1 422 ? 30.410 29.873 -6.455 1.00 87.94 422 GLU A CA 1
ATOM 3200 C C . GLU A 1 422 ? 30.599 29.499 -4.973 1.00 87.94 422 GLU A C 1
ATOM 3202 O O . GLU A 1 422 ? 29.966 28.563 -4.478 1.00 87.94 422 GLU A O 1
ATOM 3207 N N . ASP A 1 423 ? 31.518 30.181 -4.282 1.00 88.81 423 ASP A N 1
ATOM 3208 C CA . ASP A 1 423 ? 31.802 30.003 -2.846 1.00 88.81 423 ASP A CA 1
ATOM 3209 C C . ASP A 1 423 ? 32.034 28.546 -2.398 1.00 88.81 423 ASP A C 1
ATOM 3211 O O . ASP A 1 423 ? 31.650 28.112 -1.309 1.00 88.81 423 ASP A O 1
ATOM 3215 N N . ASN A 1 424 ? 32.684 27.753 -3.251 1.00 88.88 424 ASN A N 1
ATOM 3216 C CA . ASN A 1 424 ? 32.916 26.342 -2.984 1.00 88.88 424 ASN A CA 1
ATOM 3217 C C . ASN A 1 424 ? 33.945 26.111 -1.859 1.00 88.88 424 ASN A C 1
ATOM 3219 O O . ASN A 1 424 ? 35.156 26.186 -2.071 1.00 88.88 424 ASN A O 1
ATOM 3223 N N . ILE A 1 425 ? 33.455 25.740 -0.675 1.00 91.31 425 ILE A N 1
ATOM 3224 C CA . ILE A 1 425 ? 34.266 25.442 0.519 1.00 91.31 425 ILE A CA 1
ATOM 3225 C C . ILE A 1 425 ? 34.434 23.939 0.802 1.00 91.31 425 ILE A C 1
ATOM 3227 O O . ILE A 1 425 ? 34.834 23.556 1.901 1.00 91.31 425 ILE A O 1
ATOM 3231 N N . ILE A 1 426 ? 34.131 23.056 -0.157 1.00 87.75 426 ILE A N 1
ATOM 3232 C CA . ILE A 1 426 ? 34.092 21.603 0.091 1.00 87.75 426 ILE A CA 1
ATOM 3233 C C . ILE A 1 426 ? 35.449 21.030 0.532 1.00 87.75 426 ILE A C 1
ATOM 3235 O O . ILE A 1 426 ? 35.498 20.210 1.446 1.00 87.75 426 ILE A O 1
ATOM 3239 N N . ALA A 1 427 ? 36.553 21.497 -0.059 1.00 89.06 427 ALA A N 1
ATOM 3240 C CA . ALA A 1 427 ? 37.904 21.067 0.299 1.00 89.06 427 ALA A CA 1
ATOM 3241 C C . ALA A 1 427 ? 38.288 21.466 1.740 1.00 89.06 427 ALA A C 1
ATOM 3243 O O . ALA A 1 427 ? 38.544 20.559 2.535 1.00 89.06 427 ALA A O 1
ATOM 3244 N N . PRO A 1 428 ? 38.246 22.760 2.133 1.00 90.06 428 PRO A N 1
ATOM 3245 C CA . PRO A 1 428 ? 38.579 23.153 3.503 1.00 90.06 428 PRO A CA 1
ATOM 3246 C C . PRO A 1 428 ? 37.619 22.565 4.553 1.00 90.06 428 PRO A C 1
ATOM 3248 O O . PRO A 1 428 ? 38.048 22.243 5.660 1.00 90.06 428 PRO A O 1
ATOM 3251 N N . LEU A 1 429 ? 36.342 22.348 4.215 1.00 88.94 429 LEU A N 1
ATOM 3252 C CA . LEU A 1 429 ? 35.377 21.701 5.111 1.00 88.94 429 LEU A CA 1
ATOM 3253 C C . LEU A 1 429 ? 35.715 20.220 5.357 1.00 88.94 429 LEU A C 1
ATOM 3255 O O . LEU A 1 429 ? 35.656 19.744 6.492 1.00 88.94 429 LEU A O 1
ATOM 3259 N N . VAL A 1 430 ? 36.113 19.493 4.309 1.00 87.25 430 VAL A N 1
ATOM 3260 C CA . VAL A 1 430 ? 36.557 18.094 4.415 1.00 87.25 430 VAL A CA 1
ATOM 3261 C C . VAL A 1 430 ? 37.893 17.982 5.154 1.00 87.25 430 VAL A C 1
ATOM 3263 O O . VAL A 1 430 ? 38.068 17.045 5.932 1.00 87.25 430 VAL A O 1
ATOM 3266 N N . ASP A 1 431 ? 38.816 18.931 4.966 1.00 88.69 431 ASP A N 1
ATOM 3267 C CA . ASP A 1 431 ? 40.065 19.020 5.737 1.00 88.69 431 ASP A CA 1
ATOM 3268 C C . ASP A 1 431 ? 39.807 19.165 7.232 1.00 88.69 431 ASP A C 1
ATOM 3270 O O . ASP A 1 431 ? 40.324 18.387 8.041 1.00 88.69 431 ASP A O 1
ATOM 3274 N N . GLN A 1 432 ? 38.958 20.125 7.593 1.00 91.38 432 GLN A N 1
ATOM 3275 C CA . GLN A 1 432 ? 38.593 20.366 8.977 1.00 91.38 432 GLN A CA 1
ATOM 3276 C C . GLN A 1 432 ? 37.933 19.129 9.601 1.00 91.38 432 GLN A C 1
ATOM 3278 O O . GLN A 1 432 ? 38.338 18.703 10.683 1.00 91.38 432 GLN A O 1
ATOM 3283 N N . LEU A 1 433 ? 36.969 18.509 8.911 1.00 86.44 433 LEU A N 1
ATOM 3284 C CA . LEU A 1 433 ? 36.289 17.313 9.406 1.00 86.44 433 LEU A CA 1
ATOM 3285 C C . LEU A 1 433 ? 37.253 16.130 9.569 1.00 86.44 433 LEU A C 1
ATOM 3287 O O . LEU A 1 433 ? 37.236 15.474 10.611 1.00 86.44 433 LEU A O 1
ATOM 3291 N N . ALA A 1 434 ? 38.103 15.856 8.572 1.00 86.00 434 ALA A N 1
ATOM 3292 C CA . ALA A 1 434 ? 39.062 14.750 8.612 1.00 86.00 434 ALA A CA 1
ATOM 3293 C C . ALA A 1 434 ? 40.046 14.887 9.786 1.00 86.00 434 ALA A C 1
ATOM 3295 O O . ALA A 1 434 ? 40.360 13.890 10.443 1.00 86.00 434 ALA A O 1
ATOM 3296 N N . SER A 1 435 ? 40.473 16.119 10.082 1.00 90.00 435 SER A N 1
ATOM 3297 C CA . SER A 1 435 ? 41.287 16.447 11.253 1.00 90.00 435 SER A CA 1
ATOM 3298 C C . SER A 1 435 ? 40.517 16.233 12.561 1.00 90.00 435 SER A C 1
ATOM 3300 O O . SER A 1 435 ? 40.933 15.435 13.403 1.00 90.00 435 SER A O 1
ATOM 3302 N N . GLN A 1 436 ? 39.345 16.861 12.708 1.00 91.56 436 GLN A N 1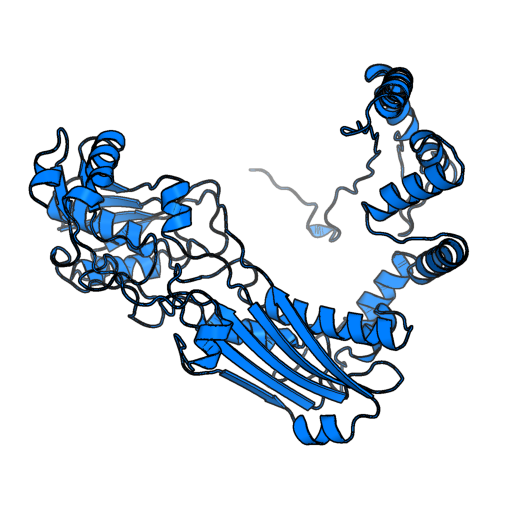
ATOM 3303 C CA . GLN A 1 436 ? 38.544 16.809 13.937 1.00 91.56 436 GLN A CA 1
ATOM 3304 C C . GLN A 1 436 ? 38.102 15.390 14.308 1.00 91.56 436 GLN A C 1
ATOM 3306 O O . GLN A 1 436 ? 38.040 15.051 15.488 1.00 91.56 436 GLN A O 1
ATOM 3311 N N . CYS A 1 437 ? 37.820 14.538 13.319 1.00 82.31 437 CYS A N 1
ATOM 3312 C CA . CYS A 1 437 ? 37.418 13.153 13.562 1.00 82.31 437 CYS A CA 1
ATOM 3313 C C . CYS A 1 437 ? 38.589 12.155 13.606 1.00 82.31 437 CYS A C 1
ATOM 3315 O O . CYS A 1 437 ? 38.342 10.952 13.728 1.00 82.31 437 CYS A O 1
ATOM 3317 N N . SER A 1 438 ? 39.842 12.632 13.520 1.00 89.56 438 SER A N 1
ATOM 3318 C CA . SER A 1 438 ? 41.059 11.803 13.488 1.00 89.56 438 SER A CA 1
ATOM 3319 C C . SER A 1 438 ? 40.992 10.690 12.434 1.00 89.56 438 SER A C 1
ATOM 3321 O O . SER A 1 438 ? 41.366 9.543 12.693 1.00 89.56 438 SER A O 1
ATOM 3323 N N . TYR A 1 439 ? 40.479 11.015 11.242 1.00 80.62 439 TYR A N 1
ATOM 3324 C CA . TYR A 1 439 ? 40.130 10.042 10.201 1.00 80.62 439 TYR A CA 1
ATOM 3325 C C . TYR A 1 439 ? 41.286 9.081 9.880 1.00 80.62 439 TYR A C 1
ATOM 3327 O O . TYR A 1 439 ? 41.104 7.864 9.928 1.00 80.62 439 TYR A O 1
ATOM 3335 N N . THR A 1 440 ? 42.492 9.606 9.644 1.00 81.44 440 THR A N 1
ATOM 3336 C CA . THR A 1 440 ? 43.682 8.805 9.306 1.00 81.44 440 THR A CA 1
ATOM 3337 C C . THR A 1 440 ? 44.060 7.818 10.413 1.00 81.44 440 THR A C 1
ATOM 3339 O O . THR A 1 440 ? 44.314 6.647 10.131 1.00 81.44 440 THR A O 1
ATOM 3342 N N . ALA A 1 441 ? 44.047 8.257 11.676 1.00 81.88 441 ALA A N 1
ATOM 3343 C CA . ALA A 1 441 ? 44.364 7.395 12.815 1.00 81.88 441 ALA A CA 1
ATOM 3344 C C . ALA A 1 441 ? 43.333 6.262 12.956 1.00 81.88 441 ALA A C 1
ATOM 3346 O O . ALA A 1 441 ? 43.695 5.089 13.043 1.00 81.88 441 ALA A O 1
ATOM 3347 N N . ARG A 1 442 ? 42.038 6.588 12.853 1.00 70.81 442 ARG A N 1
ATOM 3348 C CA . ARG A 1 442 ? 40.950 5.601 12.936 1.00 70.81 442 ARG A CA 1
ATOM 3349 C C . ARG A 1 442 ? 40.956 4.608 11.772 1.00 70.81 442 ARG A C 1
ATOM 3351 O O . ARG A 1 442 ? 40.625 3.441 11.969 1.00 70.81 442 ARG A O 1
ATOM 3358 N N . ARG A 1 443 ? 41.347 5.032 10.563 1.00 76.62 443 ARG A N 1
ATOM 3359 C CA . ARG A 1 443 ? 41.540 4.128 9.412 1.00 76.62 443 ARG A CA 1
ATOM 3360 C C . ARG A 1 443 ? 42.636 3.096 9.691 1.00 76.62 443 ARG A C 1
ATOM 3362 O O . ARG A 1 443 ? 42.424 1.917 9.414 1.00 76.62 443 ARG A O 1
ATOM 3369 N N . ALA A 1 444 ? 43.760 3.514 10.276 1.00 78.94 444 ALA A N 1
ATOM 3370 C CA . ALA A 1 444 ? 44.847 2.608 10.648 1.00 78.94 444 ALA A CA 1
ATOM 3371 C C . ALA A 1 444 ? 44.419 1.606 11.738 1.00 78.94 444 ALA A C 1
ATOM 3373 O O . ALA A 1 444 ? 44.670 0.406 11.614 1.00 78.94 444 ALA A O 1
ATOM 3374 N N . GLU A 1 445 ? 43.701 2.069 12.764 1.00 81.31 445 GLU A N 1
ATOM 3375 C CA . GLU A 1 445 ? 43.151 1.206 13.820 1.00 81.31 445 GLU A CA 1
ATOM 3376 C C . GLU A 1 445 ? 42.166 0.163 13.275 1.00 81.31 445 GLU A C 1
ATOM 3378 O O . GLU A 1 445 ? 42.216 -1.008 13.660 1.00 81.31 445 GLU A O 1
ATOM 3383 N N . ILE A 1 446 ? 41.280 0.570 12.360 1.00 68.50 446 ILE A N 1
ATOM 3384 C CA . ILE A 1 446 ? 40.314 -0.323 11.710 1.00 68.50 446 ILE A CA 1
ATOM 3385 C C . ILE A 1 446 ? 41.028 -1.372 10.860 1.00 68.50 446 ILE A C 1
ATOM 3387 O O . ILE A 1 446 ? 40.689 -2.548 10.965 1.00 68.50 446 ILE A O 1
ATOM 3391 N N . ALA A 1 447 ? 42.043 -0.987 10.081 1.00 73.69 447 ALA A N 1
ATOM 3392 C CA . ALA A 1 447 ? 42.838 -1.939 9.307 1.00 73.69 447 ALA A CA 1
ATOM 3393 C C . ALA A 1 447 ? 43.520 -2.977 10.219 1.00 73.69 447 ALA A C 1
ATOM 3395 O O . ALA A 1 447 ? 43.429 -4.180 9.968 1.00 73.69 447 ALA A O 1
ATOM 3396 N N . ALA A 1 448 ? 44.118 -2.532 11.330 1.00 85.50 448 ALA A N 1
ATOM 3397 C CA . ALA A 1 448 ? 44.739 -3.418 12.314 1.00 85.50 448 ALA A CA 1
ATOM 3398 C C . ALA A 1 448 ? 43.727 -4.329 13.039 1.00 85.50 448 ALA A C 1
ATOM 3400 O O . ALA A 1 448 ? 44.061 -5.450 13.430 1.00 85.50 448 ALA A O 1
ATOM 3401 N N . TYR A 1 449 ? 42.491 -3.871 13.261 1.00 81.75 449 TYR A N 1
ATOM 3402 C CA . TYR A 1 449 ? 41.418 -4.698 13.820 1.00 81.75 449 TYR A CA 1
ATOM 3403 C C . TYR A 1 449 ? 40.943 -5.759 12.818 1.00 81.75 449 TYR A C 1
ATOM 3405 O O . TYR A 1 449 ? 40.904 -6.943 13.148 1.00 81.75 449 TYR A O 1
ATOM 3413 N N . ASN A 1 450 ? 40.645 -5.343 11.587 1.00 77.25 450 ASN A N 1
ATOM 3414 C CA . ASN A 1 450 ? 40.135 -6.194 10.513 1.00 77.25 450 ASN A CA 1
ATOM 3415 C C . ASN A 1 450 ? 41.113 -7.309 10.131 1.00 77.25 450 ASN A C 1
ATOM 3417 O O . ASN A 1 450 ? 40.684 -8.437 9.906 1.00 77.25 450 ASN A O 1
ATOM 3421 N N . ALA A 1 451 ? 42.422 -7.026 10.146 1.00 85.06 451 ALA A N 1
ATOM 3422 C CA . ALA A 1 451 ? 43.468 -8.022 9.905 1.00 85.06 451 ALA A CA 1
ATOM 3423 C C . ALA A 1 451 ? 43.511 -9.144 10.961 1.00 85.06 451 ALA A C 1
ATOM 3425 O O . ALA A 1 451 ? 44.052 -10.214 10.702 1.00 85.06 451 ALA A O 1
ATOM 3426 N N . ARG A 1 452 ? 42.960 -8.905 12.159 1.00 86.69 452 ARG A N 1
ATOM 3427 C CA . ARG A 1 452 ? 42.973 -9.856 13.283 1.00 86.69 452 ARG A CA 1
ATOM 3428 C C . ARG A 1 452 ? 41.619 -10.516 13.544 1.00 86.69 452 ARG A C 1
ATOM 3430 O O . ARG A 1 452 ? 41.560 -11.457 14.329 1.00 86.69 452 ARG A O 1
ATOM 3437 N N . SER A 1 453 ? 40.538 -10.024 12.939 1.00 76.50 453 SER A N 1
ATOM 3438 C CA . SER A 1 453 ? 39.174 -10.470 13.231 1.00 76.50 453 SER A CA 1
ATOM 3439 C C . SER A 1 453 ? 38.618 -11.344 12.097 1.00 76.50 453 SER A C 1
ATOM 3441 O O . SER A 1 453 ? 38.322 -10.825 11.021 1.00 76.50 453 SER A O 1
ATOM 3443 N N . PRO A 1 454 ? 38.423 -12.659 12.313 1.00 74.44 454 PRO A N 1
ATOM 3444 C CA . PRO A 1 454 ? 37.951 -13.574 11.268 1.00 74.44 454 PRO A CA 1
ATOM 3445 C C . PRO A 1 454 ? 36.437 -13.502 11.020 1.00 74.44 454 PRO A C 1
ATOM 3447 O O . PRO A 1 454 ? 35.944 -14.095 10.068 1.00 74.44 454 PRO A O 1
ATOM 3450 N N . VAL A 1 455 ? 35.691 -12.809 11.887 1.00 66.06 455 VAL A N 1
ATOM 3451 C CA . VAL A 1 455 ? 34.217 -12.854 11.917 1.00 66.06 455 VAL A CA 1
ATOM 3452 C C . VAL A 1 455 ? 33.555 -11.480 11.901 1.00 66.06 455 VAL A C 1
ATOM 3454 O O . VAL A 1 455 ? 32.439 -11.346 11.413 1.00 66.06 455 VAL A O 1
ATOM 3457 N N . LEU A 1 456 ? 34.228 -10.448 12.413 1.00 53.97 456 LEU A N 1
ATOM 3458 C CA . LEU A 1 456 ? 33.688 -9.092 12.482 1.00 53.97 456 LEU A CA 1
ATOM 3459 C C . LEU A 1 456 ? 34.619 -8.124 11.774 1.00 53.97 456 LEU A C 1
ATOM 3461 O O . LEU A 1 456 ? 35.804 -8.056 12.083 1.00 53.97 456 LEU A O 1
ATOM 3465 N N . GLN A 1 457 ? 34.069 -7.337 10.867 1.00 59.31 457 GLN A N 1
ATOM 3466 C CA . GLN A 1 457 ? 34.806 -6.307 10.150 1.00 59.31 457 GLN A CA 1
ATOM 3467 C C . GLN A 1 457 ? 34.278 -4.936 10.573 1.00 59.31 457 GLN A C 1
ATOM 3469 O O . GLN A 1 457 ? 33.090 -4.765 10.850 1.00 59.31 457 GLN A O 1
ATOM 3474 N N . ARG A 1 458 ? 35.170 -3.952 10.650 1.00 62.75 458 ARG A N 1
ATOM 3475 C CA . ARG A 1 458 ? 34.846 -2.546 10.900 1.00 62.75 458 ARG A CA 1
ATOM 3476 C C . ARG A 1 458 ? 35.044 -1.751 9.616 1.00 62.75 458 ARG A C 1
ATOM 3478 O O . ARG A 1 458 ? 35.987 -1.990 8.868 1.00 62.75 458 ARG A O 1
ATOM 3485 N N . GLY A 1 459 ? 34.164 -0.788 9.382 1.00 71.56 459 GLY A N 1
ATOM 3486 C CA . GLY A 1 459 ? 34.251 0.147 8.266 1.00 71.56 459 GLY A CA 1
ATOM 3487 C C . GLY A 1 459 ? 34.231 1.586 8.766 1.00 71.56 459 GLY A C 1
ATOM 3488 O O . GLY A 1 459 ? 33.658 1.882 9.814 1.00 71.56 459 GLY A O 1
ATOM 3489 N N . LEU A 1 460 ? 34.866 2.478 8.013 1.00 63.97 460 LEU A N 1
ATOM 3490 C CA . LEU A 1 460 ? 34.806 3.920 8.225 1.00 63.97 460 LEU A CA 1
ATOM 3491 C C . LEU A 1 460 ? 34.817 4.608 6.866 1.00 63.97 460 LEU A C 1
ATOM 3493 O O . LEU A 1 460 ? 35.704 4.338 6.051 1.00 63.97 460 LEU A O 1
ATOM 3497 N N . ALA A 1 461 ? 33.848 5.495 6.669 1.00 71.06 461 ALA A N 1
ATOM 3498 C CA . ALA A 1 461 ? 33.689 6.313 5.478 1.00 71.06 461 ALA A CA 1
ATOM 3499 C C . ALA A 1 461 ? 33.536 7.787 5.875 1.00 71.06 461 ALA A C 1
ATOM 3501 O O . ALA A 1 461 ? 32.989 8.098 6.936 1.00 71.06 461 ALA A O 1
ATOM 3502 N N . LEU A 1 462 ? 34.031 8.677 5.016 1.00 71.25 462 LEU A N 1
ATOM 3503 C CA . LEU A 1 462 ? 33.840 10.121 5.102 1.00 71.25 462 LEU A CA 1
ATOM 3504 C C . LEU A 1 462 ? 33.410 10.600 3.717 1.00 71.25 462 LEU A C 1
ATOM 3506 O O . LEU A 1 462 ? 34.178 10.505 2.759 1.00 71.25 462 LEU A O 1
ATOM 3510 N N . THR A 1 463 ? 32.181 11.104 3.633 1.00 73.69 463 THR A N 1
ATOM 3511 C CA . THR A 1 463 ? 31.531 11.465 2.371 1.00 73.69 463 THR A CA 1
ATOM 3512 C C . THR A 1 463 ? 31.187 12.954 2.355 1.00 73.69 463 THR A C 1
ATOM 3514 O O . THR A 1 463 ? 30.510 13.430 3.269 1.00 73.69 463 THR A O 1
ATOM 3517 N N . PRO A 1 464 ? 31.626 13.706 1.335 1.00 73.94 464 PRO A N 1
ATOM 3518 C CA . PRO A 1 464 ? 31.222 15.086 1.136 1.00 73.94 464 PRO A CA 1
ATOM 3519 C C . PRO A 1 464 ? 29.889 15.168 0.384 1.00 73.94 464 PRO A C 1
ATOM 3521 O O . PRO A 1 464 ? 29.577 14.324 -0.452 1.00 73.94 464 PRO A O 1
ATOM 3524 N N . LEU A 1 465 ? 29.109 16.217 0.651 1.00 80.06 465 LEU A N 1
ATOM 3525 C CA . LEU A 1 465 ? 27.831 16.460 -0.015 1.00 80.06 465 LEU A CA 1
ATOM 3526 C C . LEU A 1 465 ? 27.761 17.900 -0.522 1.00 80.06 465 LEU A C 1
ATOM 3528 O O . LEU A 1 465 ? 27.929 18.846 0.242 1.00 80.06 465 LEU A O 1
ATOM 3532 N N . LYS A 1 466 ? 27.435 18.055 -1.807 1.00 78.12 466 LYS A N 1
ATOM 3533 C CA . LYS A 1 466 ? 26.997 19.322 -2.396 1.00 78.12 466 LYS A CA 1
ATOM 3534 C C . LYS A 1 466 ? 25.511 19.208 -2.717 1.00 78.12 466 LYS A C 1
ATOM 3536 O O . LYS A 1 466 ? 25.132 18.372 -3.536 1.00 78.12 466 LYS A O 1
ATOM 3541 N N . PHE A 1 467 ? 24.686 20.059 -2.117 1.00 74.56 467 PHE A N 1
ATOM 3542 C CA . PHE A 1 467 ? 23.234 20.021 -2.283 1.00 74.56 467 PHE A CA 1
ATOM 3543 C C . PHE A 1 467 ? 22.720 21.366 -2.809 1.00 74.56 467 PHE A C 1
ATOM 3545 O O . PHE A 1 467 ? 22.990 22.406 -2.216 1.00 74.56 467 PHE A O 1
ATOM 3552 N N . GLY A 1 468 ? 22.018 21.356 -3.944 1.00 74.44 468 GLY A N 1
ATOM 3553 C CA . GLY A 1 468 ? 21.434 22.570 -4.521 1.00 74.44 468 GLY A CA 1
ATOM 3554 C C . GLY A 1 468 ? 20.178 22.987 -3.758 1.00 74.44 468 GLY A C 1
ATOM 3555 O O . GLY A 1 468 ? 19.285 22.167 -3.566 1.00 74.44 468 GLY A O 1
ATOM 3556 N N . ILE A 1 469 ? 20.106 24.250 -3.333 1.00 67.31 469 ILE A N 1
ATOM 3557 C CA . ILE A 1 469 ? 18.966 24.803 -2.593 1.00 67.31 469 ILE A CA 1
ATOM 3558 C C . ILE A 1 469 ? 18.265 25.838 -3.466 1.00 67.31 469 ILE A C 1
ATOM 3560 O O . ILE A 1 469 ? 18.778 26.929 -3.688 1.00 67.31 469 ILE A O 1
ATOM 3564 N N . SER A 1 470 ? 17.115 25.463 -4.007 1.00 68.50 470 SER A N 1
ATOM 3565 C CA . SER A 1 470 ? 16.083 26.332 -4.585 1.00 68.50 470 SER A CA 1
ATOM 3566 C C . SER A 1 470 ? 15.010 25.437 -5.191 1.00 68.50 470 SER A C 1
ATOM 3568 O O . SER A 1 470 ? 15.239 24.255 -5.467 1.00 68.50 470 SER A O 1
ATOM 3570 N N . PHE A 1 471 ? 13.829 25.992 -5.428 1.00 60.28 471 PHE A N 1
ATOM 3571 C CA . PHE A 1 471 ? 12.916 25.378 -6.373 1.00 60.28 471 PHE A CA 1
ATOM 3572 C C . PHE A 1 471 ? 13.446 25.605 -7.787 1.00 60.28 471 PHE A C 1
ATOM 3574 O O . PHE A 1 471 ? 13.746 26.737 -8.168 1.00 60.28 471 PHE A O 1
ATOM 3581 N N . ASN A 1 472 ? 13.472 24.540 -8.592 1.00 65.81 472 ASN A N 1
ATOM 3582 C CA . ASN A 1 472 ? 13.838 24.601 -10.013 1.00 65.81 472 ASN A CA 1
ATOM 3583 C C . ASN A 1 472 ? 12.901 25.513 -10.839 1.00 65.81 472 ASN A C 1
ATOM 3585 O O . ASN A 1 472 ? 13.205 25.828 -11.986 1.00 65.81 472 ASN A O 1
ATOM 3589 N N . VAL A 1 473 ? 11.768 25.929 -10.260 1.00 66.69 473 VAL A N 1
ATOM 3590 C CA . VAL A 1 473 ? 10.791 26.866 -10.822 1.00 66.69 473 VAL A CA 1
ATOM 3591 C C . VAL A 1 473 ? 10.911 28.204 -10.087 1.00 66.69 473 VAL A C 1
ATOM 3593 O O . VAL A 1 473 ? 10.628 28.295 -8.894 1.00 66.69 473 VAL A O 1
ATOM 3596 N N . ALA A 1 474 ? 11.325 29.255 -10.802 1.00 67.19 474 ALA A N 1
ATOM 3597 C CA . ALA A 1 474 ? 11.750 30.524 -10.204 1.00 67.19 474 ALA A CA 1
ATOM 3598 C C . ALA A 1 474 ? 10.692 31.185 -9.298 1.00 67.19 474 ALA A C 1
ATOM 3600 O O . ALA A 1 474 ? 11.024 31.609 -8.193 1.00 67.19 474 ALA A O 1
ATOM 3601 N N . HIS A 1 475 ? 9.418 31.209 -9.710 1.00 65.62 475 HIS A N 1
ATOM 3602 C CA . HIS A 1 475 ? 8.334 31.858 -8.959 1.00 65.62 475 HIS A CA 1
ATOM 3603 C C . HIS A 1 475 ? 7.911 31.106 -7.684 1.00 65.62 475 HIS A C 1
ATOM 3605 O O . HIS A 1 475 ? 7.087 31.609 -6.928 1.00 65.62 475 HIS A O 1
ATOM 3611 N N . PHE A 1 476 ? 8.467 29.923 -7.411 1.00 63.19 476 PHE A N 1
ATOM 3612 C CA . PHE A 1 476 ? 8.291 29.240 -6.125 1.00 63.19 476 PHE A CA 1
ATOM 3613 C C . PHE A 1 476 ? 9.288 29.711 -5.064 1.00 63.19 476 PHE A C 1
ATOM 3615 O O . PHE A 1 476 ? 9.096 29.445 -3.882 1.00 63.19 476 PHE A O 1
ATOM 3622 N N . ASN A 1 477 ? 10.322 30.460 -5.453 1.00 75.06 477 ASN A N 1
ATOM 3623 C CA . ASN A 1 477 ? 11.284 31.054 -4.527 1.00 75.06 477 ASN A CA 1
ATOM 3624 C C . ASN A 1 477 ? 10.819 32.450 -4.065 1.00 75.06 477 ASN A C 1
ATOM 3626 O O . ASN A 1 477 ? 11.592 33.403 -4.089 1.00 75.06 477 ASN A O 1
ATOM 3630 N N . GLN A 1 478 ? 9.546 32.582 -3.680 1.00 75.62 478 GLN A N 1
ATOM 3631 C CA . GLN A 1 478 ? 8.982 33.804 -3.097 1.00 75.62 478 GLN A CA 1
ATOM 3632 C C . GLN A 1 478 ? 8.465 33.524 -1.683 1.00 75.62 478 GLN A C 1
ATOM 3634 O O . GLN A 1 478 ? 7.955 32.439 -1.409 1.00 75.62 478 GLN A O 1
ATOM 3639 N N . ALA A 1 479 ? 8.587 34.500 -0.784 1.00 72.00 479 ALA A N 1
ATOM 3640 C CA . ALA A 1 479 ? 8.080 34.408 0.580 1.00 72.00 479 ALA A CA 1
ATOM 3641 C C . ALA A 1 479 ? 7.410 35.728 0.977 1.00 72.00 479 ALA A C 1
ATOM 3643 O O . ALA A 1 479 ? 7.971 36.800 0.761 1.00 72.00 479 ALA A O 1
ATOM 3644 N N . GLY A 1 480 ? 6.215 35.634 1.560 1.00 63.22 480 GLY A N 1
ATOM 3645 C CA . GLY A 1 480 ? 5.514 36.744 2.202 1.00 63.22 480 GLY A CA 1
ATOM 3646 C C . GLY A 1 480 ? 5.308 36.440 3.684 1.00 63.22 480 GLY A C 1
ATOM 3647 O O . GLY A 1 480 ? 5.130 35.281 4.057 1.00 63.22 480 GLY A O 1
ATOM 3648 N N . ALA A 1 481 ? 5.334 37.474 4.519 1.00 76.69 481 ALA A N 1
ATOM 3649 C CA . ALA A 1 481 ? 5.011 37.391 5.939 1.00 76.69 481 ALA A CA 1
ATOM 3650 C C . ALA A 1 481 ? 3.985 38.479 6.282 1.00 76.69 481 ALA A C 1
ATOM 3652 O O . ALA A 1 481 ? 4.076 39.586 5.746 1.00 76.69 481 ALA A O 1
ATOM 3653 N N . LEU A 1 482 ? 3.027 38.151 7.153 1.00 52.09 482 LEU A N 1
ATOM 3654 C CA . LEU A 1 482 ? 2.104 39.091 7.792 1.00 52.09 482 LEU A CA 1
ATOM 3655 C C . LEU A 1 482 ? 2.129 38.868 9.302 1.00 52.09 482 LEU A C 1
ATOM 3657 O O . LEU A 1 482 ? 2.033 37.683 9.702 1.00 52.09 482 LEU A O 1
#

Sequence (482 aa):
MVTLRAQPGVVAVFTATDFPGVNDCGPIVHDDPILAEDVLRYLGQPVFAVIATSRDAARRAAALARQVLEIDPLPAVLDPLDAHARQQYVVPPMALARGHADQALQNAPHRWQGRFTLGGQEQFYLEGQISYALPLEDGGLLVHCSTQHPSEMQQVVAHALGLAAHSVRIACRRMGGGFGGKESQSALFACVAALAATRLQRPVKLRPDRDDDMLITGRRHGFEFDWDIGHDAQGRILAAEVTMVSNAGFSADLSPPVMTRALCHFDNAYWLPDVALHGYCAKTNTQSNTAFRGFGGPQGALAIEVILDSVARRLGRDALVVRQANFYGVTDQNVTPYGQTVEDNIIDPLVAQLALRCDYAGRRAAIQAHNASSPVPQGALAVEMVLDDIARTLGQDPLAVRRANFYGTSTHNVTPYGQVVEDNIIAPLVDQLASQCSYTARRAEIAAYNARSPVLQRGLALTPLKFGISFNVAHFNQAGAL

Secondary structure (DSSP, 8-state):
-HHHHTSTTEEEEEEGGG-SS-----SSSS---SS--S---STT---EEEEESSHHHHHHHHGGGGGT---PPPP----HHHHHHTT-BSS--EEEEES-HHHHHHH-SEEEEEEEEE--B----SS---EEEEE-TTS-EEEEE--S-HHHHHHHHHHHHT--GGGEEEE-S--S--TTTTSSTTHHHHHHHHHHHHHHTS-EEE---HHHHHHHS--BPPEEEEEEEEE-TT--EEEEEEEEEEEEESS-TTHHHHHHHHHHTSSTTB--SEEEEEEEEEE-SS------TTTTHHHHHHHHHHHHHHHHHHTT--HHHHHHTTB--SSSS-B-TTS-B--S--HHHHHHHHHHHTTHHHHHHHHHHHHHHSS---SSHHHHHHHHHHHHHHT--HHHHHHHTS--SSSS-B-TTS-B--S--HHHHHHHHHHHTTHHHHHHHHHHHHTT-SS--------------S-SSGGGS-----

Radius of gyration: 28.92 Å; chains: 1; bounding box: 74×62×73 Å

Foldseek 3Di:
DVQLCPQPFWDDKAFLVLQPFDQAQFPPDRQHGLADDDDQLAFLGHGMFTAGPDPVSRVVSVVCVVVVDDDDDDDFFADLVVLVVVVNFQDDKDKFWADDQPVLLVVFPDKDKDKDKFDWDAQPQVAFWKKKWAQDPVRAIEIETQAPDQQSLLVLLCRRNVHDSVSYGYDYPDGSGPQWQRHRVSNSNSNNQSSCCSVVVGIGMDGDDPVSRVQATATGWMKIKIKMFGHHLQLATAHIEMEIRTAQEAHNRLVVVLQVLLNQLLCPQFQHNTYMYMYGHRYGSGHGHTHGNCSNNVVSPVVNLVVLVVSCVVSVHDSLSSRLSGGQDAPPSQATSVGRGNHPDPPNVVSVVVCQLQVVVVVVVVVVVCVVVAPDAADVVRVQVVLVRVCVVVVHDSVVSVLVQDQDAPPNQADSNGDGNHPDPQNVVLVVVCVVVVVVVVVVVQVVVQVVDPDDHDDDDDDTDDDDDDPPDVVVPDDDDD